Protein AF-A0A9E5QYU0-F1 (afdb_monomer)

Radius of gyration: 27.49 Å; Cα contacts (8 Å, |Δi|>4): 383; chains: 1; bounding box: 71×64×76 Å

Solvent-accessible surface area (backbone atoms only — not comparable to full-atom values): 23610 Å² total; per-residue (Å²): 140,86,80,86,78,87,74,85,79,77,90,63,90,74,61,96,83,68,82,82,87,74,90,74,65,98,81,64,83,77,82,80,82,74,86,85,59,76,74,44,83,53,98,59,27,40,35,38,58,46,87,97,51,60,27,35,39,38,68,31,33,78,83,71,51,76,57,81,49,79,44,80,41,87,57,78,80,81,84,74,68,88,78,77,68,76,94,85,64,90,77,74,77,83,74,81,87,47,31,20,39,52,51,52,55,8,41,48,53,25,30,35,70,78,66,74,36,70,79,50,33,60,55,49,25,55,46,37,72,45,65,66,34,77,81,48,37,82,42,71,57,79,73,74,58,66,89,66,34,46,81,56,54,71,67,58,35,51,37,24,52,43,39,35,28,54,74,70,74,38,80,65,73,83,79,81,77,78,83,72,82,85,76,82,84,84,79,86,83,79,83,83,81,86,84,77,86,76,78,81,77,81,75,78,68,79,67,79,70,90,78,72,77,76,82,73,93,78,64,94,53,55,72,66,57,46,52,54,40,52,53,49,28,51,51,54,44,22,64,73,72,72,34,50,55,53,30,75,48,50,83,66,89,31,34,34,24,36,22,55,76,50,30,17,34,64,70,40,51,31,43,54,30,49,54,47,20,48,76,61,37,88,45,72,48,35,49,48,49,48,75,77,36,44,69,46,46,74,67,45,45,66,66,59,42,75,35,63,65,60,53,51,39,51,43,56,36,34,74,37,67,45,38,48,50,22,48,52,48,50,47,38,64,62,38,45,54,39,23,43,59,63,50,34,63,74,61,74,73,67,80,51,61,68,56,51,28,51,48,37,45,47,23,67,79,59,40,55,81,42,76,87,72,68,66,75,74,70,90,82,80,80,131

Secondary structure (DSSP, 8-state):
-PPPP------S---TT-----PPPTT------SS----EEETTEEEEEPTTSS-EEEEEETTS-----EE--SSPPP---TT-S-TTS----PPPP-BHHHHHHHHHHHHHHHHS-TTHHHHHHHHTT-GGGGTSTTSBP-SS-GGG-TT--HHHHHHHHHHHHHHTTPPPPP---PPPPPPP-PPPPPPPPP------PPPPP----SS-PPPPS---S-HHHHHHHHHHHHHHHHHHHT--TT-EE-SSTTSSEETTTTEETTTTHHHHHHHHHHHH--SHHHHHHHHHHHHHHHTT-GGGGG-HHHHHHHHHHTTSHHHHHHHHHHHIIIIIHHHIIIIIHHHS----HHHHHHHHHHHHHS-TT-GGG--PPPTT---

Mean predicted aligned error: 18.65 Å

Structure (mmCIF, N/CA/C/O backbone):
data_AF-A0A9E5QYU0-F1
#
_entry.id   AF-A0A9E5QYU0-F1
#
loop_
_atom_site.group_PDB
_atom_site.id
_atom_site.type_symbol
_atom_site.label_atom_id
_atom_site.label_alt_id
_atom_site.label_comp_id
_atom_site.label_asym_id
_atom_site.label_entity_id
_atom_site.label_seq_id
_atom_site.pdbx_PDB_ins_code
_atom_site.Cartn_x
_atom_site.Cartn_y
_atom_site.Cartn_z
_atom_site.occupancy
_atom_site.B_iso_or_equiv
_atom_site.auth_seq_id
_atom_site.auth_comp_id
_atom_site.auth_asym_id
_atom_site.auth_atom_id
_atom_site.pdbx_PDB_model_num
ATOM 1 N N . MET A 1 1 ? -6.011 40.829 15.374 1.00 31.28 1 MET A N 1
ATOM 2 C CA . MET A 1 1 ? -5.632 39.484 14.893 1.00 31.28 1 MET A CA 1
ATOM 3 C C . MET A 1 1 ? -5.395 39.623 13.398 1.00 31.28 1 MET A C 1
ATOM 5 O O . MET A 1 1 ? -6.349 39.851 12.670 1.00 31.28 1 MET A O 1
ATOM 9 N N . PHE A 1 2 ? -4.133 39.686 12.976 1.00 21.44 2 PHE A N 1
ATOM 10 C CA . PHE A 1 2 ? -3.755 39.917 11.580 1.00 21.44 2 PHE A CA 1
ATOM 11 C C . PHE A 1 2 ? -3.404 38.571 10.948 1.00 21.44 2 PHE A C 1
ATOM 13 O O . PHE A 1 2 ? -2.549 37.866 11.476 1.00 21.44 2 PHE A O 1
ATOM 20 N N . PHE A 1 3 ? -4.054 38.220 9.840 1.00 25.03 3 PHE A N 1
ATOM 21 C CA . PHE A 1 3 ? -3.650 37.094 9.002 1.00 25.03 3 PHE A CA 1
ATOM 22 C C . PHE A 1 3 ? -2.880 37.643 7.803 1.00 25.03 3 PHE A C 1
ATOM 24 O O . PHE A 1 3 ? -3.371 38.515 7.084 1.00 25.03 3 PHE A O 1
ATOM 31 N N . ALA A 1 4 ? -1.656 37.155 7.614 1.00 22.16 4 ALA A N 1
ATOM 32 C CA . ALA A 1 4 ? -0.844 37.473 6.452 1.00 22.16 4 ALA A CA 1
ATOM 33 C C . ALA A 1 4 ? -1.415 36.744 5.227 1.00 22.16 4 ALA A C 1
ATOM 35 O O . ALA A 1 4 ? -1.440 35.516 5.184 1.00 22.16 4 ALA A O 1
ATOM 36 N N . ARG A 1 5 ? -1.869 37.501 4.224 1.00 25.34 5 ARG A N 1
ATOM 37 C CA . ARG A 1 5 ? -2.090 36.980 2.870 1.00 25.34 5 ARG A CA 1
ATOM 38 C C . ARG A 1 5 ? -0.730 36.852 2.189 1.00 25.34 5 ARG A C 1
ATOM 40 O O . ARG A 1 5 ? -0.049 37.861 2.017 1.00 25.34 5 ARG A O 1
ATOM 47 N N . GLN A 1 6 ? -0.350 35.653 1.758 1.00 24.98 6 GLN A N 1
ATOM 48 C CA . GLN A 1 6 ? 0.653 35.526 0.702 1.00 24.98 6 GLN A CA 1
ATOM 49 C C . GLN A 1 6 ? -0.023 35.880 -0.625 1.00 24.98 6 GLN A C 1
ATOM 51 O O . GLN A 1 6 ? -0.723 35.069 -1.220 1.00 24.98 6 GLN A O 1
ATOM 56 N N . ALA A 1 7 ? 0.148 37.127 -1.059 1.00 25.75 7 ALA A N 1
ATOM 57 C CA . ALA A 1 7 ? -0.098 37.507 -2.440 1.00 25.75 7 ALA A CA 1
ATOM 58 C C . ALA A 1 7 ? 1.165 37.178 -3.246 1.00 25.75 7 ALA A C 1
ATOM 60 O O . ALA A 1 7 ? 2.237 37.720 -2.969 1.00 25.75 7 ALA A O 1
ATOM 61 N N . VAL A 1 8 ? 1.054 36.291 -4.234 1.00 25.53 8 VAL A N 1
ATOM 62 C CA . VAL A 1 8 ? 2.091 36.140 -5.259 1.00 25.53 8 VAL A CA 1
ATOM 63 C C . VAL A 1 8 ? 1.924 37.316 -6.220 1.00 25.53 8 VAL A C 1
ATOM 65 O O . VAL A 1 8 ? 1.103 37.278 -7.132 1.00 25.53 8 VAL A O 1
ATOM 68 N N . ASN A 1 9 ? 2.657 38.403 -5.978 1.00 24.53 9 ASN A N 1
ATOM 69 C CA . ASN A 1 9 ? 2.712 39.526 -6.909 1.00 24.53 9 ASN A CA 1
ATOM 70 C C . ASN A 1 9 ? 3.616 39.146 -8.084 1.00 24.53 9 ASN A C 1
ATOM 72 O O . ASN A 1 9 ? 4.840 39.213 -7.983 1.00 24.53 9 ASN A O 1
ATOM 76 N N . ILE A 1 10 ? 3.013 38.762 -9.207 1.00 27.00 10 ILE A N 1
ATOM 77 C CA . ILE A 1 10 ? 3.719 38.659 -10.484 1.00 27.00 10 ILE A CA 1
ATOM 78 C C . ILE A 1 10 ? 3.684 40.059 -11.110 1.00 27.00 10 ILE A C 1
ATOM 80 O O . ILE A 1 10 ? 2.666 40.491 -11.640 1.00 27.00 10 ILE A O 1
ATOM 84 N N . HIS A 1 11 ? 4.773 40.817 -10.971 1.00 27.39 11 HIS A N 1
ATOM 85 C CA . HIS A 1 11 ? 4.940 42.120 -11.622 1.00 27.39 11 HIS A CA 1
ATOM 86 C C . HIS A 1 11 ? 5.529 41.943 -13.018 1.00 27.39 11 HIS A C 1
ATOM 88 O O . HIS A 1 11 ? 6.734 42.071 -13.203 1.00 27.39 11 HIS A O 1
ATOM 94 N N . ILE A 1 12 ? 4.664 41.663 -13.990 1.00 29.97 12 ILE A N 1
ATOM 95 C CA . ILE A 1 12 ? 4.907 41.945 -15.407 1.00 29.97 12 ILE A CA 1
ATOM 96 C C . ILE A 1 12 ? 3.544 42.341 -15.980 1.00 29.97 12 ILE A C 1
ATOM 98 O O . ILE A 1 12 ? 2.588 41.590 -15.801 1.00 29.97 12 ILE A O 1
ATOM 102 N N . GLU A 1 13 ? 3.424 43.513 -16.612 1.00 27.88 13 GLU A N 1
ATOM 103 C CA . GLU A 1 13 ? 2.232 43.847 -17.407 1.00 27.88 13 GLU A CA 1
ATOM 104 C C . GLU A 1 13 ? 2.056 42.759 -18.479 1.00 27.88 13 GLU A C 1
ATOM 106 O O . GLU A 1 13 ? 2.939 42.610 -19.330 1.00 27.88 13 GLU A O 1
ATOM 111 N N . PRO A 1 14 ? 0.993 41.936 -18.432 1.00 33.31 14 PRO A N 1
ATOM 112 C CA . PRO A 1 14 ? 0.896 40.804 -19.333 1.00 33.31 14 PRO A CA 1
ATOM 113 C C . PRO A 1 14 ? 0.440 41.268 -20.718 1.00 33.31 14 PRO A C 1
ATOM 115 O O . PRO A 1 14 ? -0.550 41.988 -20.857 1.00 33.31 14 PRO A O 1
ATOM 118 N N . ASP A 1 15 ? 1.138 40.798 -21.753 1.00 33.84 15 ASP A N 1
ATOM 119 C CA . ASP A 1 15 ? 0.640 40.813 -23.129 1.00 33.84 15 ASP A CA 1
ATOM 120 C C . ASP A 1 15 ? -0.716 40.071 -23.153 1.00 33.84 15 ASP A C 1
ATOM 122 O O . ASP A 1 15 ? -0.787 38.948 -22.635 1.00 33.84 15 ASP A O 1
ATOM 126 N N . PRO A 1 16 ? -1.786 40.652 -23.739 1.00 33.81 16 PRO A N 1
ATOM 127 C CA . PRO A 1 16 ? -3.129 40.060 -23.793 1.00 33.81 16 PRO A CA 1
ATOM 128 C C . PRO A 1 16 ? -3.207 38.704 -24.517 1.00 33.81 16 PRO A C 1
ATOM 130 O O . PRO A 1 16 ? -4.276 38.100 -24.569 1.00 33.81 16 PRO A O 1
ATOM 133 N N . ARG A 1 17 ? -2.101 38.211 -25.084 1.00 33.22 17 ARG A N 1
ATOM 134 C CA . ARG A 1 17 ? -1.980 36.888 -25.715 1.00 33.22 17 ARG A CA 1
ATOM 135 C C . ARG A 1 17 ? -1.198 35.869 -24.882 1.00 33.22 17 ARG A C 1
ATOM 137 O O . ARG A 1 17 ? -0.971 34.755 -25.348 1.00 33.22 17 ARG A O 1
ATOM 144 N N . SER A 1 18 ? -0.773 36.225 -23.673 1.00 29.00 18 SER A N 1
ATOM 145 C CA . SER A 1 18 ? 0.023 35.338 -22.820 1.00 29.00 18 SER A CA 1
ATOM 146 C C . SER A 1 18 ? -0.859 34.328 -22.089 1.00 29.00 18 SER A C 1
ATOM 148 O O . SER A 1 18 ? -1.766 34.704 -21.351 1.00 29.00 18 SER A O 1
ATOM 150 N N . THR A 1 19 ? -0.552 33.039 -22.227 1.00 34.78 19 THR A N 1
ATOM 151 C CA . THR A 1 19 ? -1.092 31.978 -21.367 1.00 34.78 19 THR A CA 1
ATOM 152 C C . THR A 1 19 ? -0.199 31.838 -20.136 1.00 34.78 19 THR A C 1
ATOM 154 O O . THR A 1 19 ? 0.990 31.551 -20.268 1.00 34.78 19 THR A O 1
ATOM 157 N N . VAL A 1 20 ? -0.747 32.031 -18.936 1.00 31.66 20 VAL A N 1
ATOM 158 C CA . VAL A 1 20 ? -0.026 31.757 -17.684 1.00 31.66 20 VAL A CA 1
ATOM 159 C C . VAL A 1 20 ? -0.362 30.335 -17.240 1.00 31.66 20 VAL A C 1
ATOM 161 O O . VAL A 1 20 ? -1.510 30.034 -16.935 1.00 31.66 20 VAL A O 1
ATOM 164 N N . LEU A 1 21 ? 0.641 29.455 -17.217 1.00 33.06 21 LEU A N 1
ATOM 165 C CA . LEU A 1 21 ? 0.533 28.094 -16.690 1.00 33.06 21 LEU A CA 1
ATOM 166 C C . LEU A 1 21 ? 1.035 28.082 -15.244 1.00 33.06 21 LEU A C 1
ATOM 168 O O . LEU A 1 21 ? 2.213 28.336 -14.994 1.00 33.06 21 LEU A O 1
ATOM 172 N N . GLY A 1 22 ? 0.151 27.778 -14.297 1.00 35.06 22 GLY A N 1
ATOM 173 C CA . GLY A 1 22 ? 0.507 27.552 -12.899 1.00 35.06 22 GLY A CA 1
ATOM 174 C C . GLY A 1 22 ? -0.030 26.207 -12.426 1.00 35.06 22 GLY A C 1
ATOM 175 O O . GLY A 1 22 ? -1.218 25.940 -12.565 1.00 35.06 22 GLY A O 1
ATOM 176 N N . ASN A 1 23 ? 0.836 25.367 -11.854 1.00 33.69 23 ASN A N 1
ATOM 177 C CA . ASN A 1 23 ? 0.413 24.162 -11.141 1.00 33.69 23 ASN A CA 1
ATOM 178 C C . ASN A 1 23 ? 0.096 24.532 -9.691 1.00 33.69 23 ASN A C 1
ATOM 180 O O . ASN A 1 23 ? 0.960 25.065 -8.992 1.00 33.69 23 ASN A O 1
ATOM 184 N N . LEU A 1 24 ? -1.113 24.216 -9.231 1.00 35.88 24 LEU A N 1
ATOM 185 C CA . LEU A 1 24 ? -1.457 24.255 -7.811 1.00 35.88 24 LEU A CA 1
ATOM 186 C C . LEU A 1 24 ? -1.381 22.835 -7.228 1.00 35.88 24 LEU A C 1
ATOM 188 O O . LEU A 1 24 ? -1.737 21.875 -7.913 1.00 35.88 24 LEU A O 1
ATOM 192 N N . PRO A 1 25 ? -0.907 22.666 -5.982 1.00 35.34 25 PRO A N 1
ATOM 193 C CA . PRO A 1 25 ? -0.982 21.381 -5.298 1.00 35.34 25 PRO A CA 1
ATOM 194 C C . PRO A 1 25 ? -2.447 20.992 -5.046 1.00 35.34 25 PRO A C 1
ATOM 196 O O . PRO A 1 25 ? -3.290 21.860 -4.833 1.00 35.34 25 PRO A O 1
ATOM 199 N N . ALA A 1 26 ? -2.730 19.686 -5.007 1.00 38.03 26 ALA A N 1
ATOM 200 C CA . ALA A 1 26 ? -4.076 19.110 -4.854 1.00 38.03 26 ALA A CA 1
ATOM 201 C C . ALA A 1 26 ? -4.828 19.519 -3.566 1.00 38.03 26 ALA A C 1
ATOM 203 O O . ALA A 1 26 ? -6.002 19.202 -3.416 1.00 38.03 26 ALA A O 1
ATOM 204 N N . GLU A 1 27 ? -4.153 20.206 -2.642 1.00 35.81 27 GLU A N 1
ATOM 205 C CA . GLU A 1 27 ? -4.677 20.638 -1.341 1.00 35.81 27 GLU A CA 1
ATOM 206 C C . GLU A 1 27 ? -4.845 22.167 -1.250 1.00 35.81 27 GLU A C 1
ATOM 208 O O . GLU A 1 27 ? -5.103 22.708 -0.178 1.00 35.81 27 GLU A O 1
ATOM 213 N N . ALA A 1 28 ? -4.663 22.894 -2.358 1.00 37.28 28 ALA A N 1
ATOM 214 C CA . ALA A 1 28 ? -4.938 24.323 -2.395 1.00 37.28 28 ALA A CA 1
ATOM 215 C C . ALA A 1 28 ? -6.457 24.561 -2.392 1.00 37.28 28 ALA A C 1
ATOM 217 O O . ALA A 1 28 ? -7.127 24.333 -3.398 1.00 37.28 28 ALA A O 1
ATOM 218 N N . ASP A 1 29 ? -6.989 25.063 -1.275 1.00 35.03 29 ASP A N 1
ATOM 219 C CA . ASP A 1 29 ? -8.368 25.550 -1.198 1.00 35.03 29 ASP A CA 1
ATOM 220 C C . ASP A 1 29 ? -8.533 26.777 -2.107 1.00 35.03 29 ASP A C 1
ATOM 222 O O . ASP A 1 29 ? -8.234 27.917 -1.733 1.00 35.03 29 ASP A O 1
ATOM 226 N N . VAL A 1 30 ? -9.029 26.561 -3.325 1.00 39.50 30 VAL A N 1
ATOM 227 C CA . VAL A 1 30 ? -9.568 27.649 -4.141 1.00 39.50 30 VAL A CA 1
ATOM 228 C C . VAL A 1 30 ? -10.938 27.979 -3.562 1.00 39.50 30 VAL A C 1
ATOM 230 O O . VAL A 1 30 ? -11.928 27.301 -3.821 1.00 39.50 30 VAL A O 1
ATOM 233 N N . LEU A 1 31 ? -10.991 29.014 -2.726 1.00 31.48 31 LEU A N 1
ATOM 234 C CA . LEU A 1 31 ? -12.238 29.556 -2.191 1.00 31.48 31 LEU A CA 1
ATOM 235 C C . LEU A 1 31 ? -13.098 30.113 -3.338 1.00 31.48 31 LEU A C 1
ATOM 237 O O . LEU A 1 31 ? -13.038 31.297 -3.663 1.00 31.48 31 LEU A O 1
ATOM 241 N N . VAL A 1 32 ? -13.932 29.260 -3.935 1.00 38.16 32 VAL A N 1
ATOM 242 C CA . VAL A 1 32 ? -15.067 29.677 -4.765 1.00 38.16 32 VAL A CA 1
ATOM 243 C C . VAL A 1 32 ? -16.195 30.059 -3.807 1.00 38.16 32 VAL A C 1
ATOM 245 O O . VAL A 1 32 ? -17.079 29.271 -3.480 1.00 38.16 32 VAL A O 1
ATOM 248 N N . THR A 1 33 ? -16.125 31.265 -3.247 1.00 28.70 33 THR A N 1
ATOM 249 C CA . THR A 1 33 ? -17.205 31.787 -2.405 1.00 28.70 33 THR A CA 1
ATOM 250 C C . THR A 1 33 ? -18.366 32.248 -3.282 1.00 28.70 33 THR A C 1
ATOM 252 O O . THR A 1 33 ? -18.219 33.240 -3.991 1.00 28.70 33 THR A O 1
ATOM 255 N N . GLY A 1 34 ? -19.528 31.598 -3.183 1.00 31.16 34 GLY A N 1
ATOM 256 C CA . GLY A 1 34 ? -20.795 32.171 -3.655 1.00 31.16 34 GLY A CA 1
ATOM 257 C C . GLY A 1 34 ? -21.698 31.188 -4.394 1.00 31.16 34 GLY A C 1
ATOM 258 O O . GLY A 1 34 ? -21.275 30.475 -5.293 1.00 31.16 34 GLY A O 1
ATOM 259 N N . ALA A 1 35 ? -22.961 31.146 -3.987 1.00 36.06 35 ALA A N 1
ATOM 260 C CA . ALA A 1 35 ? -23.974 30.213 -4.454 1.00 36.06 35 ALA A CA 1
ATOM 261 C C . ALA A 1 35 ? -24.393 30.428 -5.929 1.00 36.06 35 ALA A C 1
ATOM 263 O O . ALA A 1 35 ? -24.630 31.555 -6.353 1.00 36.06 35 ALA A O 1
ATOM 264 N N . VAL A 1 36 ? -24.569 29.302 -6.636 1.00 42.41 36 VAL A N 1
ATOM 265 C CA . VAL A 1 36 ? -25.361 29.072 -7.866 1.00 42.41 36 VAL A CA 1
ATOM 266 C C . VAL A 1 36 ? -25.066 30.002 -9.057 1.00 42.41 36 VAL A C 1
ATOM 268 O O . VAL A 1 36 ? -25.875 30.848 -9.428 1.00 42.41 36 VAL A O 1
ATOM 271 N N . GLY A 1 37 ? -23.937 29.767 -9.727 1.00 43.94 37 GLY A N 1
ATOM 272 C CA . GLY A 1 37 ? -23.798 30.042 -11.163 1.00 43.94 37 GLY A CA 1
ATOM 273 C C . GLY A 1 37 ? -24.196 28.809 -11.985 1.00 43.94 37 GLY A C 1
ATOM 274 O O . GLY A 1 37 ? -24.046 27.681 -11.513 1.00 43.94 37 GLY A O 1
ATOM 275 N N . HIS A 1 38 ? -24.719 29.000 -13.199 1.00 43.59 38 HIS A N 1
ATOM 276 C CA . HIS A 1 38 ? -25.048 27.896 -14.106 1.00 43.59 38 HIS A CA 1
ATOM 277 C C . HIS A 1 38 ? -23.774 27.137 -14.497 1.00 43.59 38 HIS A C 1
ATOM 279 O O . HIS A 1 38 ? -22.909 27.692 -15.172 1.00 43.59 38 HIS A O 1
ATOM 285 N N . ALA A 1 39 ? -23.661 25.876 -14.078 1.00 45.41 39 ALA A N 1
ATOM 286 C CA . ALA A 1 39 ? -22.609 24.995 -14.565 1.00 45.41 39 ALA A CA 1
ATOM 287 C C . ALA A 1 39 ? -22.879 24.652 -16.037 1.00 45.41 39 ALA A C 1
ATOM 289 O O . ALA A 1 39 ? -23.980 24.215 -16.384 1.00 45.41 39 ALA A O 1
ATOM 290 N N . LEU A 1 40 ? -21.873 24.844 -16.890 1.00 49.59 40 LEU A N 1
ATOM 291 C CA . LEU A 1 40 ? -21.899 24.444 -18.297 1.00 49.59 40 LEU A CA 1
ATOM 292 C C . LEU A 1 40 ? -20.883 23.323 -18.515 1.00 49.59 40 LEU A C 1
ATOM 294 O O . LEU A 1 40 ? -19.700 23.476 -18.209 1.00 49.59 40 LEU A O 1
ATOM 298 N N . ALA A 1 41 ? -21.364 22.187 -19.023 1.00 49.62 41 ALA A N 1
ATOM 299 C CA . ALA A 1 41 ? -20.529 21.055 -19.402 1.00 49.62 41 ALA A CA 1
ATOM 300 C C . ALA A 1 41 ? -20.198 21.158 -20.896 1.00 49.62 41 ALA A C 1
ATOM 302 O O . ALA A 1 41 ? -21.014 20.791 -21.739 1.00 49.62 41 ALA A O 1
ATOM 303 N N . GLU A 1 42 ? -19.009 21.662 -21.223 1.00 57.19 42 GLU A N 1
ATOM 304 C CA . GLU A 1 42 ? -18.578 21.889 -22.606 1.00 57.19 42 GLU A CA 1
ATOM 305 C C . GLU A 1 42 ? -17.084 21.586 -22.787 1.00 57.19 42 GLU A C 1
ATOM 307 O O . GLU A 1 42 ? -16.273 21.791 -21.885 1.00 57.19 42 GLU A O 1
ATOM 312 N N . GLN A 1 43 ? -16.714 21.076 -23.968 1.00 56.28 43 GLN A N 1
ATOM 313 C CA . GLN A 1 43 ? -15.325 20.787 -24.373 1.00 56.28 43 GLN A CA 1
ATOM 314 C C . GLN A 1 43 ? -14.532 19.839 -23.461 1.00 56.28 43 GLN A C 1
ATOM 316 O O . GLN A 1 43 ? -13.304 19.870 -23.455 1.00 56.28 43 GLN A O 1
ATOM 321 N N . GLY A 1 44 ? -15.192 18.984 -22.686 1.00 55.28 44 GLY A N 1
ATOM 322 C CA . GLY A 1 44 ? -14.454 18.143 -21.751 1.00 55.28 44 GLY A CA 1
ATOM 323 C C . GLY A 1 44 ? -14.281 18.760 -20.356 1.00 55.28 44 GLY A C 1
ATOM 324 O O . GLY A 1 44 ? -13.468 18.261 -19.584 1.00 55.28 44 GLY A O 1
ATOM 325 N N . TYR A 1 45 ? -15.004 19.828 -20.011 1.00 61.78 45 TYR A N 1
ATOM 326 C CA . TYR A 1 45 ? -14.834 20.526 -18.735 1.00 61.78 45 TYR A CA 1
ATOM 327 C C . TYR A 1 45 ? -16.166 20.979 -18.137 1.00 61.78 45 TYR A C 1
ATOM 329 O O . TYR A 1 45 ? -17.145 21.199 -18.854 1.00 61.78 45 TYR A O 1
ATOM 337 N N . ILE A 1 46 ? -16.185 21.123 -16.810 1.00 65.50 46 ILE A N 1
ATOM 338 C CA . ILE A 1 46 ? -17.259 21.803 -16.077 1.00 65.50 46 ILE A CA 1
ATOM 339 C C . ILE A 1 46 ? -16.788 23.229 -15.791 1.00 65.50 46 ILE A C 1
ATOM 341 O O . ILE A 1 46 ? -15.799 23.424 -15.081 1.00 65.50 46 ILE A O 1
ATOM 345 N N . TRP A 1 47 ? -17.477 24.212 -16.367 1.00 68.31 47 TRP A N 1
ATOM 346 C CA . TRP A 1 47 ? -17.143 25.629 -16.238 1.00 68.31 47 TRP A CA 1
ATOM 347 C C . TRP A 1 47 ? -18.079 26.343 -15.262 1.00 68.31 47 TRP A C 1
ATOM 349 O O . TRP A 1 47 ? -19.296 26.142 -15.297 1.00 68.31 47 TRP A O 1
ATOM 359 N N . HIS A 1 48 ? -17.510 27.233 -14.448 1.00 67.44 48 HIS A N 1
ATOM 360 C CA . HIS A 1 48 ? -18.230 28.099 -13.516 1.00 67.44 48 HIS A CA 1
ATOM 361 C C . HIS A 1 48 ? -17.952 29.563 -13.833 1.00 67.44 48 HIS A C 1
ATOM 363 O O . HIS A 1 48 ? -16.799 29.964 -14.000 1.00 67.44 48 HIS A O 1
ATOM 369 N N . GLN A 1 49 ? -19.007 30.372 -13.884 1.00 68.94 49 GLN A N 1
ATOM 370 C CA . GLN A 1 49 ? -18.878 31.817 -14.017 1.00 68.94 49 GLN A CA 1
ATOM 371 C C . GLN A 1 49 ? -18.477 32.433 -12.673 1.00 68.94 49 GLN A C 1
ATOM 373 O O . GLN A 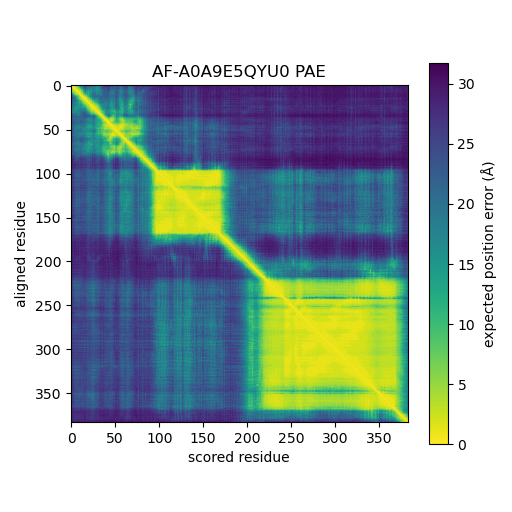1 49 ? -19.088 32.141 -11.642 1.00 68.94 49 GLN A O 1
ATOM 378 N N . LEU A 1 50 ? -17.469 33.303 -12.679 1.00 67.31 50 LEU A N 1
ATOM 379 C CA . LEU A 1 50 ? -17.032 34.010 -11.479 1.00 67.31 50 LEU A CA 1
ATOM 380 C C . LEU A 1 50 ? -18.013 35.140 -11.142 1.00 67.31 50 LEU A C 1
ATOM 382 O O . LEU A 1 50 ? -18.307 36.007 -11.963 1.00 67.31 50 LEU A O 1
ATOM 386 N N . GLN A 1 51 ? -18.529 35.152 -9.913 1.00 59.81 51 GLN A N 1
ATOM 387 C CA . GLN A 1 51 ? -19.503 36.157 -9.498 1.00 59.81 51 GLN A CA 1
ATOM 388 C C . GLN A 1 51 ? -18.858 37.551 -9.423 1.00 59.81 51 GLN A C 1
ATOM 390 O O . GLN A 1 51 ? -17.879 37.761 -8.709 1.00 59.81 51 GLN A O 1
ATOM 395 N N . GLY A 1 52 ? -19.434 38.522 -10.139 1.00 67.62 52 GLY A N 1
ATOM 396 C CA . GLY A 1 52 ? -18.952 39.909 -10.146 1.00 67.62 52 GLY A CA 1
ATOM 397 C C . GLY A 1 52 ? -17.683 40.146 -10.974 1.00 67.62 52 GLY A C 1
ATOM 398 O O . GLY A 1 52 ? -17.089 41.216 -10.852 1.00 67.62 52 GLY A O 1
ATOM 399 N N . GLN A 1 53 ? -17.269 39.179 -11.801 1.00 69.44 53 GLN A N 1
ATOM 400 C CA . GLN A 1 53 ? -16.143 39.304 -12.729 1.00 69.44 53 GLN A CA 1
ATOM 401 C C . GLN A 1 53 ? -16.528 38.801 -14.128 1.00 69.44 53 GLN A C 1
ATOM 403 O O . GLN A 1 53 ? -17.331 37.880 -14.268 1.00 69.44 53 GLN A O 1
ATOM 408 N N . ASP A 1 54 ? -15.917 39.377 -15.164 1.00 64.44 54 ASP A N 1
ATOM 409 C CA . ASP A 1 54 ? -16.034 38.890 -16.543 1.00 64.44 54 ASP A CA 1
ATOM 410 C C . ASP A 1 54 ? -15.066 37.716 -16.762 1.00 64.44 54 ASP A C 1
ATOM 412 O O . ASP A 1 54 ? -13.995 37.866 -17.358 1.00 64.44 54 ASP A O 1
ATOM 416 N N . GLY A 1 55 ? -15.409 36.542 -16.224 1.00 69.56 55 GLY A N 1
ATOM 417 C CA . GLY A 1 55 ? -14.575 35.354 -16.383 1.00 69.56 55 GLY A CA 1
ATOM 418 C C . GLY A 1 55 ? -15.240 34.031 -16.015 1.00 69.56 55 GLY A C 1
ATOM 419 O O . GLY A 1 55 ? -16.180 33.976 -15.220 1.00 69.56 55 GLY A O 1
ATOM 420 N N . TRP A 1 56 ? -14.711 32.958 -16.602 1.00 71.12 56 TRP A N 1
ATOM 421 C CA . TRP A 1 56 ? -15.084 31.571 -16.333 1.00 71.12 56 TRP A CA 1
ATOM 422 C C . TRP A 1 56 ? -13.861 30.775 -15.869 1.00 71.12 56 TRP A C 1
ATOM 424 O O . TRP A 1 56 ? -12.755 30.978 -16.377 1.00 71.12 56 TRP A O 1
ATOM 434 N N . VAL A 1 57 ? -14.067 29.852 -14.928 1.00 72.06 57 VAL A N 1
ATOM 435 C CA . VAL A 1 57 ? -13.038 28.933 -14.418 1.00 72.06 57 VAL A CA 1
ATOM 436 C C . VAL A 1 57 ? -13.506 27.494 -14.595 1.00 72.06 57 VAL A C 1
ATOM 438 O O . VAL A 1 57 ? -14.649 27.165 -14.273 1.00 72.06 57 VAL A O 1
ATOM 441 N N . ALA A 1 58 ? -12.624 26.639 -15.108 1.00 65.94 58 ALA A N 1
ATOM 442 C CA . ALA A 1 58 ? -12.861 25.202 -15.172 1.00 65.94 58 ALA A CA 1
ATOM 443 C C . ALA A 1 58 ? -12.610 24.557 -13.795 1.00 65.94 58 ALA A C 1
ATOM 445 O O . ALA A 1 58 ? -11.529 24.714 -13.232 1.00 65.94 58 ALA A O 1
ATOM 446 N N . GLU A 1 59 ? -13.593 23.831 -13.254 1.00 59.47 59 GLU A N 1
ATOM 447 C CA . GLU A 1 59 ? -13.465 23.115 -11.971 1.00 59.47 59 GLU A CA 1
ATOM 448 C C . GLU A 1 59 ? -12.735 21.777 -12.152 1.00 59.47 59 GLU A C 1
ATOM 450 O O . GLU A 1 59 ? -11.794 21.460 -11.425 1.00 59.47 59 GLU A O 1
ATOM 455 N N . ARG A 1 60 ? -13.136 20.995 -13.159 1.00 55.56 60 ARG A N 1
ATOM 456 C CA . ARG A 1 60 ? -12.467 19.742 -13.530 1.00 55.56 60 ARG A CA 1
ATOM 457 C C . ARG A 1 60 ? -12.530 19.507 -15.027 1.00 55.56 60 ARG A C 1
ATOM 459 O O . ARG A 1 60 ? -13.522 19.855 -15.675 1.00 55.56 60 ARG A O 1
ATOM 466 N N . ASN A 1 61 ? -11.519 18.824 -15.555 1.00 54.00 61 ASN A N 1
ATOM 467 C CA . ASN A 1 61 ? -11.705 18.059 -16.780 1.00 54.00 61 ASN A CA 1
ATOM 468 C C . ASN A 1 61 ? -12.672 16.894 -16.473 1.00 54.00 61 ASN A C 1
ATOM 470 O O . ASN A 1 61 ? -12.666 16.347 -15.362 1.00 54.00 61 ASN A O 1
ATOM 474 N N . ILE A 1 62 ? -13.485 16.449 -17.437 1.00 51.56 62 ILE A N 1
ATOM 475 C CA . ILE A 1 62 ? -14.287 15.218 -17.279 1.00 51.56 62 ILE A CA 1
ATOM 476 C C . ILE A 1 62 ? -13.367 14.026 -16.944 1.00 51.56 62 ILE A C 1
ATOM 478 O O . ILE A 1 62 ? -13.837 13.080 -16.315 1.00 51.56 62 ILE A O 1
ATOM 482 N N . ASN A 1 63 ? -12.053 14.149 -17.230 1.00 48.50 63 ASN A N 1
ATOM 483 C CA . ASN A 1 63 ? -10.978 13.175 -16.955 1.00 48.50 63 ASN A CA 1
ATOM 484 C C . ASN A 1 63 ? -10.543 13.090 -15.495 1.00 48.50 63 ASN A C 1
ATOM 486 O O . ASN A 1 63 ? -9.787 12.193 -15.145 1.00 48.50 63 ASN A O 1
ATOM 490 N N . GLY A 1 64 ? -11.041 13.978 -14.634 1.00 41.62 64 GLY A N 1
ATOM 491 C CA . GLY A 1 64 ? -10.677 14.011 -13.215 1.00 41.62 64 GLY A CA 1
ATOM 492 C C . GLY A 1 64 ? -9.389 14.782 -12.922 1.00 41.62 64 GLY A C 1
ATOM 493 O O . GLY A 1 64 ? -9.119 15.068 -11.760 1.00 41.62 64 GLY A O 1
ATOM 494 N N . ASP A 1 65 ? -8.644 15.194 -13.949 1.00 45.03 65 ASP A N 1
ATOM 495 C CA . ASP A 1 65 ? -7.523 16.120 -13.800 1.00 45.03 65 ASP A CA 1
ATOM 496 C C . ASP A 1 65 ? -8.023 17.551 -13.532 1.00 45.03 65 ASP A C 1
ATOM 498 O O . ASP A 1 65 ? -8.932 18.055 -14.208 1.00 45.03 65 ASP A O 1
ATOM 502 N N . ILE A 1 66 ? -7.396 18.227 -12.564 1.00 45.00 66 ILE A N 1
ATOM 503 C CA . ILE A 1 66 ? -7.622 19.649 -12.282 1.00 45.00 66 ILE A CA 1
ATOM 504 C C . ILE A 1 66 ? -6.621 20.457 -13.111 1.00 45.00 66 ILE A C 1
ATOM 506 O O . ILE A 1 66 ? -5.419 20.443 -12.856 1.00 45.00 66 ILE A O 1
ATOM 510 N N . LEU A 1 67 ? -7.132 21.174 -14.107 1.00 46.03 67 LEU A N 1
ATOM 511 C CA . LEU A 1 67 ? -6.386 22.142 -14.906 1.00 46.03 67 LEU A CA 1
ATOM 512 C C . LEU A 1 67 ? -7.071 23.495 -14.735 1.00 46.03 67 LEU A C 1
ATOM 514 O O . LEU A 1 67 ? -8.213 23.662 -15.160 1.00 46.03 67 LEU A O 1
ATOM 518 N N . LEU A 1 68 ? -6.382 24.453 -14.110 1.00 44.53 68 LEU A N 1
ATOM 519 C CA . LEU A 1 68 ? -6.905 25.807 -13.963 1.00 44.53 68 LEU A CA 1
ATOM 520 C C . LEU A 1 68 ? -6.752 26.541 -15.302 1.00 44.53 68 LEU A C 1
ATOM 522 O O . LEU A 1 68 ? -5.702 27.106 -15.605 1.00 44.53 68 LEU A O 1
ATOM 526 N N . LEU A 1 69 ? -7.798 26.496 -16.122 1.00 55.00 69 LEU A N 1
ATOM 527 C CA . LEU A 1 69 ? -7.929 27.332 -17.310 1.00 55.00 69 LEU A CA 1
ATOM 528 C C . LEU A 1 69 ? -8.804 28.532 -16.943 1.00 55.00 69 LEU A C 1
ATOM 530 O O . LEU A 1 69 ? -9.967 28.367 -16.575 1.00 55.00 69 LEU A O 1
ATOM 534 N N . GLU A 1 70 ? -8.236 29.735 -17.016 1.00 57.03 70 GLU A N 1
ATOM 535 C CA . GLU A 1 70 ? -8.973 30.982 -16.815 1.00 57.03 70 GLU A CA 1
ATOM 536 C C . GLU A 1 70 ? -9.372 31.553 -18.181 1.00 57.03 70 GLU A C 1
ATOM 538 O O . GLU A 1 70 ? -8.516 31.910 -18.993 1.00 57.03 70 GLU A O 1
ATOM 543 N N . TRP A 1 71 ? -10.677 31.641 -18.442 1.00 53.22 71 TRP A N 1
ATOM 544 C CA . TRP A 1 71 ? -11.212 32.289 -19.637 1.00 53.22 71 TRP A CA 1
ATOM 545 C C . TRP A 1 71 ? -11.729 33.679 -19.271 1.00 53.22 71 TRP A C 1
ATOM 547 O O . TRP A 1 71 ? -12.757 33.813 -18.606 1.00 53.22 71 TRP A O 1
ATOM 557 N N . ARG A 1 72 ? -11.023 34.727 -19.707 1.00 52.72 72 ARG A N 1
ATOM 558 C CA . ARG A 1 72 ? -11.411 36.125 -19.468 1.00 52.72 72 ARG A CA 1
ATOM 559 C C . ARG A 1 72 ? -12.178 36.687 -20.657 1.00 52.72 72 ARG A C 1
ATOM 561 O O . ARG A 1 72 ? -11.608 37.338 -21.529 1.00 52.72 72 ARG A O 1
ATOM 568 N N . ALA A 1 73 ? -13.478 36.425 -20.686 1.00 57.97 73 ALA A N 1
ATOM 569 C CA . ALA A 1 73 ? -14.416 37.141 -21.538 1.00 57.97 73 ALA A CA 1
ATOM 570 C C . ALA A 1 73 ? -15.792 37.196 -20.863 1.00 57.97 73 ALA A C 1
ATOM 572 O O . ALA A 1 73 ? -16.180 36.277 -20.144 1.00 57.97 73 ALA A O 1
ATOM 573 N N . SER A 1 74 ? -16.557 38.248 -21.156 1.00 49.72 74 SER A N 1
ATOM 574 C CA . SER A 1 74 ? -17.954 38.405 -20.719 1.00 49.72 74 SER A CA 1
ATOM 575 C C . SER A 1 74 ? -18.933 37.472 -21.448 1.00 49.72 74 SER A C 1
ATOM 577 O O . SER A 1 74 ? -20.116 37.419 -21.118 1.00 49.72 74 SER A O 1
ATOM 579 N N . THR A 1 75 ? -18.448 36.722 -22.441 1.00 55.12 75 THR A N 1
ATOM 580 C CA . THR A 1 75 ? -19.204 35.699 -23.172 1.00 55.12 75 THR A CA 1
ATOM 581 C C . THR A 1 75 ? -18.740 34.304 -22.750 1.00 55.12 75 THR A C 1
ATOM 583 O O . THR A 1 75 ? -17.570 34.147 -22.381 1.00 55.12 75 THR A O 1
ATOM 586 N N . PRO A 1 76 ? -19.627 33.289 -22.783 1.00 58.16 76 PRO A N 1
ATOM 587 C CA . PRO A 1 76 ? -19.222 31.903 -22.574 1.00 58.16 76 PRO A CA 1
ATOM 588 C C . PRO A 1 76 ? -18.065 31.532 -23.516 1.00 58.16 76 PRO A C 1
ATOM 590 O O . PRO A 1 76 ? -17.984 32.098 -24.615 1.00 58.16 76 PRO A O 1
ATOM 593 N N . PRO A 1 77 ? -17.170 30.609 -23.120 1.00 60.47 77 PRO A N 1
ATOM 594 C CA . PRO A 1 77 ? -16.126 30.120 -24.013 1.00 60.47 77 PRO A CA 1
ATOM 595 C C . PRO A 1 77 ? -16.732 29.659 -25.355 1.00 60.47 77 PRO A C 1
ATOM 597 O O . PRO A 1 77 ? -17.854 29.152 -25.387 1.00 60.47 77 PRO A O 1
ATOM 600 N N . PRO A 1 78 ? -16.044 29.885 -26.488 1.00 49.53 78 PRO A N 1
ATOM 601 C CA . PRO A 1 78 ? -16.614 29.668 -27.807 1.00 49.53 78 PRO A CA 1
ATOM 602 C C . PRO A 1 78 ? -17.010 28.204 -27.999 1.00 49.53 78 PRO A C 1
ATOM 604 O O . PRO A 1 78 ? -16.191 27.292 -27.864 1.00 49.53 78 PRO A O 1
ATOM 607 N N . VAL A 1 79 ? -18.266 27.997 -28.391 1.00 43.78 79 VAL A N 1
ATOM 608 C CA . VAL A 1 79 ? -18.758 26.708 -28.870 1.00 43.78 79 VAL A CA 1
ATOM 609 C C . VAL A 1 79 ? -17.987 26.373 -30.143 1.00 43.78 79 VAL A C 1
ATOM 611 O O . VAL A 1 79 ? -18.156 27.037 -31.166 1.00 43.78 79 VAL A O 1
ATOM 614 N N . ILE A 1 80 ? -17.137 25.348 -30.100 1.00 37.09 80 ILE A N 1
ATOM 615 C CA . ILE A 1 80 ? -16.671 24.690 -31.319 1.00 37.09 80 ILE A CA 1
ATOM 616 C C . ILE A 1 80 ? -17.727 23.628 -31.614 1.00 37.09 80 ILE A C 1
ATOM 618 O O . ILE A 1 80 ? -17.802 22.641 -30.876 1.00 37.09 80 ILE A O 1
ATOM 622 N N . PRO A 1 81 ? -18.585 23.807 -32.631 1.00 31.91 81 PRO A N 1
ATOM 623 C CA . PRO A 1 81 ? -19.477 22.740 -33.022 1.00 31.91 81 PRO A CA 1
ATOM 624 C C . PRO A 1 81 ? -18.626 21.529 -33.405 1.00 31.91 81 PRO A C 1
ATOM 626 O O . PRO A 1 81 ? -17.821 21.593 -34.331 1.00 31.91 81 PRO A O 1
ATOM 629 N N . LEU A 1 82 ? -18.857 20.395 -32.743 1.00 33.97 82 LEU A N 1
ATOM 630 C CA . LEU A 1 82 ? -18.337 19.087 -33.165 1.00 33.97 82 LEU A CA 1
ATOM 631 C C . LEU A 1 82 ? -18.836 18.673 -34.570 1.00 33.97 82 LEU A C 1
ATOM 633 O O . LEU A 1 82 ? -18.494 17.605 -35.063 1.00 33.97 82 LEU A O 1
ATOM 637 N N . THR A 1 83 ? -19.636 19.514 -35.233 1.00 30.22 83 THR A N 1
ATOM 638 C CA . THR A 1 83 ? -20.277 19.286 -36.531 1.00 30.22 83 THR A CA 1
ATOM 639 C C . THR A 1 83 ? -19.540 19.865 -37.745 1.00 30.22 83 THR A C 1
ATOM 641 O O . THR A 1 83 ? -20.098 19.834 -38.838 1.00 30.22 83 THR A O 1
ATOM 644 N N . THR A 1 84 ? -18.292 20.333 -37.632 1.00 29.86 84 THR A N 1
ATOM 645 C CA . THR A 1 84 ? -17.474 20.707 -38.813 1.00 29.86 84 THR A CA 1
ATOM 646 C C . THR A 1 84 ? -16.320 19.750 -39.128 1.00 29.86 84 THR A C 1
ATOM 648 O O . THR A 1 84 ? -15.384 20.129 -39.829 1.00 29.86 84 THR A O 1
ATOM 651 N N . LEU A 1 85 ? -16.420 18.478 -38.717 1.00 30.48 85 LEU A N 1
ATOM 652 C CA . LEU A 1 85 ? -15.764 17.382 -39.438 1.00 30.48 85 LEU A CA 1
ATOM 653 C C . LEU A 1 85 ? -16.782 16.705 -40.375 1.00 30.48 85 LEU A C 1
ATOM 655 O O . LEU A 1 85 ? -17.694 16.014 -39.938 1.00 30.48 85 LEU A O 1
ATOM 659 N N . ASP A 1 86 ? -16.610 17.006 -41.660 1.00 29.47 86 ASP A N 1
ATOM 660 C CA . ASP A 1 86 ? -17.208 16.461 -42.887 1.00 29.47 86 ASP A CA 1
ATOM 661 C C . ASP A 1 86 ? -18.222 15.294 -42.759 1.00 29.47 86 ASP A C 1
ATOM 663 O O . ASP A 1 86 ? -17.894 14.158 -42.415 1.00 29.47 86 ASP A O 1
ATOM 667 N N . SER A 1 87 ? -19.469 15.558 -43.155 1.00 28.50 87 SER A N 1
ATOM 668 C CA . SER A 1 87 ? -20.623 14.645 -43.154 1.00 28.50 87 SER A CA 1
ATOM 669 C C . SER A 1 87 ? -20.644 13.636 -44.317 1.00 28.50 87 SER A C 1
ATOM 671 O O . SER A 1 87 ? -21.711 13.233 -44.784 1.00 28.50 87 SER A O 1
ATOM 673 N N . ARG A 1 88 ? -19.476 13.193 -44.801 1.00 28.41 88 ARG A N 1
ATOM 674 C CA . ARG A 1 88 ? -19.365 12.282 -45.962 1.00 28.41 88 ARG A CA 1
ATOM 675 C C . ARG A 1 88 ? -18.968 10.845 -45.647 1.00 28.41 88 ARG A C 1
ATOM 677 O O . ARG A 1 88 ? -18.806 10.055 -46.573 1.00 28.41 88 ARG A O 1
ATOM 684 N N . VAL A 1 89 ? -18.878 10.460 -44.379 1.00 35.78 89 VAL A N 1
ATOM 685 C CA . VAL A 1 89 ? -18.641 9.061 -44.003 1.00 35.78 89 VAL A CA 1
ATOM 686 C C . VAL A 1 89 ? -19.668 8.668 -42.953 1.00 35.78 89 VAL A C 1
ATOM 688 O O . VAL A 1 89 ? -19.722 9.263 -41.882 1.00 35.78 89 VAL A O 1
ATOM 691 N N . GLY A 1 90 ? -20.529 7.702 -43.280 1.00 32.78 90 GLY A N 1
ATOM 692 C CA . GLY A 1 90 ? -21.509 7.165 -42.340 1.00 32.78 90 GLY A CA 1
ATOM 693 C C . GLY A 1 90 ? -20.805 6.660 -41.083 1.00 32.78 90 GLY A C 1
ATOM 694 O O . GLY A 1 90 ? -20.041 5.699 -41.146 1.00 32.78 90 GLY A O 1
ATOM 695 N N . LEU A 1 91 ? -21.039 7.324 -39.952 1.00 28.39 91 LEU A N 1
ATOM 696 C CA . LEU A 1 91 ? -20.536 6.861 -38.666 1.00 28.39 91 LEU A CA 1
ATOM 697 C C . LEU A 1 91 ? -21.312 5.596 -38.257 1.00 28.39 91 LEU A C 1
ATOM 699 O O . LEU A 1 91 ? -22.546 5.603 -38.311 1.00 28.39 91 LEU A O 1
ATOM 703 N N . PRO A 1 92 ? -20.624 4.508 -37.866 1.00 35.25 92 PRO A N 1
ATOM 704 C CA . PRO A 1 92 ? -21.280 3.321 -37.335 1.00 35.25 92 PRO A CA 1
ATOM 705 C C . PRO A 1 92 ? -22.007 3.652 -36.023 1.00 35.25 92 PRO A C 1
ATOM 707 O O . PRO A 1 92 ? -21.662 4.608 -35.327 1.00 35.25 92 PRO A O 1
ATOM 710 N N . ALA A 1 93 ? -23.035 2.858 -35.710 1.00 38.84 93 ALA A N 1
ATOM 711 C CA . ALA A 1 93 ? -23.833 2.955 -34.490 1.00 38.84 93 ALA A CA 1
ATOM 712 C C . ALA A 1 93 ? -22.961 3.159 -33.235 1.00 38.84 93 ALA A C 1
ATOM 714 O O . ALA A 1 93 ? -21.873 2.586 -33.146 1.00 38.84 93 ALA A O 1
ATOM 715 N N . GLN A 1 94 ? -23.444 3.956 -32.270 1.00 40.47 94 GLN A N 1
ATOM 716 C CA . GLN A 1 94 ? -22.758 4.146 -30.987 1.00 40.47 94 GLN A CA 1
ATOM 717 C C . GLN A 1 94 ? -22.350 2.780 -30.407 1.00 40.47 94 GLN A C 1
ATOM 719 O O . GLN A 1 94 ? -23.210 1.896 -30.318 1.00 40.47 94 GLN A O 1
ATOM 724 N N . PRO A 1 95 ? -21.075 2.571 -30.029 1.00 50.84 95 PRO A N 1
ATOM 725 C CA . PRO A 1 95 ? -20.686 1.325 -29.393 1.00 50.84 95 PRO A CA 1
ATOM 726 C C . PRO A 1 95 ? -21.458 1.177 -28.078 1.00 50.84 95 PRO A C 1
ATOM 728 O O . PRO A 1 95 ? -21.689 2.158 -27.369 1.00 50.84 95 PRO A O 1
ATOM 731 N N . ALA A 1 96 ? -21.871 -0.053 -27.768 1.00 64.31 96 ALA A N 1
ATOM 732 C CA . ALA A 1 96 ? -22.441 -0.388 -26.470 1.00 64.31 96 ALA A CA 1
ATOM 733 C C . ALA A 1 96 ? -21.544 0.167 -25.350 1.00 64.31 96 ALA A C 1
ATOM 735 O O . ALA A 1 96 ? -20.319 0.072 -25.441 1.00 64.31 96 ALA A O 1
ATOM 736 N N . SER A 1 97 ? -22.134 0.755 -24.310 1.00 86.50 97 SER A N 1
ATOM 737 C CA . SER A 1 97 ? -21.371 1.201 -23.147 1.00 86.50 97 SER A CA 1
ATOM 738 C C . SER A 1 97 ? -20.866 -0.016 -22.362 1.00 86.50 97 SER A C 1
ATOM 740 O O . SER A 1 97 ? -21.619 -0.943 -22.070 1.00 86.50 97 SER A O 1
ATOM 742 N N . PHE A 1 98 ? -19.577 -0.026 -22.030 1.00 94.81 98 PHE A N 1
ATOM 743 C CA . PHE A 1 98 ? -18.924 -1.050 -21.206 1.00 94.81 98 PHE A CA 1
ATOM 744 C C . PHE A 1 98 ? -18.061 -0.373 -20.142 1.00 94.81 98 PHE A C 1
ATOM 746 O O . PHE A 1 98 ? -17.679 0.783 -20.307 1.00 94.81 98 PHE A O 1
ATOM 753 N N . SER A 1 99 ? -17.766 -1.056 -19.037 1.00 95.69 99 SER A N 1
ATOM 754 C CA . SER A 1 99 ? -16.935 -0.503 -17.963 1.00 95.69 99 SER A CA 1
ATOM 755 C C . SER A 1 99 ? -15.438 -0.589 -18.265 1.00 95.69 99 SER A C 1
ATOM 757 O O . SER A 1 99 ? -14.984 -1.435 -19.043 1.00 95.69 99 SER A O 1
ATOM 759 N N . ASN A 1 100 ? -14.645 0.239 -17.585 1.00 94.62 100 ASN A N 1
ATOM 760 C CA . ASN A 1 100 ? -13.183 0.187 -17.632 1.00 94.62 100 ASN A CA 1
ATOM 761 C C . ASN A 1 100 ? -12.654 -1.205 -17.270 1.00 94.62 100 ASN A C 1
ATOM 763 O O . ASN A 1 100 ? -11.718 -1.693 -17.902 1.00 94.62 100 ASN A O 1
ATOM 767 N N . LYS A 1 101 ? -13.288 -1.888 -16.307 1.00 94.00 101 LYS A N 1
ATOM 768 C CA . LYS A 1 101 ? -12.965 -3.273 -15.954 1.00 94.00 101 LYS A CA 1
ATOM 769 C C . LYS A 1 101 ? -13.220 -4.242 -17.102 1.00 94.00 101 LYS A C 1
ATOM 771 O O . LYS A 1 101 ? -12.390 -5.114 -17.330 1.00 94.00 101 LYS A O 1
ATOM 776 N N . GLN A 1 102 ? -14.338 -4.113 -17.814 1.00 96.06 102 GLN A N 1
ATOM 777 C CA . GLN A 1 102 ? -14.633 -4.988 -18.951 1.00 96.06 102 GLN A CA 1
ATOM 778 C C . GLN A 1 102 ? -13.610 -4.800 -20.074 1.00 96.06 102 GLN A C 1
ATOM 780 O O . GLN A 1 102 ? -13.145 -5.788 -20.639 1.00 96.06 102 GLN A O 1
ATOM 785 N N . LEU A 1 103 ? -13.197 -3.557 -20.347 1.00 97.12 103 LEU A N 1
ATOM 786 C CA . LEU A 1 103 ? -12.124 -3.292 -21.305 1.00 97.12 103 LEU A CA 1
ATOM 787 C C . LEU A 1 103 ? -10.778 -3.856 -20.829 1.00 97.12 103 LEU A C 1
ATOM 789 O O . LEU A 1 103 ? -10.081 -4.501 -21.607 1.00 97.12 103 LEU A O 1
ATOM 793 N N . LEU A 1 104 ? -10.425 -3.665 -19.557 1.00 96.38 104 LEU A N 1
ATOM 794 C CA . LEU A 1 104 ? -9.194 -4.203 -18.975 1.00 96.38 104 LEU A CA 1
ATOM 795 C C . LEU A 1 104 ? -9.153 -5.740 -19.056 1.00 96.38 104 LEU A C 1
ATOM 797 O O . LEU A 1 104 ? -8.162 -6.315 -19.506 1.00 96.38 104 LEU A O 1
ATOM 801 N N . ASP A 1 105 ? -10.256 -6.404 -18.698 1.00 95.62 105 ASP A N 1
ATOM 802 C CA . ASP A 1 105 ? -10.402 -7.858 -18.798 1.00 95.62 105 ASP A CA 1
ATOM 803 C C . ASP A 1 105 ? -10.321 -8.330 -20.270 1.00 95.62 105 ASP A C 1
ATOM 805 O O . ASP A 1 105 ? -9.747 -9.388 -20.547 1.00 95.62 105 ASP A O 1
ATOM 809 N N . ALA A 1 106 ? -10.839 -7.548 -21.228 1.00 97.06 106 ALA A N 1
ATOM 810 C CA . ALA A 1 106 ? -10.714 -7.831 -22.661 1.00 97.06 106 ALA A CA 1
ATOM 811 C C . ALA A 1 106 ? -9.260 -7.719 -23.150 1.00 97.06 106 ALA A C 1
ATOM 813 O O . ALA A 1 106 ? -8.787 -8.615 -23.849 1.00 97.06 106 ALA A O 1
ATOM 814 N N . VAL A 1 107 ? -8.529 -6.676 -22.734 1.00 97.06 107 VAL A N 1
ATOM 815 C CA . VAL A 1 107 ? -7.097 -6.500 -23.041 1.00 97.06 107 VAL A CA 1
ATOM 816 C C . VAL A 1 107 ? -6.273 -7.662 -22.487 1.00 97.06 107 VAL A C 1
ATOM 818 O O . VAL A 1 107 ? -5.443 -8.213 -23.208 1.00 97.06 107 VAL A O 1
ATOM 821 N N . HIS A 1 108 ? -6.538 -8.096 -21.250 1.00 96.00 108 HIS A N 1
ATOM 822 C CA . HIS A 1 108 ? -5.873 -9.260 -20.655 1.00 96.00 108 HIS A CA 1
ATOM 823 C C . HIS A 1 108 ? -6.066 -10.527 -21.494 1.00 96.00 108 HIS A C 1
ATOM 825 O O . HIS A 1 108 ? -5.101 -11.228 -21.804 1.00 96.00 108 HIS A O 1
ATOM 831 N N . ARG A 1 109 ? -7.315 -10.822 -21.874 1.00 96.44 109 ARG A N 1
ATOM 832 C CA . ARG A 1 109 ? -7.639 -12.013 -22.670 1.00 96.44 109 ARG A CA 1
ATOM 833 C C . ARG A 1 109 ? -7.034 -11.944 -24.067 1.00 96.44 109 ARG A C 1
ATOM 835 O O . ARG A 1 109 ? -6.553 -12.960 -24.554 1.00 96.44 109 ARG A O 1
ATOM 842 N N . ALA A 1 110 ? -7.031 -10.765 -24.683 1.00 96.69 110 ALA A N 1
ATOM 843 C CA . ALA A 1 110 ? -6.471 -10.565 -26.012 1.00 96.69 110 ALA A CA 1
ATOM 844 C C . ALA A 1 110 ? -4.948 -10.741 -26.029 1.00 96.69 110 ALA A C 1
ATOM 846 O O . ALA A 1 110 ? -4.424 -11.442 -26.892 1.00 96.69 110 ALA A O 1
ATOM 847 N N . ALA A 1 111 ? -4.243 -10.182 -25.040 1.00 96.12 111 ALA A N 1
ATOM 848 C CA . ALA A 1 111 ? -2.803 -10.377 -24.888 1.00 96.12 111 ALA A CA 1
ATOM 849 C C . ALA A 1 111 ? -2.455 -11.856 -24.672 1.00 96.12 111 ALA A C 1
ATOM 851 O O . ALA A 1 111 ? -1.541 -12.378 -25.307 1.00 96.12 111 ALA A O 1
ATOM 852 N N . LEU A 1 112 ? -3.225 -12.563 -23.836 1.00 93.56 112 LEU A N 1
ATOM 853 C CA . LEU A 1 112 ? -3.030 -13.996 -23.628 1.00 93.56 112 LEU A CA 1
ATOM 854 C C . LEU A 1 112 ? -3.297 -14.812 -24.904 1.00 93.56 112 LEU A C 1
ATOM 856 O O . LEU A 1 112 ? -2.561 -15.755 -25.177 1.00 93.56 112 LEU A O 1
ATOM 860 N N . ALA A 1 113 ? -4.324 -14.458 -25.680 1.00 95.56 113 ALA A N 1
ATOM 861 C CA . ALA A 1 113 ? -4.690 -15.170 -26.902 1.00 95.56 113 ALA A CA 1
ATOM 862 C C . ALA A 1 113 ? -3.665 -14.990 -28.033 1.00 95.56 113 ALA A C 1
ATOM 864 O O . ALA A 1 113 ? -3.359 -15.957 -28.724 1.00 95.56 113 ALA A O 1
ATOM 865 N N . LEU A 1 114 ? -3.137 -13.775 -28.215 1.00 96.69 114 LEU A N 1
ATOM 866 C CA . LEU A 1 114 ? -2.202 -13.471 -29.303 1.00 96.69 114 LEU A CA 1
ATOM 867 C C . LEU A 1 114 ? -0.746 -13.799 -28.959 1.00 96.69 114 LEU A C 1
ATOM 869 O O . LEU A 1 114 ? -0.009 -14.263 -29.820 1.00 96.69 114 LEU A O 1
ATOM 873 N N . GLU A 1 115 ? -0.325 -13.566 -27.716 1.00 94.19 115 GLU A N 1
ATOM 874 C CA . GLU A 1 115 ? 1.096 -13.611 -27.336 1.00 94.19 115 GLU A CA 1
ATOM 875 C C . GLU A 1 115 ? 1.410 -14.732 -26.333 1.00 94.19 115 GLU A C 1
ATOM 877 O O . GLU A 1 115 ? 2.574 -14.972 -26.013 1.00 94.19 115 GLU A O 1
ATOM 882 N N . GLY A 1 116 ? 0.393 -15.391 -25.764 1.00 91.38 116 GLY A N 1
ATOM 883 C CA . GLY A 1 116 ? 0.576 -16.426 -24.740 1.00 91.38 116 GLY A CA 1
ATOM 884 C C . GLY A 1 116 ? 1.211 -15.929 -23.434 1.00 91.38 116 GLY A C 1
ATOM 885 O O . GLY A 1 116 ? 1.563 -16.745 -22.583 1.00 91.38 116 GLY A O 1
ATOM 886 N N . ASN A 1 117 ? 1.376 -14.611 -23.256 1.00 87.12 117 ASN A N 1
ATOM 887 C CA . ASN A 1 117 ? 2.100 -14.024 -22.131 1.00 87.12 117 ASN A CA 1
ATOM 888 C C . ASN A 1 117 ? 1.375 -12.797 -21.545 1.00 87.12 117 ASN A C 1
ATOM 890 O O . ASN A 1 117 ? 1.142 -11.802 -22.233 1.00 87.12 117 ASN A O 1
ATOM 894 N N . LEU A 1 118 ? 1.083 -12.847 -20.240 1.00 83.56 118 LEU A N 1
ATOM 895 C CA . LEU A 1 118 ? 0.452 -11.755 -19.492 1.00 83.56 118 LEU A CA 1
ATOM 896 C C . LEU A 1 118 ? 1.369 -10.538 -19.291 1.00 83.56 118 LEU A C 1
ATOM 898 O O . LEU A 1 118 ? 0.859 -9.436 -19.115 1.00 83.56 118 LEU A O 1
ATOM 902 N N . ASP A 1 119 ? 2.691 -10.683 -19.393 1.00 84.56 119 ASP A N 1
ATOM 903 C CA . ASP A 1 119 ? 3.632 -9.559 -19.256 1.00 84.56 119 ASP A CA 1
ATOM 904 C C . ASP A 1 119 ? 3.435 -8.498 -20.355 1.00 84.56 119 ASP A C 1
ATOM 906 O O . ASP A 1 119 ? 3.783 -7.328 -20.185 1.00 84.56 119 ASP A O 1
ATOM 910 N N . LYS A 1 120 ? 2.835 -8.884 -21.490 1.00 90.56 120 LYS A N 1
ATOM 911 C CA . LYS A 1 120 ? 2.519 -7.978 -22.604 1.00 90.56 120 LYS A CA 1
ATOM 912 C C . LYS A 1 120 ? 1.332 -7.065 -22.328 1.00 90.56 120 LYS A C 1
ATOM 914 O O . LYS A 1 120 ? 1.209 -6.034 -22.982 1.00 90.56 120 LYS A O 1
ATOM 919 N N . VAL A 1 121 ? 0.497 -7.392 -21.344 1.00 93.75 121 VAL A N 1
ATOM 920 C CA . VAL A 1 121 ? -0.655 -6.569 -20.968 1.00 93.75 121 VAL A CA 1
ATOM 921 C C . VAL A 1 121 ? -0.221 -5.153 -20.613 1.00 93.75 121 VAL A C 1
ATOM 923 O O . VAL A 1 121 ? -0.786 -4.196 -21.133 1.00 93.75 121 VAL A O 1
ATOM 926 N N . GLN A 1 122 ? 0.792 -5.011 -19.755 1.00 88.19 122 GLN A N 1
ATOM 927 C CA . GLN A 1 122 ? 1.221 -3.696 -19.283 1.00 88.19 122 GLN A CA 1
ATOM 928 C C . GLN A 1 122 ? 1.757 -2.840 -20.436 1.00 88.19 122 GLN A C 1
ATOM 930 O O . GLN A 1 122 ? 1.450 -1.654 -20.528 1.00 88.19 122 GLN A O 1
ATOM 935 N N . ASP A 1 123 ? 2.498 -3.460 -21.358 1.00 94.06 123 ASP A N 1
ATOM 936 C CA . ASP A 1 123 ? 2.967 -2.816 -22.585 1.00 94.06 123 ASP A CA 1
ATOM 937 C C . ASP A 1 123 ? 1.797 -2.349 -23.470 1.00 94.06 123 ASP A C 1
ATOM 939 O O . ASP A 1 123 ? 1.798 -1.214 -23.946 1.00 94.06 123 ASP A O 1
ATOM 943 N N . TRP A 1 124 ? 0.759 -3.174 -23.642 1.00 97.06 124 TRP A N 1
ATOM 944 C CA . TRP A 1 124 ? -0.425 -2.799 -24.422 1.00 97.06 124 TRP A CA 1
ATOM 945 C C . TRP A 1 124 ? -1.208 -1.665 -23.760 1.00 97.06 124 TRP A C 1
ATOM 947 O O . TRP A 1 124 ? -1.635 -0.738 -24.448 1.00 97.06 124 TRP A O 1
ATOM 957 N N . LEU A 1 125 ? -1.361 -1.697 -22.434 1.00 95.69 125 LEU A N 1
ATOM 958 C CA . LEU A 1 125 ? -2.015 -0.626 -21.686 1.00 95.69 125 LEU A CA 1
ATOM 959 C C . LEU A 1 125 ? -1.239 0.691 -21.796 1.00 95.69 125 LEU A C 1
ATOM 961 O O . LEU A 1 125 ? -1.856 1.742 -21.966 1.00 95.69 125 LEU A O 1
ATOM 965 N N . LEU A 1 126 ? 0.097 0.662 -21.761 1.00 90.69 126 LEU A N 1
ATOM 966 C CA . LEU A 1 126 ? 0.910 1.861 -21.975 1.00 90.69 126 LEU A CA 1
ATOM 967 C C . LEU A 1 126 ? 0.793 2.379 -23.413 1.00 90.69 126 LEU A C 1
ATOM 969 O O . LEU A 1 126 ? 0.450 3.546 -23.612 1.00 90.69 126 LEU A O 1
ATOM 973 N N . ARG A 1 127 ? 1.044 1.527 -24.417 1.00 96.06 127 ARG A N 1
ATOM 974 C CA . ARG A 1 127 ? 1.008 1.917 -25.839 1.00 96.06 127 ARG A CA 1
ATOM 975 C C . ARG A 1 127 ? -0.371 2.427 -26.256 1.00 96.06 127 ARG A C 1
ATOM 977 O O . ARG A 1 127 ? -0.453 3.450 -26.931 1.00 96.06 127 ARG A O 1
ATOM 984 N N . GLY A 1 128 ? -1.422 1.760 -25.781 1.00 96.44 128 GLY A N 1
ATOM 985 C CA . GLY A 1 128 ? -2.826 2.113 -25.986 1.00 96.44 128 GLY A CA 1
ATOM 986 C C . GLY A 1 128 ? -3.327 3.299 -25.163 1.00 96.44 128 GLY A C 1
ATOM 987 O O . GLY A 1 128 ? -4.477 3.685 -25.336 1.00 96.44 128 GLY A O 1
ATOM 988 N N . ARG A 1 129 ? -2.506 3.880 -24.272 1.00 95.19 129 ARG A N 1
ATOM 989 C CA . ARG A 1 129 ? -2.909 4.941 -23.325 1.00 95.19 129 ARG A CA 1
ATOM 990 C C . ARG A 1 129 ? -4.109 4.553 -22.442 1.00 95.19 129 ARG A C 1
ATOM 992 O O . ARG A 1 129 ? -4.977 5.369 -22.144 1.00 95.19 129 ARG A O 1
ATOM 999 N N . LEU A 1 130 ? -4.136 3.300 -22.000 1.00 95.50 130 LEU A N 1
ATOM 1000 C CA . LEU A 1 130 ? -5.183 2.688 -21.175 1.00 95.50 130 LEU A CA 1
ATOM 1001 C C . LEU A 1 130 ? -4.743 2.415 -19.723 1.00 95.50 130 LEU A C 1
ATOM 1003 O O . LEU A 1 130 ? -5.460 1.760 -18.972 1.00 95.50 130 LEU A O 1
ATOM 1007 N N . TYR A 1 131 ? -3.571 2.885 -19.293 1.00 90.44 131 TYR A N 1
ATOM 1008 C CA . TYR A 1 131 ? -3.048 2.615 -17.942 1.00 90.44 131 TYR A CA 1
ATOM 1009 C C . TYR A 1 131 ? -3.963 3.123 -16.809 1.00 90.44 131 TYR A C 1
ATOM 1011 O O . TYR A 1 131 ? -3.942 2.581 -15.708 1.00 90.44 131 TYR A O 1
ATOM 1019 N N . TRP A 1 132 ? -4.799 4.129 -17.077 1.00 87.44 132 TRP A N 1
ATOM 1020 C CA . TRP A 1 132 ? -5.725 4.716 -16.105 1.00 87.44 132 TRP A CA 1
ATOM 1021 C C . TRP A 1 132 ? -6.953 3.839 -15.805 1.00 87.44 132 TRP A C 1
ATOM 1023 O O . TRP A 1 132 ? -7.610 4.052 -14.786 1.00 87.44 132 TRP A O 1
ATOM 1033 N N . LEU A 1 133 ? -7.252 2.825 -16.632 1.00 91.31 133 LEU A N 1
ATOM 1034 C CA . LEU A 1 133 ? -8.429 1.958 -16.454 1.00 91.31 133 LEU A CA 1
ATOM 1035 C C . LEU A 1 133 ? -8.448 1.244 -15.093 1.00 91.31 133 LEU A C 1
ATOM 1037 O O . LEU A 1 133 ? -9.519 0.979 -14.547 1.00 91.31 133 LEU A O 1
ATOM 1041 N N . GLY A 1 134 ? -7.269 0.943 -14.538 1.00 82.38 134 GLY A N 1
ATOM 1042 C CA . GLY A 1 134 ? -7.128 0.267 -13.247 1.00 82.38 134 GLY A CA 1
ATOM 1043 C C . GLY A 1 134 ? -7.565 1.110 -12.045 1.00 82.38 134 GLY A C 1
ATOM 1044 O O . GLY A 1 134 ? -7.944 0.543 -11.021 1.00 82.38 134 GLY A O 1
ATOM 1045 N N . ASN A 1 135 ? -7.571 2.440 -12.173 1.00 76.69 135 ASN A N 1
ATOM 1046 C CA . ASN A 1 135 ? -7.891 3.353 -11.072 1.00 76.69 135 ASN A CA 1
ATOM 1047 C C . ASN A 1 135 ? -9.402 3.457 -10.827 1.00 76.69 135 ASN A C 1
ATOM 1049 O O . ASN A 1 135 ? -9.841 3.637 -9.692 1.00 76.69 135 ASN A O 1
ATOM 1053 N N . HIS A 1 136 ? -10.199 3.296 -11.886 1.00 83.50 136 HIS A N 1
ATOM 1054 C CA . HIS A 1 136 ? -11.654 3.444 -11.853 1.00 83.50 136 HIS A CA 1
ATOM 1055 C C . HIS A 1 136 ? -12.352 2.278 -12.566 1.00 83.50 136 HIS A C 1
ATOM 1057 O O . HIS A 1 136 ? -13.047 2.479 -13.563 1.00 83.50 136 HIS A O 1
ATOM 1063 N N . PRO A 1 137 ? -12.191 1.032 -12.086 1.00 87.25 137 PRO A N 1
ATOM 1064 C CA . PRO A 1 137 ? -12.618 -0.158 -12.823 1.00 87.25 137 PRO A CA 1
ATOM 1065 C C . PRO A 1 137 ? -14.138 -0.234 -13.050 1.00 87.25 137 PRO A C 1
ATOM 1067 O O . PRO A 1 137 ? -14.582 -0.883 -13.993 1.00 87.25 137 PRO A O 1
ATOM 1070 N N . GLN A 1 138 ? -14.946 0.401 -12.199 1.00 89.88 138 GLN A N 1
ATOM 1071 C CA . GLN A 1 138 ? -16.412 0.345 -12.297 1.00 89.88 138 GLN A CA 1
ATOM 1072 C C . GLN A 1 138 ? -17.014 1.446 -13.177 1.00 89.88 138 GLN A C 1
ATOM 1074 O O . GLN A 1 138 ? -18.181 1.340 -13.548 1.00 89.88 138 GLN A O 1
ATOM 1079 N N . ASP A 1 139 ? -16.237 2.471 -13.529 1.00 87.50 139 ASP A N 1
ATOM 1080 C CA . ASP A 1 139 ? -16.718 3.569 -14.364 1.00 87.50 139 ASP A CA 1
ATOM 1081 C C . ASP A 1 139 ? -16.915 3.090 -15.805 1.00 87.50 139 ASP A C 1
ATOM 1083 O O . ASP A 1 139 ? -16.248 2.158 -16.268 1.00 87.50 139 ASP A O 1
ATOM 1087 N N . LEU A 1 140 ? -17.843 3.725 -16.521 1.00 94.19 140 LEU A N 1
ATOM 1088 C CA . LEU A 1 140 ? -18.023 3.483 -17.950 1.00 94.19 140 LEU A CA 1
ATOM 1089 C C . LEU A 1 140 ? -16.778 3.934 -18.708 1.00 94.19 140 LEU A C 1
ATOM 1091 O O . LEU A 1 140 ? -16.236 4.995 -18.418 1.00 94.19 140 LEU A O 1
ATOM 1095 N N . TYR A 1 141 ? -16.351 3.143 -19.688 1.00 93.69 141 TYR A N 1
ATOM 1096 C CA . TYR A 1 141 ? -15.274 3.515 -20.585 1.00 93.69 141 TYR A CA 1
ATOM 1097 C C . TYR A 1 141 ? -15.716 4.647 -21.500 1.00 93.69 141 TYR A C 1
ATOM 1099 O O . TYR A 1 141 ? -16.802 4.629 -22.079 1.00 93.69 141 TYR A O 1
ATOM 1107 N N . TRP A 1 142 ? -14.840 5.631 -21.630 1.00 86.81 142 TRP A N 1
ATOM 1108 C CA . TRP A 1 142 ? -15.161 6.904 -22.254 1.00 86.81 142 TRP A CA 1
ATOM 1109 C C . TRP A 1 142 ? -13.957 7.502 -23.005 1.00 86.81 142 TRP A C 1
ATOM 1111 O O . TRP A 1 142 ? -13.936 8.689 -23.317 1.00 86.81 142 TRP A O 1
ATOM 1121 N N . GLY A 1 143 ? -12.959 6.661 -23.305 1.00 89.25 143 GLY A N 1
ATOM 1122 C CA . GLY A 1 143 ? -11.820 7.006 -24.155 1.00 89.25 143 GLY A CA 1
ATOM 1123 C C . GLY A 1 143 ? -12.100 6.808 -25.649 1.00 89.25 143 GLY A C 1
ATOM 1124 O O . GLY A 1 143 ? -13.243 6.625 -26.071 1.00 89.25 143 GLY A O 1
ATOM 1125 N N . ASP A 1 144 ? -11.033 6.831 -26.450 1.00 91.31 144 ASP A N 1
ATOM 1126 C CA . ASP A 1 144 ? -11.107 6.595 -27.894 1.00 91.31 144 ASP A CA 1
ATOM 1127 C C . ASP A 1 144 ? -11.742 5.238 -28.226 1.00 91.31 144 ASP A C 1
ATOM 1129 O O . ASP A 1 144 ? -11.586 4.247 -27.512 1.00 91.31 144 ASP A O 1
ATOM 1133 N N . ALA A 1 145 ? -12.412 5.151 -29.376 1.00 93.81 145 ALA A N 1
ATOM 1134 C CA . ALA A 1 145 ? -12.856 3.861 -29.891 1.00 93.81 145 ALA A CA 1
ATOM 1135 C C . ALA A 1 145 ? -11.670 2.881 -29.971 1.00 93.81 145 ALA A C 1
ATOM 1137 O O . ALA A 1 145 ? -10.578 3.262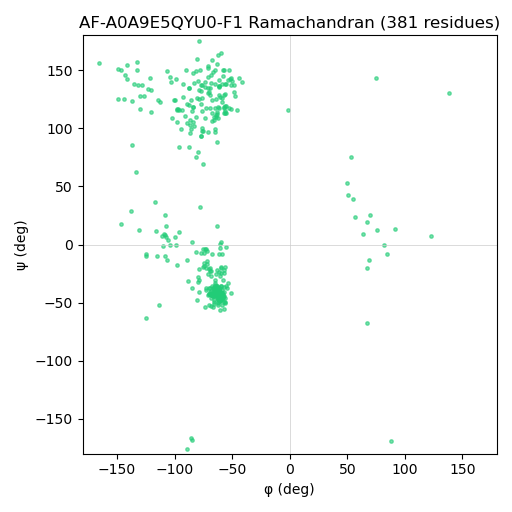 -30.389 1.00 93.81 145 ALA A O 1
ATOM 1138 N N . ILE A 1 146 ? -11.888 1.601 -29.644 1.00 95.06 146 ILE A N 1
ATOM 1139 C CA . ILE A 1 146 ? -10.810 0.592 -29.573 1.00 95.06 146 ILE A CA 1
ATOM 1140 C C . ILE A 1 146 ? -10.019 0.507 -30.894 1.00 95.06 146 ILE A C 1
ATOM 1142 O O . ILE A 1 146 ? -8.795 0.377 -30.893 1.00 95.06 146 ILE A O 1
ATOM 1146 N N . ALA A 1 147 ? -10.700 0.675 -32.033 1.00 94.38 147 ALA A N 1
ATOM 1147 C CA . ALA A 1 147 ? -10.084 0.725 -33.362 1.00 94.38 147 ALA A CA 1
ATOM 1148 C C . ALA A 1 147 ? -9.065 1.877 -33.532 1.00 94.38 147 ALA A C 1
ATOM 1150 O O . ALA A 1 147 ? -8.099 1.757 -34.291 1.00 94.38 147 ALA A O 1
ATOM 1151 N N . ASN A 1 148 ? -9.235 2.963 -32.781 1.00 94.25 148 ASN A N 1
ATOM 1152 C CA . ASN A 1 148 ? -8.425 4.176 -32.844 1.00 94.25 148 ASN A CA 1
ATOM 1153 C C . ASN A 1 148 ? -7.343 4.242 -31.761 1.00 94.25 148 ASN A C 1
ATOM 1155 O O . ASN A 1 148 ? -6.566 5.192 -31.760 1.00 94.25 148 ASN A O 1
ATOM 1159 N N . LEU A 1 149 ? -7.238 3.239 -30.879 1.00 94.62 149 LEU A N 1
ATOM 1160 C CA . LEU A 1 149 ? -6.225 3.257 -29.823 1.00 94.62 149 LEU A CA 1
ATOM 1161 C C . LEU A 1 149 ? -4.815 3.384 -30.423 1.00 94.62 149 LEU A C 1
ATOM 1163 O O . LEU A 1 149 ? -4.459 2.620 -31.331 1.00 94.62 149 LEU A O 1
ATOM 1167 N N . PRO A 1 150 ? -4.000 4.341 -29.958 1.00 94.00 150 PRO A N 1
ATOM 1168 C CA . PRO A 1 150 ? -2.655 4.523 -30.478 1.00 94.00 150 PRO A CA 1
ATOM 1169 C C . PRO A 1 150 ? -1.767 3.338 -30.095 1.00 94.00 150 PRO A C 1
ATOM 1171 O O . PRO A 1 150 ? -2.057 2.588 -29.169 1.00 94.00 150 PRO A O 1
ATOM 1174 N N . GLY A 1 151 ? -0.677 3.141 -30.834 1.00 94.69 151 GLY A N 1
ATOM 1175 C CA . GLY A 1 151 ? 0.372 2.188 -30.471 1.00 94.69 151 GLY A CA 1
ATOM 1176 C C . GLY A 1 151 ? 0.005 0.702 -30.544 1.00 94.69 151 GLY A C 1
ATOM 1177 O O . GLY A 1 151 ? 0.924 -0.108 -30.526 1.00 94.69 151 GLY A O 1
ATOM 1178 N N . LEU A 1 152 ? -1.273 0.328 -30.665 1.00 96.81 152 LEU A N 1
ATOM 1179 C CA . LEU A 1 152 ? -1.727 -1.047 -30.889 1.00 96.81 152 LEU A CA 1
ATOM 1180 C C . LEU A 1 152 ? -1.881 -1.335 -32.388 1.00 96.81 152 LEU A C 1
ATOM 1182 O O . LEU A 1 152 ? -2.395 -0.501 -33.140 1.00 96.81 152 LEU A O 1
ATOM 1186 N N . ASN A 1 153 ? -1.450 -2.520 -32.825 1.00 97.06 153 ASN A N 1
ATOM 1187 C CA . ASN A 1 153 ? -1.602 -2.949 -34.217 1.00 97.06 153 ASN A CA 1
ATOM 1188 C C . ASN A 1 153 ? -3.036 -3.451 -34.509 1.00 97.06 153 ASN A C 1
ATOM 1190 O O . ASN A 1 153 ? -3.887 -3.523 -33.616 1.00 97.06 153 ASN A O 1
ATOM 1194 N N . ARG A 1 154 ? -3.319 -3.770 -35.779 1.00 95.81 154 ARG A N 1
ATOM 1195 C CA . ARG A 1 154 ? -4.648 -4.206 -36.239 1.00 95.81 154 ARG A CA 1
ATOM 1196 C C . ARG A 1 154 ? -5.129 -5.477 -35.531 1.00 95.81 154 ARG A C 1
ATOM 1198 O O . ARG A 1 154 ? -6.281 -5.515 -35.098 1.00 95.81 154 ARG A O 1
ATOM 1205 N N . ASP A 1 155 ? -4.262 -6.470 -35.373 1.00 96.50 155 ASP A N 1
ATOM 1206 C CA . ASP A 1 155 ? -4.612 -7.761 -34.769 1.00 96.50 155 ASP A CA 1
ATOM 1207 C C . ASP A 1 155 ? -4.917 -7.608 -33.277 1.00 96.50 155 ASP A C 1
ATOM 1209 O O . ASP A 1 155 ? -5.939 -8.093 -32.797 1.00 96.50 155 ASP A O 1
ATOM 1213 N N . GLN A 1 156 ? -4.100 -6.824 -32.567 1.00 97.38 156 GLN A N 1
ATOM 1214 C CA . GLN A 1 156 ? -4.295 -6.484 -31.155 1.00 97.38 156 GLN A CA 1
ATOM 1215 C C . GLN A 1 156 ? -5.664 -5.835 -30.930 1.00 97.38 156 GLN A C 1
ATOM 1217 O O . GLN A 1 156 ? -6.433 -6.276 -30.079 1.00 97.38 156 GLN A O 1
ATOM 1222 N N . LYS A 1 157 ? -6.007 -4.815 -31.725 1.00 96.81 157 LYS A N 1
ATOM 1223 C CA . LYS A 1 157 ? -7.304 -4.125 -31.632 1.00 96.81 157 LYS A CA 1
ATOM 1224 C C . LYS A 1 157 ? -8.472 -5.053 -31.944 1.00 96.81 157 LYS A C 1
ATOM 1226 O O . LYS A 1 157 ? -9.475 -5.032 -31.234 1.00 96.81 157 LYS A O 1
ATOM 1231 N N . THR A 1 158 ? -8.334 -5.865 -32.990 1.00 95.62 158 THR A N 1
ATOM 1232 C CA . THR A 1 158 ? -9.366 -6.818 -33.418 1.00 95.62 158 THR A CA 1
ATOM 1233 C C . THR A 1 158 ? -9.642 -7.842 -32.323 1.00 95.62 158 THR A C 1
ATOM 1235 O O . THR A 1 158 ? -10.801 -8.084 -31.984 1.00 95.62 158 THR A O 1
ATOM 1238 N N . GLU A 1 159 ? -8.594 -8.386 -31.705 1.00 97.00 159 GLU A N 1
ATOM 1239 C CA . GLU A 1 159 ? -8.757 -9.358 -30.630 1.00 97.00 159 GLU A CA 1
ATOM 1240 C C . GLU A 1 159 ? -9.329 -8.717 -29.357 1.00 97.00 159 GLU A C 1
ATOM 1242 O O . GLU A 1 159 ? -10.202 -9.311 -28.728 1.00 97.00 159 GLU A O 1
ATOM 1247 N N . ILE A 1 160 ? -8.944 -7.481 -29.004 1.00 96.50 160 ILE A N 1
ATOM 1248 C CA . ILE A 1 160 ? -9.563 -6.754 -27.877 1.00 96.50 160 ILE A CA 1
ATOM 1249 C C . ILE A 1 160 ? -11.073 -6.593 -28.104 1.00 96.50 160 ILE A C 1
ATOM 1251 O O . ILE A 1 160 ? -11.859 -6.885 -27.203 1.00 96.50 160 ILE A O 1
ATOM 1255 N N . ILE A 1 161 ? -11.494 -6.179 -29.305 1.00 95.69 161 ILE A N 1
ATOM 1256 C CA . ILE A 1 161 ? -12.917 -6.035 -29.659 1.00 95.69 161 ILE A CA 1
ATOM 1257 C C . ILE A 1 161 ? -13.642 -7.385 -29.558 1.00 95.69 161 ILE A C 1
ATOM 1259 O O . ILE A 1 161 ? -14.718 -7.461 -28.967 1.00 95.69 161 ILE A O 1
ATOM 1263 N N . SER A 1 162 ? -13.040 -8.455 -30.082 1.00 94.56 162 SER A N 1
ATOM 1264 C CA . SER A 1 162 ? -13.582 -9.820 -30.024 1.00 94.56 162 SER A CA 1
ATOM 1265 C C . SER A 1 162 ? -13.781 -10.303 -28.581 1.00 94.56 162 SER A C 1
ATOM 1267 O O . SER A 1 162 ? -14.854 -10.790 -28.217 1.00 94.56 162 SER A O 1
ATOM 1269 N N . GLN A 1 163 ? -12.776 -10.120 -27.720 1.00 96.38 163 GLN A N 1
ATOM 1270 C CA . GLN A 1 163 ? -12.850 -10.497 -26.307 1.00 96.38 163 GLN A CA 1
ATOM 1271 C C . GLN A 1 163 ? -13.871 -9.659 -25.537 1.00 96.38 163 GLN A C 1
ATOM 1273 O O . GLN A 1 163 ? -14.586 -10.193 -24.688 1.00 96.38 163 GLN A O 1
ATOM 1278 N N . LEU A 1 164 ? -13.979 -8.370 -25.854 1.00 96.00 164 LEU A N 1
ATOM 1279 C CA . LEU A 1 164 ? -14.970 -7.493 -25.249 1.00 96.00 164 LEU A CA 1
ATOM 1280 C C . LEU A 1 164 ? -16.397 -7.892 -25.644 1.00 96.00 164 LEU A C 1
ATOM 1282 O O . LEU A 1 164 ? -17.251 -7.997 -24.770 1.00 96.00 164 LEU A O 1
ATOM 1286 N N . ALA A 1 165 ? -16.644 -8.205 -26.920 1.00 93.81 165 ALA A N 1
ATOM 1287 C CA . ALA A 1 165 ? -17.938 -8.713 -27.377 1.00 93.81 165 ALA A CA 1
ATOM 1288 C C . ALA A 1 165 ? -18.342 -9.984 -26.606 1.00 93.81 165 ALA A C 1
ATOM 1290 O O . ALA A 1 165 ? -19.441 -10.050 -26.052 1.00 93.81 165 ALA A O 1
ATOM 1291 N N . ARG A 1 166 ? -17.409 -10.938 -26.447 1.00 93.56 166 ARG A N 1
ATOM 1292 C CA . ARG A 1 166 ? -17.623 -12.155 -25.640 1.00 93.56 166 ARG A CA 1
ATOM 1293 C C . ARG A 1 166 ? -17.959 -11.839 -24.179 1.00 93.56 166 ARG A C 1
ATOM 1295 O O . ARG A 1 166 ? -18.845 -12.475 -23.614 1.00 93.56 166 ARG A O 1
ATOM 1302 N N . LEU A 1 167 ? -17.276 -10.871 -23.561 1.00 92.50 167 LEU A N 1
ATOM 1303 C CA . LEU A 1 167 ? -17.558 -10.439 -22.183 1.00 92.50 167 LEU A CA 1
ATOM 1304 C C . LEU A 1 167 ? -18.942 -9.796 -22.033 1.00 92.50 167 LEU A C 1
ATOM 1306 O O . LEU A 1 167 ? -19.554 -9.915 -20.974 1.00 92.50 167 LEU A O 1
ATOM 1310 N N . LEU A 1 168 ? -19.440 -9.144 -23.083 1.00 93.31 168 LEU A N 1
ATOM 1311 C CA . LEU A 1 168 ? -20.767 -8.531 -23.124 1.00 93.31 168 LEU A CA 1
ATOM 1312 C C . LEU A 1 168 ? -21.878 -9.518 -23.521 1.00 93.31 168 LEU A C 1
ATOM 1314 O O . LEU A 1 168 ? -23.033 -9.115 -23.639 1.00 93.31 168 LEU A O 1
ATOM 1318 N N . GLY A 1 169 ? -21.552 -10.799 -23.735 1.00 91.38 169 GLY A N 1
ATOM 1319 C CA . GLY A 1 169 ? -22.511 -11.801 -24.207 1.00 91.38 169 GLY A CA 1
ATOM 1320 C C . GLY A 1 169 ? -22.999 -11.545 -25.636 1.00 91.38 169 GLY A C 1
ATOM 1321 O O . GLY A 1 169 ? -24.051 -12.047 -26.022 1.00 91.38 169 GLY A O 1
ATOM 1322 N N . GLN A 1 170 ? -22.257 -10.753 -26.411 1.00 83.06 170 GLN A N 1
ATOM 1323 C CA . GLN A 1 170 ? -22.517 -10.514 -27.823 1.00 83.06 170 GLN A CA 1
ATOM 1324 C C . GLN A 1 170 ? -21.707 -11.527 -28.633 1.00 83.06 170 GLN A C 1
ATOM 1326 O O . GLN A 1 170 ? -20.492 -11.647 -28.451 1.00 83.06 170 GLN A O 1
ATOM 1331 N N . GLU A 1 171 ? -22.359 -12.274 -29.528 1.00 67.38 171 GLU A N 1
ATOM 1332 C CA . GLU A 1 171 ? -21.609 -13.045 -30.520 1.00 67.38 171 GLU A CA 1
ATOM 1333 C C . GLU A 1 171 ? -20.802 -12.064 -31.382 1.00 67.38 171 GLU A C 1
ATOM 1335 O O . GLU A 1 171 ? -21.365 -11.077 -31.866 1.00 67.38 171 GLU A O 1
ATOM 1340 N N . PRO A 1 172 ? -19.484 -12.277 -31.553 1.00 64.06 172 PRO A N 1
ATOM 1341 C CA . PRO A 1 172 ? -18.674 -11.383 -32.361 1.00 64.06 172 PRO A CA 1
ATOM 1342 C C . PRO A 1 172 ? -19.215 -11.401 -33.791 1.00 64.06 172 PRO A C 1
ATOM 1344 O O . PRO A 1 172 ? -19.220 -12.445 -34.447 1.00 64.06 172 PRO A O 1
ATOM 1347 N N . ALA A 1 173 ? -19.683 -10.247 -34.273 1.00 57.22 173 ALA A N 1
ATOM 1348 C CA . ALA A 1 173 ? -20.072 -10.109 -35.667 1.00 57.22 173 ALA A CA 1
ATOM 1349 C C . ALA A 1 173 ? -18.872 -10.497 -36.554 1.00 57.22 173 ALA A C 1
ATOM 1351 O O . ALA A 1 173 ? -17.740 -10.117 -36.232 1.00 57.22 173 ALA A O 1
ATOM 1352 N N . PRO A 1 174 ? -19.080 -11.248 -37.650 1.00 60.12 174 PRO A N 1
ATOM 1353 C CA . PRO A 1 174 ? -17.996 -11.599 -38.554 1.00 60.12 174 PRO A CA 1
ATOM 1354 C C . PRO A 1 174 ? -17.340 -10.311 -39.053 1.00 60.12 174 PRO A C 1
ATOM 1356 O O . PRO A 1 174 ? -17.993 -9.464 -39.666 1.00 60.12 174 PRO A O 1
ATOM 1359 N N . VAL A 1 175 ? -16.053 -10.142 -38.747 1.00 57.16 175 VAL A N 1
ATOM 1360 C CA . VAL A 1 175 ? -15.277 -8.986 -39.195 1.00 57.16 175 VAL A CA 1
ATOM 1361 C C . VAL A 1 175 ? -15.238 -9.035 -40.719 1.00 57.16 175 VAL A C 1
ATOM 1363 O O . VAL A 1 175 ? -14.588 -9.901 -41.302 1.00 57.16 175 VAL A O 1
ATOM 1366 N N . VAL A 1 176 ? -15.957 -8.122 -41.374 1.00 48.94 176 VAL A N 1
ATOM 1367 C CA . VAL A 1 176 ? -15.881 -7.954 -42.827 1.00 48.94 176 VAL A CA 1
ATOM 1368 C C . VAL A 1 176 ? -14.518 -7.343 -43.130 1.00 48.94 176 VAL A C 1
ATOM 1370 O O . VAL A 1 176 ? -14.302 -6.140 -42.985 1.00 48.94 176 VAL A O 1
ATOM 1373 N N . VAL A 1 177 ? -13.568 -8.202 -43.490 1.00 44.97 177 VAL A N 1
ATOM 1374 C CA . VAL A 1 177 ? -12.239 -7.797 -43.938 1.00 44.97 177 VAL A CA 1
ATOM 1375 C C . VAL A 1 177 ? -12.409 -7.102 -45.285 1.00 44.97 177 VAL A C 1
ATOM 1377 O O . VAL A 1 177 ? -12.670 -7.750 -46.294 1.00 44.97 177 VAL A O 1
ATOM 1380 N N . ILE A 1 178 ? -12.281 -5.776 -45.304 1.00 47.31 178 ILE A N 1
ATOM 1381 C CA . ILE A 1 178 ? -12.064 -5.047 -46.554 1.00 47.31 178 ILE A CA 1
ATOM 1382 C C . ILE A 1 178 ? -10.648 -5.431 -47.016 1.00 47.31 178 ILE A C 1
ATOM 1384 O O . ILE A 1 178 ? -9.705 -5.193 -46.250 1.00 47.31 178 ILE A O 1
ATOM 1388 N N . PRO A 1 179 ? -10.486 -6.080 -48.185 1.00 39.19 179 PRO A N 1
ATOM 1389 C CA . PRO A 1 179 ? -9.175 -6.472 -48.679 1.00 39.19 179 PRO A CA 1
ATOM 1390 C C . PRO A 1 179 ? -8.340 -5.219 -48.955 1.00 39.19 179 PRO A C 1
ATOM 1392 O O . PRO A 1 179 ? -8.767 -4.303 -49.657 1.00 39.19 179 PRO A O 1
ATOM 1395 N N . GLU A 1 180 ? -7.164 -5.178 -48.342 1.00 48.94 180 GLU A N 1
ATOM 1396 C CA . GLU A 1 180 ? -6.130 -4.177 -48.583 1.00 48.94 180 GLU A CA 1
ATOM 1397 C C . GLU A 1 180 ? -5.377 -4.571 -49.870 1.00 48.94 180 GLU A C 1
ATOM 1399 O O . GLU A 1 180 ? -5.201 -5.769 -50.105 1.00 48.94 180 GLU A O 1
ATOM 1404 N N . PRO A 1 181 ? -4.991 -3.624 -50.743 1.00 42.97 181 PRO A N 1
ATOM 1405 C CA . PRO A 1 181 ? -4.277 -3.947 -51.975 1.00 42.97 181 PRO A CA 1
ATOM 1406 C C . PRO A 1 181 ? -2.935 -4.626 -51.674 1.00 42.97 181 PRO A C 1
ATOM 1408 O O . PRO A 1 181 ? -2.203 -4.195 -50.783 1.00 42.97 181 PRO A O 1
ATOM 1411 N N . ASP A 1 182 ? -2.652 -5.683 -52.439 1.00 48.25 182 ASP A N 1
ATOM 1412 C CA . ASP A 1 182 ? -1.549 -6.626 -52.245 1.00 48.25 182 ASP A CA 1
ATOM 1413 C C . ASP A 1 182 ? -0.202 -5.943 -51.955 1.00 48.25 182 ASP A C 1
ATOM 1415 O O . ASP A 1 182 ? 0.372 -5.242 -52.793 1.00 48.25 182 ASP A O 1
ATOM 1419 N N . ALA A 1 183 ? 0.319 -6.196 -50.753 1.00 49.31 183 ALA A N 1
ATOM 1420 C CA . ALA A 1 183 ? 1.701 -5.919 -50.389 1.00 49.31 183 ALA A CA 1
ATOM 1421 C C . ALA A 1 183 ? 2.613 -7.081 -50.845 1.00 49.31 183 ALA A C 1
ATOM 1423 O O . ALA A 1 183 ? 2.176 -8.234 -50.861 1.00 49.31 183 ALA A O 1
ATOM 1424 N N . PRO A 1 184 ? 3.875 -6.802 -51.221 1.00 43.56 184 PRO A N 1
ATOM 1425 C CA . PRO A 1 184 ? 4.770 -7.797 -51.799 1.00 43.56 184 PRO A CA 1
ATOM 1426 C C . PRO A 1 184 ? 5.260 -8.849 -50.790 1.00 43.56 184 PRO A C 1
ATOM 1428 O O . PRO A 1 184 ? 5.364 -8.602 -49.590 1.00 43.56 184 PRO A O 1
ATOM 1431 N N . GLU A 1 185 ? 5.575 -10.016 -51.357 1.00 44.91 185 GLU A N 1
ATOM 1432 C CA . GLU A 1 185 ? 5.980 -11.292 -50.750 1.00 44.91 185 GLU A CA 1
ATOM 1433 C C . GLU A 1 185 ? 6.972 -11.207 -49.563 1.00 44.91 185 GLU A C 1
ATOM 1435 O O . GLU A 1 185 ? 7.951 -10.453 -49.620 1.00 44.91 185 GLU A O 1
ATOM 1440 N N . PRO A 1 186 ? 6.784 -12.029 -48.507 1.00 46.34 186 PRO A N 1
ATOM 1441 C CA . PRO A 1 186 ? 7.633 -12.022 -47.320 1.00 46.34 186 PRO A CA 1
ATOM 1442 C C . PRO A 1 186 ? 8.990 -12.706 -47.550 1.00 46.34 186 PRO A C 1
ATOM 1444 O O . PRO A 1 186 ? 9.085 -13.796 -48.115 1.00 46.34 186 PRO A O 1
ATOM 1447 N N . GLN A 1 187 ? 10.052 -12.079 -47.034 1.00 43.06 187 GLN A N 1
ATOM 1448 C CA . GLN A 1 187 ? 11.375 -12.691 -46.891 1.00 43.06 187 GLN A CA 1
ATOM 1449 C C . GLN A 1 187 ? 11.424 -13.641 -45.685 1.00 43.06 187 GLN A C 1
ATOM 1451 O O . GLN A 1 187 ? 10.732 -13.444 -44.688 1.00 43.06 187 GLN A O 1
ATOM 1456 N N . ALA A 1 188 ? 12.269 -14.667 -45.814 1.00 46.31 188 ALA A N 1
ATOM 1457 C CA . ALA A 1 188 ? 12.380 -15.817 -44.924 1.00 46.31 188 ALA A CA 1
ATOM 1458 C C . ALA A 1 188 ? 12.621 -15.475 -43.440 1.00 46.31 188 ALA A C 1
ATOM 1460 O O . ALA A 1 188 ? 13.436 -14.625 -43.082 1.00 46.31 188 ALA A O 1
ATOM 1461 N N . GLU A 1 189 ? 11.916 -16.226 -42.599 1.00 48.66 189 GLU A N 1
ATOM 1462 C CA . GLU A 1 189 ? 11.863 -16.156 -41.140 1.00 48.66 189 GLU A CA 1
ATOM 1463 C C . GLU A 1 189 ? 13.175 -16.656 -40.484 1.00 48.66 189 GLU A C 1
ATOM 1465 O O . GLU A 1 189 ? 13.692 -17.708 -40.876 1.00 48.66 189 GLU A O 1
ATOM 1470 N N . PRO A 1 190 ? 13.746 -15.951 -39.486 1.00 47.91 190 PRO A N 1
ATOM 1471 C CA . PRO A 1 190 ? 14.876 -16.459 -38.714 1.00 47.91 190 PRO A CA 1
ATOM 1472 C C . PRO A 1 190 ? 14.425 -17.420 -37.600 1.00 47.91 190 PRO A C 1
ATOM 1474 O O . PRO A 1 190 ? 13.351 -17.284 -37.019 1.00 47.91 190 PRO A O 1
ATOM 1477 N N . ALA A 1 191 ? 15.293 -18.385 -37.287 1.00 45.28 191 ALA A N 1
ATOM 1478 C CA . ALA A 1 191 ? 15.067 -19.435 -36.294 1.00 45.28 191 ALA A CA 1
ATOM 1479 C C . ALA A 1 191 ? 14.771 -18.895 -34.871 1.00 45.28 191 ALA A C 1
ATOM 1481 O O . ALA A 1 191 ? 15.300 -17.847 -34.486 1.00 45.28 191 ALA A O 1
ATOM 1482 N N . PRO A 1 192 ? 13.977 -19.627 -34.063 1.00 48.25 192 PRO A N 1
ATOM 1483 C CA . PRO A 1 192 ? 13.513 -19.160 -32.759 1.00 48.25 192 PRO A CA 1
ATOM 1484 C C . PRO A 1 192 ? 14.650 -19.040 -31.727 1.00 48.25 192 PRO A C 1
ATOM 1486 O O . PRO A 1 192 ? 15.567 -19.868 -31.713 1.00 48.25 192 PRO A O 1
ATOM 1489 N N . PRO A 1 193 ? 14.587 -18.051 -30.814 1.00 41.94 193 PRO A N 1
ATOM 1490 C CA . PRO A 1 193 ? 15.555 -17.918 -29.738 1.00 41.94 193 PRO A CA 1
ATOM 1491 C C . PRO A 1 193 ? 15.335 -18.981 -28.654 1.00 41.94 193 PRO A C 1
ATOM 1493 O O . PRO A 1 193 ? 14.214 -19.289 -28.250 1.00 41.94 193 PRO A O 1
ATOM 1496 N N . VAL A 1 194 ? 16.446 -19.512 -28.145 1.00 37.28 194 VAL A N 1
ATOM 1497 C CA . VAL A 1 194 ? 16.495 -20.387 -26.970 1.00 37.28 194 VAL A CA 1
ATOM 1498 C C . VAL A 1 194 ? 16.040 -19.596 -25.740 1.00 37.28 194 VAL A C 1
ATOM 1500 O O . VAL A 1 194 ? 16.679 -18.620 -25.349 1.00 37.28 194 VAL A O 1
ATOM 1503 N N . VAL A 1 195 ? 14.938 -20.020 -25.121 1.00 32.28 195 VAL A N 1
ATOM 1504 C CA . VAL A 1 195 ? 14.396 -19.407 -23.902 1.00 32.28 195 VAL A CA 1
ATOM 1505 C C . VAL A 1 195 ? 15.161 -19.947 -22.692 1.00 32.28 195 VAL A C 1
ATOM 1507 O O . VAL A 1 195 ? 15.025 -21.113 -22.324 1.00 32.28 195 VAL A O 1
ATOM 1510 N N . VAL A 1 196 ? 15.979 -19.101 -22.065 1.00 32.62 196 VAL A N 1
ATOM 1511 C CA . VAL A 1 196 ? 16.585 -19.380 -20.757 1.00 32.62 196 VAL A CA 1
ATOM 1512 C C . VAL A 1 196 ? 15.567 -19.000 -19.684 1.00 32.62 196 VAL A C 1
ATOM 1514 O O . VAL A 1 196 ? 15.166 -17.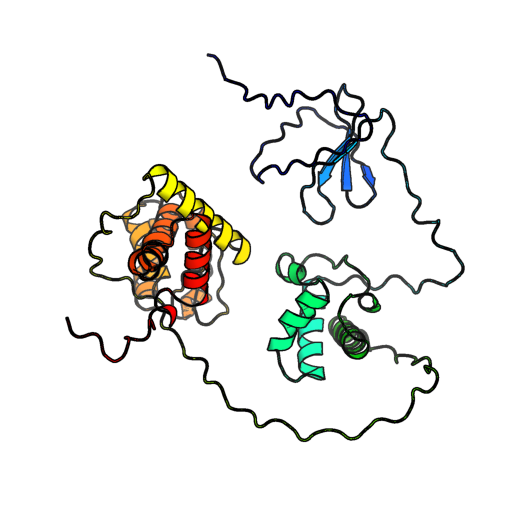842 -19.589 1.00 32.62 196 VAL A O 1
ATOM 1517 N N . ALA A 1 197 ? 15.136 -19.973 -18.881 1.00 30.19 197 ALA A N 1
ATOM 1518 C CA . ALA A 1 197 ? 14.259 -19.735 -17.741 1.00 30.19 197 ALA A CA 1
ATOM 1519 C C . ALA A 1 197 ? 14.977 -18.854 -16.705 1.00 30.19 197 ALA A C 1
ATOM 1521 O O . ALA A 1 197 ? 15.926 -19.290 -16.054 1.00 30.19 197 ALA A O 1
ATOM 1522 N N . VAL A 1 198 ? 14.527 -17.607 -16.557 1.00 30.53 198 VAL A N 1
ATOM 1523 C CA . VAL A 1 198 ? 14.950 -16.735 -15.460 1.00 30.53 198 VAL A CA 1
ATOM 1524 C C . VAL A 1 198 ? 14.082 -17.066 -14.253 1.00 30.53 198 VAL A C 1
ATOM 1526 O O . VAL A 1 198 ? 12.903 -16.725 -14.193 1.00 30.53 198 VAL A O 1
ATOM 1529 N N . GLU A 1 199 ? 14.668 -17.762 -13.287 1.00 27.31 199 GLU A N 1
ATOM 1530 C CA . GLU A 1 199 ? 14.071 -17.961 -11.973 1.00 27.31 199 GLU A CA 1
ATOM 1531 C C . GLU A 1 199 ? 13.990 -16.599 -11.264 1.00 27.31 199 GLU A C 1
ATOM 1533 O O . GLU A 1 199 ? 15.004 -16.024 -10.863 1.00 27.31 199 GLU A O 1
ATOM 1538 N N . VAL A 1 200 ? 12.780 -16.041 -11.150 1.00 30.39 200 VAL A N 1
ATOM 1539 C CA . VAL A 1 200 ? 12.534 -14.797 -10.409 1.00 30.39 200 VAL A CA 1
ATOM 1540 C C . VAL A 1 200 ? 12.835 -15.065 -8.933 1.00 30.39 200 VAL A C 1
ATOM 1542 O O . VAL A 1 200 ? 12.030 -15.665 -8.214 1.00 30.39 200 VAL A O 1
ATOM 1545 N N . MET A 1 201 ? 14.025 -14.654 -8.485 1.00 27.94 201 MET A N 1
ATOM 1546 C CA . MET A 1 201 ? 14.437 -14.772 -7.090 1.00 27.94 201 MET A CA 1
ATOM 1547 C C . MET A 1 201 ? 13.427 -14.060 -6.189 1.00 27.94 201 MET A C 1
ATOM 1549 O O . MET A 1 201 ? 13.225 -12.849 -6.263 1.00 27.94 201 MET A O 1
ATOM 1553 N N . ARG A 1 202 ? 12.812 -14.840 -5.299 1.00 39.72 202 ARG A N 1
ATOM 1554 C CA . ARG A 1 202 ? 11.980 -14.344 -4.203 1.00 39.72 202 ARG A CA 1
ATOM 1555 C C . ARG A 1 202 ? 12.846 -13.501 -3.285 1.00 39.72 202 ARG A C 1
ATOM 1557 O O . ARG A 1 202 ? 13.766 -14.029 -2.661 1.00 39.72 202 ARG A O 1
ATOM 1564 N N . GLN A 1 203 ? 12.517 -12.227 -3.138 1.00 40.81 203 GLN A N 1
ATOM 1565 C CA . GLN A 1 203 ? 13.131 -11.433 -2.091 1.00 40.81 203 GLN A CA 1
ATOM 1566 C C . GLN A 1 203 ? 12.282 -11.550 -0.821 1.00 40.81 203 GLN A C 1
ATOM 1568 O O . GLN A 1 203 ? 11.084 -11.258 -0.853 1.00 40.81 203 GLN A O 1
ATOM 1573 N N . PRO A 1 204 ? 12.850 -12.033 0.295 1.00 36.59 204 PRO A N 1
ATOM 1574 C CA . PRO A 1 204 ? 12.144 -12.037 1.564 1.00 36.59 204 PRO A CA 1
ATOM 1575 C C . PRO A 1 204 ? 11.813 -10.595 1.952 1.00 36.59 204 PRO A C 1
ATOM 1577 O O . PRO A 1 204 ? 12.654 -9.701 1.820 1.00 36.59 204 PRO A O 1
ATOM 1580 N N . ALA A 1 205 ? 10.588 -10.378 2.435 1.00 46.09 205 ALA A N 1
ATOM 1581 C CA . ALA A 1 205 ? 10.196 -9.098 3.007 1.00 46.09 205 ALA A CA 1
ATOM 1582 C C . ALA A 1 205 ? 11.217 -8.677 4.078 1.00 46.09 205 ALA A C 1
ATOM 1584 O O . ALA A 1 205 ? 11.713 -9.548 4.806 1.00 46.09 205 ALA A O 1
ATOM 1585 N N . PRO A 1 206 ? 11.551 -7.378 4.185 1.00 43.66 206 PRO A N 1
ATOM 1586 C CA . PRO A 1 206 ? 12.455 -6.908 5.221 1.00 43.66 206 PRO A CA 1
ATOM 1587 C C . PRO A 1 206 ? 11.890 -7.316 6.580 1.00 43.66 206 PRO A C 1
ATOM 1589 O O . PRO A 1 206 ? 10.821 -6.864 6.994 1.00 43.66 206 PRO A O 1
ATOM 1592 N N . GLN A 1 207 ? 12.592 -8.224 7.258 1.00 43.84 207 GLN A N 1
ATOM 1593 C CA . GLN A 1 207 ? 12.306 -8.509 8.654 1.00 43.84 207 GLN A CA 1
ATOM 1594 C C . GLN A 1 207 ? 12.541 -7.212 9.437 1.00 43.84 207 GLN A C 1
ATOM 1596 O O . GLN A 1 207 ? 13.540 -6.533 9.171 1.00 43.84 207 GLN A O 1
ATOM 1601 N N . PRO A 1 208 ? 11.645 -6.836 10.367 1.00 43.06 208 PRO A N 1
ATOM 1602 C CA . PRO A 1 208 ? 11.912 -5.724 11.263 1.00 43.06 208 PRO A CA 1
ATOM 1603 C C . PRO A 1 208 ? 13.226 -6.025 11.984 1.00 43.06 208 PRO A C 1
ATOM 1605 O O . PRO A 1 208 ? 13.340 -7.025 12.688 1.00 43.06 208 PRO A O 1
ATOM 1608 N N . ALA A 1 209 ? 14.241 -5.203 11.730 1.00 46.69 209 ALA A N 1
ATOM 1609 C CA . ALA A 1 209 ? 15.535 -5.352 12.367 1.00 46.69 209 ALA A CA 1
ATOM 1610 C C . ALA A 1 209 ? 15.349 -5.117 13.872 1.00 46.69 209 ALA A C 1
ATOM 1612 O O . ALA A 1 209 ? 15.010 -4.013 14.291 1.00 46.69 209 ALA A O 1
ATOM 1613 N N . THR A 1 210 ? 15.508 -6.175 14.667 1.00 42.50 210 THR A N 1
ATOM 1614 C CA . THR A 1 210 ? 15.297 -6.153 16.121 1.00 42.50 210 THR A CA 1
ATOM 1615 C C . THR A 1 210 ? 16.380 -5.395 16.883 1.00 42.50 210 THR A C 1
ATOM 1617 O O . THR A 1 210 ? 16.130 -5.005 18.012 1.00 42.50 210 THR A O 1
ATOM 1620 N N . ASP A 1 211 ? 17.511 -5.090 16.245 1.00 41.59 211 ASP A N 1
ATOM 1621 C CA . ASP A 1 211 ? 18.570 -4.239 16.789 1.00 41.59 211 ASP A CA 1
ATOM 1622 C C . ASP A 1 211 ? 19.057 -3.286 15.692 1.00 41.59 211 ASP A C 1
ATOM 1624 O O . ASP A 1 211 ? 19.985 -3.585 14.935 1.00 41.59 211 ASP A O 1
ATOM 1628 N N . LEU A 1 212 ? 18.381 -2.145 15.537 1.00 40.00 212 LEU A N 1
ATOM 1629 C CA . LEU A 1 212 ? 18.854 -1.092 14.645 1.00 40.00 212 LEU A CA 1
ATOM 1630 C C . LEU A 1 212 ? 19.856 -0.206 15.401 1.00 40.00 212 LEU A C 1
ATOM 1632 O O . LEU A 1 212 ? 19.449 0.481 16.338 1.00 40.00 212 LEU A O 1
ATOM 1636 N N . PRO A 1 213 ? 21.144 -0.165 15.005 1.00 44.41 213 PRO A N 1
ATOM 1637 C CA . PRO A 1 213 ? 22.039 0.885 15.474 1.00 44.41 213 PRO A CA 1
ATOM 1638 C C . PRO A 1 213 ? 21.467 2.257 15.086 1.00 44.41 213 PRO A C 1
ATOM 1640 O O . PRO A 1 213 ? 20.838 2.406 14.030 1.00 44.41 213 PRO A O 1
ATOM 1643 N N . THR A 1 214 ? 21.681 3.248 15.952 1.00 48.62 214 THR A N 1
ATOM 1644 C CA . THR A 1 214 ? 21.281 4.644 15.742 1.00 48.62 214 THR A CA 1
ATOM 1645 C C . THR A 1 214 ? 21.753 5.146 14.375 1.00 48.62 214 THR A C 1
ATOM 1647 O O . THR A 1 214 ? 22.837 4.793 13.903 1.00 48.62 214 THR A O 1
ATOM 1650 N N . LEU A 1 215 ? 20.904 5.936 13.702 1.00 47.69 215 LEU A N 1
ATOM 1651 C CA . LEU A 1 215 ? 21.247 6.599 12.440 1.00 47.69 215 LEU A CA 1
ATOM 1652 C C . LEU A 1 215 ? 22.612 7.297 12.583 1.00 47.69 215 LEU A C 1
ATOM 1654 O O . LEU A 1 215 ? 22.811 8.009 13.567 1.00 47.69 215 LEU A O 1
ATOM 1658 N N . PRO A 1 216 ? 23.556 7.112 11.642 1.00 46.41 216 PRO A N 1
ATOM 1659 C CA . PRO A 1 216 ? 24.820 7.820 11.715 1.00 46.41 216 PRO A CA 1
ATOM 1660 C C . PRO A 1 216 ? 24.606 9.301 11.397 1.00 46.41 216 PRO A C 1
ATOM 1662 O O . PRO A 1 216 ? 23.821 9.667 10.524 1.00 46.41 216 PRO A O 1
ATOM 1665 N N . GLU A 1 217 ? 25.373 10.121 12.100 1.00 54.25 217 GLU A N 1
ATOM 1666 C CA . GLU A 1 217 ? 25.332 11.585 12.221 1.00 54.25 217 GLU A CA 1
ATOM 1667 C C . GLU A 1 217 ? 25.524 12.379 10.902 1.00 54.25 217 GLU A C 1
ATOM 1669 O O . GLU A 1 217 ? 25.535 13.600 10.917 1.00 54.25 217 GLU A O 1
ATOM 1674 N N . ASN A 1 218 ? 25.662 11.714 9.746 1.00 51.53 218 ASN A N 1
ATOM 1675 C CA . ASN A 1 218 ? 26.156 12.293 8.485 1.00 51.53 218 ASN A CA 1
ATOM 1676 C C . ASN A 1 218 ? 25.137 12.281 7.327 1.00 51.53 218 ASN A C 1
ATOM 1678 O O . ASN A 1 218 ? 25.505 12.059 6.170 1.00 51.53 218 ASN A O 1
ATOM 1682 N N . VAL A 1 219 ? 23.847 12.498 7.590 1.00 60.56 219 VAL A N 1
ATOM 1683 C CA . VAL A 1 219 ? 22.974 13.015 6.524 1.00 60.56 219 VAL A CA 1
ATOM 1684 C C . VAL A 1 219 ? 23.068 14.532 6.618 1.00 60.56 219 VAL A C 1
ATOM 1686 O O . VAL A 1 219 ? 22.480 15.114 7.514 1.00 60.56 219 VAL A O 1
ATOM 1689 N N . ASP A 1 220 ? 23.805 15.158 5.698 1.00 68.12 220 ASP A N 1
ATOM 1690 C CA . ASP A 1 220 ? 24.011 16.621 5.596 1.00 68.12 220 ASP A CA 1
ATOM 1691 C C . ASP A 1 220 ? 22.708 17.419 5.317 1.00 68.12 220 ASP A C 1
ATOM 1693 O O . ASP A 1 220 ? 22.752 18.562 4.865 1.00 68.12 220 ASP A O 1
ATOM 1697 N N . LEU A 1 221 ? 21.533 16.815 5.516 1.00 68.81 221 LEU A N 1
ATOM 1698 C CA . LEU A 1 221 ? 20.262 17.519 5.440 1.00 68.81 221 LEU A CA 1
ATOM 1699 C C . LEU A 1 221 ? 19.943 18.119 6.803 1.00 68.81 221 LEU A C 1
ATOM 1701 O O . LEU A 1 221 ? 19.998 17.430 7.822 1.00 68.81 221 LEU A O 1
ATOM 1705 N N . ASP A 1 222 ? 19.512 19.377 6.790 1.00 82.94 222 ASP A N 1
ATOM 1706 C CA . ASP A 1 222 ? 18.810 19.960 7.925 1.00 82.94 222 ASP A CA 1
ATOM 1707 C C . ASP A 1 222 ? 17.651 19.028 8.358 1.00 82.94 222 ASP A C 1
ATOM 1709 O O . ASP A 1 222 ? 16.953 18.485 7.491 1.00 82.94 222 ASP A O 1
ATOM 1713 N N . PRO A 1 223 ? 17.419 18.798 9.666 1.00 82.25 223 PRO A N 1
ATOM 1714 C CA . PRO A 1 223 ? 16.368 17.895 10.130 1.00 82.25 223 PRO A CA 1
ATOM 1715 C C . PRO A 1 223 ? 14.970 18.207 9.573 1.00 82.25 223 PRO A C 1
ATOM 1717 O O . PRO A 1 223 ? 14.194 17.279 9.327 1.00 82.25 223 PRO A O 1
ATOM 1720 N N . ALA A 1 224 ? 14.641 19.482 9.332 1.00 81.56 224 ALA A N 1
ATOM 1721 C CA . ALA A 1 224 ? 13.362 19.851 8.730 1.00 81.56 224 ALA A CA 1
ATOM 1722 C C . ALA A 1 224 ? 13.318 19.483 7.239 1.00 81.56 224 ALA A C 1
ATOM 1724 O O . ALA A 1 224 ? 12.305 18.971 6.756 1.00 81.56 224 ALA A O 1
ATOM 1725 N N . ASP A 1 225 ? 14.422 19.673 6.514 1.00 84.31 225 ASP A N 1
ATOM 1726 C CA . ASP A 1 225 ? 14.545 19.238 5.121 1.00 84.31 225 ASP A CA 1
ATOM 1727 C C . ASP A 1 225 ? 14.515 17.711 4.987 1.00 84.31 225 ASP A C 1
ATOM 1729 O O . ASP A 1 225 ? 13.915 17.194 4.040 1.00 84.31 225 ASP A O 1
ATOM 1733 N N . TYR A 1 226 ? 15.109 16.981 5.936 1.00 85.25 226 TYR A N 1
ATOM 1734 C CA . TYR A 1 226 ? 15.042 15.521 6.002 1.00 85.25 226 TYR A CA 1
ATOM 1735 C C . TYR A 1 226 ? 13.595 15.043 6.105 1.00 85.25 226 TYR A C 1
ATOM 1737 O O . TYR A 1 226 ? 13.149 14.228 5.293 1.00 85.25 226 TYR A O 1
ATOM 1745 N N . GLU A 1 227 ? 12.847 15.581 7.067 1.00 87.06 227 GLU A N 1
ATOM 1746 C CA . GLU A 1 227 ? 11.466 15.173 7.297 1.00 87.06 227 GLU A CA 1
ATOM 1747 C C . GLU A 1 227 ? 10.555 15.578 6.133 1.00 87.06 227 GLU A C 1
ATOM 1749 O O . GLU A 1 227 ? 9.770 14.758 5.650 1.00 87.06 227 GLU A O 1
ATOM 1754 N N . ARG A 1 228 ? 10.722 16.794 5.593 1.00 89.56 228 ARG A N 1
ATOM 1755 C CA . ARG A 1 228 ? 10.004 17.233 4.387 1.00 89.56 228 ARG A CA 1
ATOM 1756 C C . ARG A 1 228 ? 10.280 16.302 3.207 1.00 89.56 228 ARG A C 1
ATOM 1758 O O . ARG A 1 228 ? 9.350 15.902 2.510 1.00 89.56 228 ARG A O 1
ATOM 1765 N N . THR A 1 229 ? 11.544 15.937 2.990 1.00 90.25 229 THR A N 1
ATOM 1766 C CA . THR A 1 229 ? 11.956 15.038 1.902 1.00 90.25 229 THR A CA 1
ATOM 1767 C C . THR A 1 229 ? 11.361 13.645 2.077 1.00 90.25 229 THR A C 1
ATOM 1769 O O . THR A 1 229 ? 10.845 13.074 1.117 1.00 90.25 229 THR A O 1
ATOM 1772 N N . ARG A 1 230 ? 11.377 13.109 3.301 1.00 92.62 230 ARG A N 1
ATOM 1773 C CA . ARG A 1 230 ? 10.791 11.806 3.626 1.00 92.62 230 ARG A CA 1
ATOM 1774 C C . ARG A 1 230 ? 9.288 11.781 3.364 1.00 92.62 230 ARG A C 1
ATOM 1776 O O . ARG A 1 230 ? 8.794 10.847 2.736 1.00 92.62 230 ARG A O 1
ATOM 1783 N N . LEU A 1 231 ? 8.560 12.793 3.835 1.00 88.88 231 LEU A N 1
ATOM 1784 C CA . LEU A 1 231 ? 7.116 12.900 3.620 1.00 88.88 231 LEU A CA 1
ATOM 1785 C C . LEU A 1 231 ? 6.783 13.047 2.131 1.00 88.88 231 LEU A C 1
ATOM 1787 O O . LEU A 1 231 ? 5.881 12.371 1.643 1.00 88.88 231 LEU A O 1
ATOM 1791 N N . ALA A 1 232 ? 7.550 13.852 1.390 1.00 90.50 232 ALA A N 1
ATOM 1792 C CA . ALA A 1 232 ? 7.393 13.976 -0.056 1.00 90.50 232 ALA A CA 1
ATOM 1793 C C . ALA A 1 232 ? 7.631 12.639 -0.778 1.00 90.50 232 ALA A C 1
ATOM 1795 O O . ALA A 1 232 ? 6.817 12.240 -1.606 1.00 90.50 232 ALA A O 1
ATOM 1796 N N . ALA A 1 233 ? 8.695 11.909 -0.430 1.00 92.12 233 ALA A N 1
ATOM 1797 C CA . ALA A 1 233 ? 8.985 10.595 -1.000 1.00 92.12 233 ALA A CA 1
ATOM 1798 C C . ALA A 1 233 ? 7.877 9.570 -0.717 1.00 92.12 233 ALA A C 1
ATOM 1800 O O . ALA A 1 233 ? 7.470 8.829 -1.614 1.00 92.12 233 ALA A O 1
ATOM 1801 N N . LEU A 1 234 ? 7.356 9.560 0.513 1.00 89.12 234 LEU A N 1
ATOM 1802 C CA . LEU A 1 234 ? 6.237 8.706 0.896 1.00 89.12 234 LEU A CA 1
ATOM 1803 C C . LEU A 1 234 ? 4.982 9.050 0.087 1.00 89.12 234 LEU A C 1
ATOM 1805 O O . LEU A 1 234 ? 4.323 8.146 -0.412 1.00 89.12 234 LEU A O 1
ATOM 1809 N N . ASN A 1 235 ? 4.680 10.338 -0.090 1.00 86.31 235 ASN A N 1
ATOM 1810 C CA . ASN A 1 235 ? 3.527 10.794 -0.866 1.00 86.31 235 ASN A CA 1
ATOM 1811 C C . ASN A 1 235 ? 3.650 10.458 -2.359 1.00 86.31 235 ASN A C 1
ATOM 1813 O O . ASN A 1 235 ? 2.661 10.051 -2.961 1.00 86.31 235 ASN A O 1
ATOM 1817 N N . ILE A 1 236 ? 4.848 10.578 -2.942 1.00 88.31 236 ILE A N 1
ATOM 1818 C CA . ILE A 1 236 ? 5.120 10.167 -4.329 1.00 88.31 236 ILE A CA 1
ATOM 1819 C C . ILE A 1 236 ? 4.890 8.662 -4.487 1.00 88.31 236 ILE A C 1
ATOM 1821 O O . ILE A 1 236 ? 4.115 8.251 -5.343 1.00 88.31 236 ILE A O 1
ATOM 1825 N N . THR A 1 237 ? 5.502 7.851 -3.620 1.00 87.00 237 THR A N 1
ATOM 1826 C CA . THR A 1 237 ? 5.337 6.385 -3.639 1.00 87.00 237 THR A CA 1
ATOM 1827 C C . THR A 1 237 ? 3.860 6.018 -3.490 1.00 87.00 237 THR A C 1
ATOM 1829 O O . THR A 1 237 ? 3.321 5.221 -4.248 1.00 87.00 237 THR A O 1
ATOM 1832 N N . ARG A 1 238 ? 3.157 6.682 -2.564 1.00 84.44 238 ARG A N 1
ATOM 1833 C CA . ARG A 1 238 ? 1.721 6.490 -2.334 1.00 84.44 238 ARG A CA 1
ATOM 1834 C C . ARG A 1 238 ? 0.881 6.782 -3.578 1.00 84.44 238 ARG A C 1
ATOM 1836 O O . ARG A 1 238 ? -0.099 6.083 -3.820 1.00 84.44 238 ARG A O 1
ATOM 1843 N N . ALA A 1 239 ? 1.238 7.820 -4.334 1.00 83.19 239 ALA A N 1
ATOM 1844 C CA . ALA A 1 239 ? 0.535 8.181 -5.559 1.00 83.19 239 ALA A CA 1
ATOM 1845 C C . ALA A 1 239 ? 0.672 7.096 -6.641 1.00 83.19 239 ALA A C 1
ATOM 1847 O O . ALA A 1 239 ? -0.290 6.856 -7.364 1.00 83.19 239 ALA A O 1
ATOM 1848 N N . PHE A 1 240 ? 1.818 6.410 -6.715 1.00 82.94 240 PHE A N 1
ATOM 1849 C CA . PHE A 1 240 ? 2.034 5.305 -7.656 1.00 82.94 240 PHE A CA 1
ATOM 1850 C C . PHE A 1 240 ? 1.390 3.987 -7.208 1.00 82.94 240 PHE A C 1
ATOM 1852 O O . PHE A 1 240 ? 0.786 3.299 -8.022 1.00 82.94 240 PHE A O 1
ATOM 1859 N N . GLU A 1 241 ? 1.465 3.660 -5.917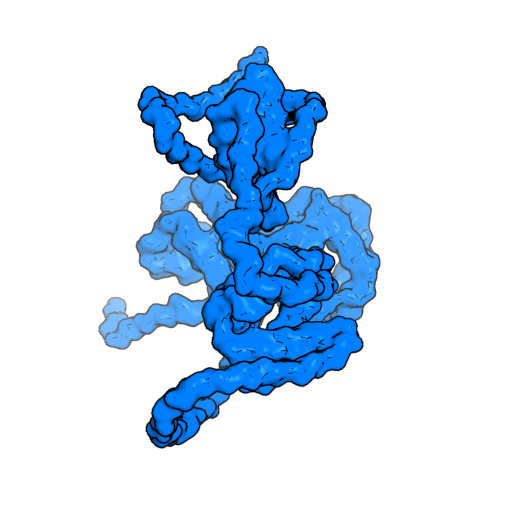 1.00 79.94 241 GLU A N 1
ATOM 1860 C CA . GLU A 1 241 ? 0.920 2.410 -5.356 1.00 79.94 241 GLU A CA 1
ATOM 1861 C C . GLU A 1 241 ? -0.614 2.433 -5.190 1.00 79.94 241 GLU A C 1
ATOM 1863 O O . GLU A 1 241 ? -1.235 1.427 -4.843 1.00 79.94 241 GLU A O 1
ATOM 1868 N N . GLY A 1 242 ? -1.251 3.590 -5.411 1.00 62.62 242 GLY A N 1
ATOM 1869 C CA . GLY A 1 242 ? -2.709 3.718 -5.488 1.00 62.62 242 GLY A CA 1
ATOM 1870 C C . GLY A 1 242 ? -3.455 3.520 -4.162 1.00 62.62 242 GLY A C 1
ATOM 1871 O O . GLY A 1 242 ? -4.629 3.146 -4.174 1.00 62.62 242 GLY A O 1
ATOM 1872 N N . GLY A 1 243 ? -2.813 3.756 -3.009 1.00 78.56 243 GLY A N 1
ATOM 18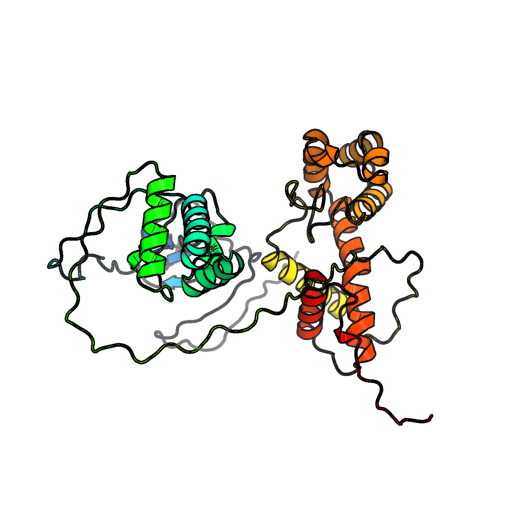73 C CA . GLY A 1 243 ? -3.393 3.426 -1.702 1.00 78.56 243 GLY A CA 1
ATOM 1874 C C . GLY A 1 243 ? -3.337 4.520 -0.628 1.00 78.56 243 GLY A C 1
ATOM 1875 O O . GLY A 1 243 ? -2.313 5.143 -0.400 1.00 78.56 243 GLY A O 1
ATOM 1876 N N . GLY A 1 244 ? -4.422 4.714 0.127 1.00 91.50 244 GLY A N 1
ATOM 1877 C CA . GLY A 1 244 ? -4.428 5.447 1.403 1.00 91.50 244 GLY A CA 1
ATOM 1878 C C . GLY A 1 244 ? -4.157 4.567 2.636 1.00 91.50 244 GLY A C 1
ATOM 1879 O O . GLY A 1 244 ? -3.970 3.355 2.532 1.00 91.50 244 GLY A O 1
ATOM 1880 N N . TYR A 1 245 ? -4.226 5.162 3.832 1.00 94.94 245 TYR A N 1
ATOM 1881 C CA . TYR A 1 245 ? -4.067 4.464 5.124 1.00 94.94 245 TYR A CA 1
ATOM 1882 C C . TYR A 1 245 ? -5.054 3.314 5.355 1.00 94.94 245 TYR A C 1
ATOM 1884 O O . TYR A 1 245 ? -4.758 2.412 6.135 1.00 94.94 245 TYR A O 1
ATOM 1892 N N . ALA A 1 246 ? -6.212 3.356 4.691 1.00 96.50 246 ALA A N 1
ATOM 1893 C CA . ALA A 1 246 ? -7.274 2.355 4.785 1.00 96.50 246 ALA A CA 1
ATOM 1894 C C . ALA A 1 246 ? -7.270 1.349 3.620 1.00 96.50 246 ALA A C 1
ATOM 1896 O O . ALA A 1 246 ? -8.211 0.559 3.488 1.00 96.50 246 ALA A O 1
ATOM 1897 N N . SER A 1 247 ? -6.260 1.401 2.745 1.00 94.94 247 SER A N 1
ATOM 1898 C CA . SER A 1 247 ? -6.150 0.469 1.620 1.00 94.94 247 SER A CA 1
ATOM 1899 C C . SER A 1 247 ? -6.092 -0.949 2.130 1.00 94.94 247 SER A C 1
ATOM 1901 O O . SER A 1 247 ? -5.429 -1.225 3.127 1.00 94.94 247 SER A O 1
ATOM 1903 N N . TYR A 1 248 ? -6.809 -1.838 1.459 1.00 95.31 248 TYR A N 1
ATOM 1904 C CA . TYR A 1 248 ? -6.958 -3.206 1.910 1.00 95.31 248 TYR A CA 1
ATOM 1905 C C . TYR A 1 248 ? -7.112 -4.130 0.709 1.00 95.31 248 TYR A C 1
ATOM 1907 O O . TYR A 1 248 ? -8.032 -3.962 -0.095 1.00 95.31 248 TYR A O 1
ATOM 1915 N N . ASN A 1 249 ? -6.250 -5.132 0.637 1.00 93.31 249 ASN A N 1
ATOM 1916 C CA . ASN A 1 249 ? -6.261 -6.202 -0.344 1.00 93.31 249 ASN A CA 1
ATOM 1917 C C . ASN A 1 249 ? -6.197 -7.553 0.393 1.00 93.31 249 ASN A C 1
ATOM 1919 O O . ASN A 1 249 ? -5.472 -7.715 1.372 1.00 93.31 249 ASN A O 1
ATOM 1923 N N . ASN A 1 250 ? -6.993 -8.522 -0.055 1.00 95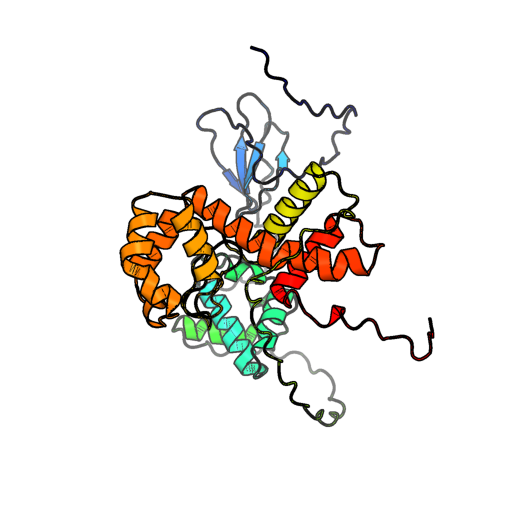.25 250 ASN A N 1
ATOM 1924 C CA . ASN A 1 250 ? -7.079 -9.865 0.514 1.00 95.25 250 ASN A CA 1
ATOM 1925 C C . ASN A 1 250 ? -6.982 -10.997 -0.522 1.00 95.25 250 ASN A C 1
ATOM 1927 O O . ASN A 1 250 ? -7.283 -12.140 -0.181 1.00 95.25 250 ASN A O 1
ATOM 1931 N N . TYR A 1 251 ? -6.585 -10.714 -1.766 1.00 90.19 251 TYR A N 1
ATOM 1932 C CA . TYR A 1 251 ? -6.540 -11.709 -2.847 1.00 90.19 251 TYR A CA 1
ATOM 1933 C C . TYR A 1 251 ? -5.120 -12.165 -3.220 1.00 90.19 251 TYR A C 1
ATOM 1935 O O . TYR A 1 251 ? -4.963 -13.181 -3.892 1.00 90.19 251 TYR A O 1
ATOM 1943 N N . ASP A 1 252 ? -4.079 -11.461 -2.772 1.00 87.88 252 ASP A N 1
ATOM 1944 C CA . ASP A 1 252 ? -2.684 -11.754 -3.123 1.00 87.88 252 ASP A CA 1
ATOM 1945 C C . ASP A 1 252 ? -2.036 -12.836 -2.224 1.00 87.88 252 ASP A C 1
ATOM 1947 O O . ASP A 1 252 ? -2.699 -13.554 -1.479 1.00 87.88 252 ASP A O 1
ATOM 1951 N N . ARG A 1 253 ? -0.712 -13.007 -2.285 1.00 88.50 253 ARG A N 1
ATOM 1952 C CA . ARG A 1 253 ? 0.012 -13.966 -1.425 1.00 88.50 253 ARG A CA 1
ATOM 1953 C C . ARG A 1 253 ? 0.307 -13.434 -0.016 1.00 88.50 253 ARG A C 1
ATOM 1955 O O . ARG A 1 253 ? 0.791 -14.190 0.822 1.00 88.50 253 ARG A O 1
ATOM 1962 N N . GLY A 1 254 ? 0.016 -12.164 0.253 1.00 89.94 254 GLY A N 1
ATOM 1963 C CA . GLY A 1 254 ? 0.212 -11.482 1.531 1.00 89.94 254 GLY A CA 1
ATOM 1964 C C . GLY A 1 254 ? -0.790 -11.878 2.618 1.00 89.94 254 GLY A C 1
ATOM 1965 O O . GLY A 1 254 ? -0.632 -11.454 3.764 1.00 89.94 254 GLY A O 1
ATOM 1966 N N . ILE A 1 255 ? -1.779 -12.722 2.288 1.00 94.62 255 ILE A N 1
ATOM 1967 C CA . ILE A 1 255 ? -2.972 -13.050 3.086 1.00 94.62 255 ILE A CA 1
ATOM 1968 C C . ILE A 1 255 ? -3.883 -11.825 3.210 1.00 94.62 255 ILE A C 1
ATOM 1970 O O . ILE A 1 255 ? -4.956 -11.813 2.605 1.00 94.62 255 ILE A O 1
ATOM 1974 N N . VAL A 1 256 ? -3.416 -10.807 3.932 1.00 96.88 256 VAL A N 1
ATOM 1975 C CA . VAL A 1 256 ? -3.989 -9.463 4.036 1.00 96.88 256 VAL A CA 1
ATOM 1976 C C . VAL A 1 256 ? -2.867 -8.467 3.782 1.00 96.88 256 VAL A C 1
ATOM 1978 O O . VAL A 1 256 ? -1.851 -8.533 4.471 1.00 96.88 256 VAL A O 1
ATOM 1981 N N . SER A 1 257 ? -3.082 -7.544 2.854 1.00 96.06 257 SER A N 1
ATOM 1982 C CA . SER A 1 257 ? -2.212 -6.413 2.534 1.00 96.06 257 SER A CA 1
ATOM 1983 C C . SER A 1 257 ? -2.957 -5.125 2.893 1.00 96.06 257 SER A C 1
ATOM 1985 O O . SER A 1 257 ? -4.103 -4.939 2.479 1.00 96.06 257 SER A O 1
ATOM 1987 N N . TYR A 1 258 ? -2.364 -4.275 3.734 1.00 96.81 258 TYR A N 1
ATOM 1988 C CA . TYR A 1 258 ? -3.066 -3.142 4.346 1.00 96.81 258 TYR A CA 1
ATOM 1989 C C . TYR A 1 258 ? -2.208 -1.876 4.447 1.00 96.81 258 TYR A C 1
ATOM 1991 O O . TYR A 1 258 ? -1.030 -1.933 4.794 1.00 96.81 258 TYR A O 1
ATOM 1999 N N . GLY A 1 259 ? -2.827 -0.717 4.228 1.00 95.31 259 GLY A N 1
ATOM 2000 C CA . GLY A 1 259 ? -2.251 0.592 4.531 1.00 95.31 259 GLY A CA 1
ATOM 2001 C C . GLY A 1 259 ? -1.403 1.219 3.423 1.00 95.31 259 GLY A C 1
ATOM 2002 O O . GLY A 1 259 ? -1.384 0.753 2.286 1.00 95.31 259 GLY A O 1
ATOM 2003 N N . ILE A 1 260 ? -0.692 2.294 3.779 1.00 92.19 260 ILE A N 1
ATOM 2004 C CA . ILE A 1 260 ? 0.030 3.201 2.858 1.00 92.19 260 ILE A CA 1
ATOM 2005 C C . ILE A 1 260 ? 1.122 2.547 2.007 1.00 92.19 260 ILE A C 1
ATOM 2007 O O . ILE A 1 260 ? 1.544 3.133 1.019 1.00 92.19 260 ILE A O 1
ATOM 2011 N N . MET A 1 261 ? 1.606 1.370 2.402 1.00 90.25 261 MET A N 1
ATOM 2012 C CA . MET A 1 261 ? 2.624 0.605 1.673 1.00 90.25 261 MET A CA 1
ATOM 2013 C C . MET A 1 261 ? 2.276 -0.886 1.641 1.00 90.25 261 MET A C 1
ATOM 2015 O O . MET A 1 261 ? 3.169 -1.729 1.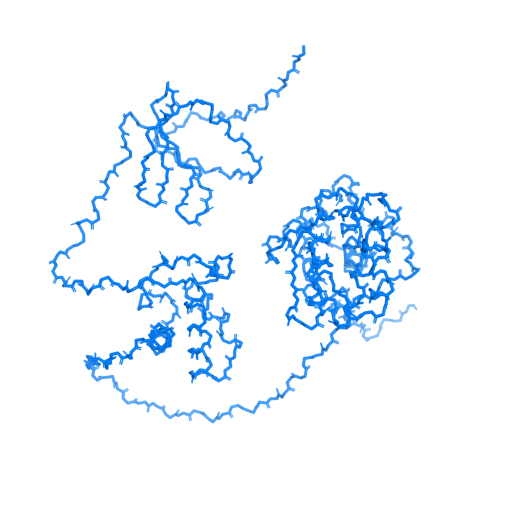657 1.00 90.25 261 MET A O 1
ATOM 2019 N N . GLN A 1 262 ? 0.976 -1.213 1.688 1.00 93.25 262 GLN A N 1
ATOM 2020 C CA . GLN A 1 262 ? 0.478 -2.591 1.604 1.00 93.25 262 GLN A CA 1
ATOM 2021 C C . GLN A 1 262 ? 1.201 -3.550 2.573 1.00 93.25 262 GLN A C 1
ATOM 2023 O O . GLN A 1 262 ? 1.718 -4.595 2.183 1.00 93.25 262 GLN A O 1
ATOM 2028 N N . PHE A 1 263 ? 1.261 -3.204 3.864 1.00 93.94 263 PHE A N 1
ATOM 2029 C CA . PHE A 1 263 ? 1.860 -4.058 4.892 1.00 93.94 263 PHE A CA 1
ATOM 2030 C C . PHE A 1 263 ? 1.139 -5.405 4.929 1.00 93.94 263 PHE A C 1
ATOM 2032 O O . PHE A 1 263 ? -0.084 -5.444 5.075 1.00 93.94 263 PHE A O 1
ATOM 2039 N N . THR A 1 264 ? 1.883 -6.507 4.816 1.00 96.00 264 THR A N 1
ATOM 2040 C CA . THR A 1 264 ? 1.286 -7.834 4.648 1.00 96.00 264 THR A CA 1
ATOM 2041 C C . THR A 1 264 ? 1.337 -8.665 5.923 1.00 96.00 264 THR A C 1
ATOM 2043 O O . THR A 1 264 ? 2.304 -8.621 6.696 1.00 96.00 264 THR A O 1
ATOM 2046 N N . LEU A 1 265 ? 0.289 -9.456 6.147 1.00 97.62 265 LEU A N 1
ATOM 2047 C CA . LEU A 1 265 ? 0.216 -10.403 7.256 1.00 97.62 265 LEU A CA 1
ATOM 2048 C C . LEU A 1 265 ? 1.236 -11.534 7.085 1.00 97.62 265 LEU A C 1
ATOM 2050 O O . LEU A 1 265 ? 1.966 -11.851 8.022 1.00 97.62 265 LEU A O 1
ATOM 2054 N N . ALA A 1 266 ? 1.354 -12.093 5.877 1.00 95.94 266 ALA A N 1
ATOM 2055 C CA . ALA A 1 266 ? 2.288 -13.184 5.595 1.00 95.94 266 ALA A CA 1
ATOM 2056 C C . ALA A 1 266 ? 3.752 -12.792 5.881 1.00 95.94 266 ALA A C 1
ATOM 2058 O O . ALA A 1 266 ? 4.509 -13.569 6.479 1.00 95.94 266 ALA A O 1
ATOM 2059 N N . ALA A 1 267 ? 4.149 -11.563 5.527 1.00 93.38 267 ALA A N 1
ATOM 2060 C CA . ALA A 1 267 ? 5.479 -11.041 5.837 1.00 93.38 267 ALA A CA 1
ATOM 2061 C C . ALA A 1 267 ? 5.663 -10.690 7.322 1.00 93.38 267 ALA A C 1
ATOM 2063 O O . ALA A 1 267 ? 6.792 -10.610 7.796 1.00 93.38 267 ALA A O 1
ATOM 2064 N N . GLY A 1 268 ? 4.573 -10.490 8.069 1.00 95.94 268 GLY A N 1
ATOM 2065 C CA . GLY A 1 268 ? 4.592 -10.027 9.458 1.00 95.94 268 GLY A CA 1
ATOM 2066 C C . GLY A 1 268 ? 4.741 -8.509 9.614 1.00 95.94 268 GLY A C 1
ATOM 2067 O O . GLY A 1 268 ? 4.730 -8.010 10.742 1.00 95.94 268 GLY A O 1
ATOM 2068 N N . SER A 1 269 ? 4.842 -7.747 8.519 1.00 95.50 269 SER A N 1
ATOM 2069 C CA . SER A 1 269 ? 4.914 -6.283 8.587 1.00 95.50 269 SER A CA 1
ATOM 2070 C C . SER A 1 269 ? 3.596 -5.674 9.074 1.00 95.50 269 SER A C 1
ATOM 2072 O O . SER A 1 269 ? 3.632 -4.752 9.888 1.00 95.50 269 SER A O 1
ATOM 2074 N N . LEU A 1 270 ? 2.445 -6.256 8.705 1.00 97.56 270 LEU A N 1
ATOM 2075 C CA . LEU A 1 270 ? 1.145 -5.861 9.262 1.00 97.56 270 LEU A CA 1
ATOM 2076 C C . LEU A 1 270 ? 1.078 -6.084 10.780 1.00 97.56 270 LEU A C 1
ATOM 2078 O O . LEU A 1 270 ? 0.620 -5.211 11.511 1.00 97.56 270 LEU A O 1
ATOM 2082 N N . GLY A 1 271 ? 1.601 -7.210 11.276 1.00 98.19 271 GLY A N 1
ATOM 2083 C CA . GLY A 1 271 ? 1.672 -7.472 12.718 1.00 98.19 271 GLY A CA 1
ATOM 2084 C C . GLY A 1 271 ? 2.506 -6.426 13.465 1.00 98.19 271 GLY A C 1
ATOM 2085 O O . GLY A 1 271 ? 2.129 -5.982 14.546 1.00 98.19 271 GLY A O 1
ATOM 2086 N N . THR A 1 272 ? 3.602 -5.957 12.861 1.00 97.94 272 THR A N 1
ATOM 2087 C CA . THR A 1 272 ? 4.422 -4.873 13.428 1.00 97.94 272 THR A CA 1
ATOM 2088 C C . THR A 1 272 ? 3.669 -3.543 13.493 1.00 97.94 272 THR A C 1
ATOM 2090 O O . THR A 1 272 ? 3.758 -2.859 14.513 1.00 97.94 272 THR A O 1
ATOM 2093 N N . VAL A 1 273 ? 2.906 -3.184 12.454 1.00 98.12 273 VAL A N 1
ATOM 2094 C CA . VAL A 1 273 ? 2.041 -1.988 12.471 1.00 98.12 273 VAL A CA 1
ATOM 2095 C C . VAL A 1 273 ? 1.005 -2.096 13.587 1.00 98.12 273 VAL A C 1
ATOM 2097 O O . VAL A 1 273 ? 0.870 -1.175 14.390 1.00 98.12 273 VAL A O 1
ATOM 2100 N N . LEU A 1 274 ? 0.317 -3.236 13.674 1.00 98.50 274 LEU A N 1
ATOM 2101 C CA . LEU A 1 274 ? -0.746 -3.449 14.652 1.00 98.50 274 LEU A CA 1
ATOM 2102 C C . LEU A 1 274 ? -0.240 -3.397 16.093 1.00 98.50 274 LEU A C 1
ATOM 2104 O O . LEU A 1 274 ? -0.838 -2.701 16.904 1.00 98.50 274 LEU A O 1
ATOM 2108 N N . ARG A 1 275 ? 0.904 -4.019 16.401 1.00 98.56 275 ARG A N 1
ATOM 2109 C CA . ARG A 1 275 ? 1.511 -3.919 17.740 1.00 98.56 275 ARG A CA 1
ATOM 2110 C C . ARG A 1 275 ? 1.824 -2.480 18.139 1.00 98.56 275 ARG A C 1
ATOM 2112 O O . ARG A 1 275 ? 1.566 -2.094 19.274 1.00 98.56 275 ARG A O 1
ATOM 2119 N N . ARG A 1 276 ? 2.355 -1.670 17.217 1.00 98.38 276 ARG A N 1
ATOM 2120 C CA . ARG A 1 276 ? 2.617 -0.247 17.493 1.00 98.38 276 ARG A CA 1
ATOM 2121 C C . ARG A 1 276 ? 1.330 0.525 17.732 1.00 98.38 276 ARG A C 1
ATOM 2123 O O . ARG A 1 276 ? 1.284 1.335 18.648 1.00 98.38 276 ARG A O 1
ATOM 2130 N N . TYR A 1 277 ? 0.301 0.251 16.939 1.00 98.62 277 TYR A N 1
ATOM 2131 C CA . TYR A 1 277 ? -1.006 0.864 17.115 1.00 98.62 277 TYR A CA 1
ATOM 2132 C C . TYR A 1 277 ? -1.642 0.502 18.466 1.00 98.62 277 TYR A C 1
ATOM 2134 O O . TYR A 1 277 ? -2.061 1.407 19.179 1.00 98.62 277 TYR A O 1
ATOM 2142 N N . TRP A 1 278 ? -1.639 -0.775 18.865 1.00 98.38 278 TRP A N 1
ATOM 2143 C CA . TRP A 1 278 ? -2.169 -1.216 20.165 1.00 98.38 278 TRP A CA 1
ATOM 2144 C C . TRP A 1 278 ? -1.447 -0.570 21.347 1.00 98.38 278 TRP A C 1
ATOM 2146 O O . TRP A 1 278 ? -2.070 -0.239 22.345 1.00 98.38 278 TRP A O 1
ATOM 2156 N N . ASN A 1 279 ? -0.137 -0.349 21.226 1.00 98.19 279 ASN A N 1
ATOM 2157 C CA . ASN A 1 279 ? 0.641 0.312 22.272 1.00 98.19 279 ASN A CA 1
ATOM 2158 C C . ASN A 1 279 ? 0.406 1.831 22.333 1.00 98.19 279 ASN A C 1
ATOM 2160 O O . ASN A 1 279 ? 0.753 2.455 23.332 1.00 98.19 279 ASN A O 1
ATOM 2164 N N . ALA A 1 280 ? -0.121 2.432 21.263 1.00 98.25 280 ALA A N 1
ATOM 2165 C CA . ALA A 1 280 ? -0.282 3.878 21.125 1.00 98.25 280 ALA A CA 1
ATOM 2166 C C . ALA A 1 280 ? -1.743 4.353 21.212 1.00 98.25 280 ALA A C 1
ATOM 2168 O O . ALA A 1 280 ? -1.978 5.559 21.256 1.00 98.25 280 ALA A O 1
ATOM 2169 N N . SER A 1 281 ? -2.721 3.444 21.198 1.00 98.44 281 SER A N 1
ATOM 2170 C CA . SER A 1 281 ? -4.148 3.771 21.207 1.00 98.44 281 SER A CA 1
ATOM 2171 C C . SER A 1 281 ? -4.914 2.898 22.191 1.00 98.44 281 SER A C 1
ATOM 2173 O O . SER A 1 281 ? -4.733 1.686 22.240 1.00 98.44 281 SER A O 1
ATOM 2175 N N . GLU A 1 282 ? -5.840 3.517 22.919 1.00 98.12 282 GLU A N 1
ATOM 2176 C CA . GLU A 1 282 ? -6.817 2.831 23.769 1.00 98.12 282 GLU A CA 1
ATOM 2177 C C . GLU A 1 282 ? -8.236 2.872 23.181 1.00 98.12 282 GLU A C 1
ATOM 2179 O O . GLU A 1 282 ? -9.216 2.650 23.899 1.00 98.12 282 GLU A O 1
ATOM 2184 N N . SER A 1 283 ? -8.375 3.203 21.894 1.00 98.50 283 SER A N 1
ATOM 2185 C CA . SER A 1 283 ? -9.684 3.296 21.250 1.00 98.50 283 SER A CA 1
ATOM 2186 C C . SER A 1 283 ? -10.420 1.953 21.251 1.00 98.50 283 SER A C 1
ATOM 2188 O O . SER A 1 283 ? -9.833 0.880 21.425 1.00 98.50 283 SER A O 1
ATOM 2190 N N . GLU A 1 284 ? -11.732 1.998 21.022 1.00 98.44 284 GLU A N 1
ATOM 2191 C CA . GLU A 1 284 ? -12.534 0.782 20.873 1.00 98.44 284 GLU A CA 1
ATOM 2192 C C . GLU A 1 284 ? -12.003 -0.106 19.737 1.00 98.44 284 GLU A C 1
ATOM 2194 O O . GLU A 1 284 ? -11.875 -1.316 19.919 1.00 98.44 284 GLU A O 1
ATOM 2199 N N . ALA A 1 285 ? -11.601 0.487 18.606 1.00 98.31 285 ALA A N 1
ATOM 2200 C CA . ALA A 1 285 ? -11.017 -0.250 17.490 1.00 98.31 285 ALA A CA 1
ATOM 2201 C C . ALA A 1 285 ? -9.674 -0.898 17.863 1.00 98.31 285 ALA A C 1
ATOM 2203 O O . ALA A 1 285 ? -9.444 -2.056 17.511 1.00 98.31 285 ALA A O 1
ATOM 2204 N N . ALA A 1 286 ? -8.811 -0.199 18.611 1.00 98.62 286 ALA A N 1
ATOM 2205 C CA . ALA A 1 286 ? -7.545 -0.744 19.099 1.00 98.62 286 ALA A CA 1
ATOM 2206 C C . ALA A 1 286 ? -7.762 -1.938 20.033 1.00 98.62 286 ALA A C 1
ATOM 2208 O O . ALA A 1 286 ? -7.181 -3.003 19.812 1.00 98.62 286 ALA A O 1
ATOM 2209 N N . ARG A 1 287 ? -8.650 -1.789 21.024 1.00 98.62 287 ARG A N 1
ATOM 2210 C CA . ARG A 1 287 ? -8.990 -2.854 21.978 1.00 98.62 287 ARG A CA 1
ATOM 2211 C C . ARG A 1 287 ? -9.634 -4.053 21.287 1.00 98.62 287 ARG A C 1
ATOM 2213 O O . ARG A 1 287 ? -9.264 -5.181 21.595 1.00 98.62 287 ARG A O 1
ATOM 2220 N N . ALA A 1 288 ? -10.542 -3.826 20.336 1.00 98.44 288 ALA A N 1
ATOM 2221 C CA . ALA A 1 288 ? -11.172 -4.892 19.559 1.00 98.44 288 ALA A CA 1
ATOM 2222 C C . ALA A 1 288 ? -10.151 -5.623 18.673 1.00 98.44 288 ALA A C 1
ATOM 2224 O O . ALA A 1 288 ? -10.061 -6.848 18.724 1.00 98.44 288 ALA A O 1
ATOM 2225 N N . LEU A 1 289 ? -9.308 -4.894 17.927 1.00 98.62 289 LEU A N 1
ATOM 2226 C CA . LEU A 1 289 ? -8.242 -5.498 17.116 1.00 98.62 289 LEU A CA 1
ATOM 2227 C C . LEU A 1 289 ? -7.285 -6.336 17.963 1.00 98.62 289 LEU A C 1
ATOM 2229 O O . LEU A 1 289 ? -6.900 -7.431 17.556 1.00 98.62 289 LEU A O 1
ATOM 2233 N N . GLN A 1 290 ? -6.901 -5.831 19.133 1.00 98.56 290 GLN A N 1
ATOM 2234 C CA . GLN A 1 290 ? -6.001 -6.540 20.029 1.00 98.56 290 GLN A CA 1
ATOM 2235 C C . GLN A 1 290 ? -6.679 -7.768 20.652 1.00 98.56 290 GLN A C 1
ATOM 2237 O O . GLN A 1 290 ? -6.144 -8.871 20.572 1.00 98.56 290 GLN A O 1
ATOM 2242 N N . GLY A 1 291 ? -7.859 -7.597 21.248 1.00 98.44 291 GLY A N 1
ATOM 2243 C CA . GLY A 1 291 ? -8.556 -8.653 21.981 1.00 98.44 291 GLY A CA 1
ATOM 2244 C C . GLY A 1 291 ? -9.062 -9.787 21.091 1.00 98.44 291 GLY A C 1
ATOM 2245 O O . GLY A 1 291 ? -8.952 -10.951 21.468 1.00 98.44 291 GLY A O 1
ATOM 2246 N N . GLU A 1 292 ? -9.581 -9.466 19.904 1.00 98.50 292 GLU A N 1
ATOM 2247 C CA . GLU A 1 292 ? -10.182 -10.453 18.998 1.00 98.50 292 GLU A CA 1
ATOM 2248 C C . GLU A 1 292 ? -9.151 -11.087 18.046 1.00 98.50 292 GLU A C 1
ATOM 2250 O O . GLU A 1 292 ? -9.291 -12.255 17.672 1.00 98.50 292 GLU A O 1
ATOM 2255 N N . PHE A 1 293 ? -8.106 -10.347 17.644 1.00 98.69 293 PHE A N 1
ATOM 2256 C CA . PHE A 1 293 ? -7.257 -10.751 16.514 1.00 98.69 293 PHE A CA 1
ATOM 2257 C C . PHE A 1 293 ? -5.757 -10.859 16.809 1.00 98.69 293 PHE A C 1
ATOM 2259 O O . PHE A 1 293 ? -5.047 -11.405 15.964 1.00 98.69 293 PHE A O 1
ATOM 2266 N N . ALA A 1 294 ? -5.238 -10.420 17.964 1.00 98.44 294 ALA A N 1
ATOM 2267 C CA . ALA A 1 294 ? -3.784 -10.399 18.184 1.00 98.44 294 ALA A CA 1
ATOM 2268 C C . ALA A 1 294 ? -3.112 -11.775 18.034 1.00 98.44 294 ALA A C 1
ATOM 2270 O O . ALA A 1 294 ? -2.088 -11.888 17.359 1.00 98.44 294 ALA A O 1
ATOM 2271 N N . SER A 1 295 ? -3.707 -12.833 18.595 1.00 98.44 295 SER A N 1
ATOM 2272 C CA . SER A 1 295 ? -3.174 -14.200 18.487 1.00 98.44 295 SER A CA 1
ATOM 2273 C C . SER A 1 295 ? -3.163 -14.708 17.041 1.00 98.44 295 SER A C 1
ATOM 2275 O O . SER A 1 295 ? -2.191 -15.318 16.601 1.00 98.44 295 SER A O 1
ATOM 2277 N N . ARG A 1 296 ? -4.218 -14.409 16.276 1.00 98.56 296 ARG A N 1
ATOM 2278 C CA . ARG A 1 296 ? -4.358 -14.793 14.863 1.00 98.56 296 ARG A CA 1
ATOM 2279 C C . ARG A 1 296 ? -3.388 -14.023 13.969 1.00 98.56 296 ARG A C 1
ATOM 2281 O O . ARG A 1 296 ? -2.832 -14.597 13.036 1.00 98.56 296 ARG A O 1
ATOM 2288 N N . VAL A 1 297 ? -3.156 -12.745 14.272 1.00 98.38 297 VAL A N 1
ATOM 2289 C CA . VAL A 1 297 ? -2.159 -11.910 13.592 1.00 98.38 297 VAL A CA 1
ATOM 2290 C C . VAL A 1 297 ? -0.751 -12.459 13.823 1.00 98.38 297 VAL A C 1
ATOM 2292 O O . VAL A 1 297 ? 0.009 -12.595 12.866 1.00 98.38 297 VAL A O 1
ATOM 2295 N N . GLU A 1 298 ? -0.414 -12.833 15.060 1.00 97.56 298 GLU A N 1
ATOM 2296 C CA . GLU A 1 298 ? 0.888 -13.428 15.389 1.00 97.56 298 GLU A CA 1
ATOM 2297 C C . GLU A 1 298 ? 1.079 -14.792 14.708 1.00 97.56 298 GLU A C 1
ATOM 2299 O O . GLU A 1 298 ? 2.130 -15.068 14.131 1.00 97.56 298 GLU A O 1
ATOM 2304 N N . ALA A 1 299 ? 0.022 -15.609 14.673 1.00 97.94 299 ALA A N 1
ATOM 2305 C CA . ALA A 1 299 ? 0.005 -16.890 13.972 1.00 97.94 299 ALA A CA 1
ATOM 2306 C C . ALA A 1 299 ? -0.047 -16.765 12.435 1.00 97.94 299 ALA A C 1
ATOM 2308 O O . ALA A 1 299 ? -0.003 -17.784 11.746 1.00 97.94 299 ALA A O 1
ATOM 2309 N N . LYS A 1 300 ? -0.150 -15.542 11.888 1.00 98.12 300 LYS A N 1
ATOM 2310 C CA . LYS A 1 300 ? -0.331 -15.267 10.451 1.00 98.12 300 LYS A CA 1
ATOM 2311 C C . LYS A 1 300 ? -1.486 -16.072 9.841 1.00 98.12 300 LYS A C 1
ATOM 2313 O O . LYS A 1 300 ? -1.356 -16.623 8.749 1.00 98.12 300 LYS A O 1
ATOM 2318 N N . ASP A 1 301 ? -2.605 -16.150 10.560 1.00 98.31 301 ASP A N 1
ATOM 2319 C CA . ASP A 1 301 ? -3.755 -16.980 10.193 1.00 98.31 301 ASP A CA 1
ATOM 2320 C C . ASP A 1 301 ? -4.297 -16.616 8.790 1.00 98.31 301 ASP A C 1
ATOM 2322 O O . ASP A 1 301 ? -4.781 -15.494 8.595 1.00 98.31 301 ASP A O 1
ATOM 2326 N N . PRO A 1 302 ? -4.273 -17.547 7.810 1.00 96.81 302 PRO A N 1
ATOM 2327 C CA . PRO A 1 302 ? -4.756 -17.294 6.455 1.00 96.81 302 PRO A CA 1
ATOM 2328 C C . PRO A 1 302 ? -6.247 -16.940 6.396 1.00 96.81 302 PRO A C 1
ATOM 2330 O O . PRO A 1 302 ? -6.671 -16.255 5.464 1.00 96.81 302 PRO A O 1
ATOM 2333 N N . ASN A 1 303 ? -7.045 -17.346 7.388 1.00 98.00 303 ASN A N 1
ATOM 2334 C CA . ASN A 1 303 ? -8.482 -17.076 7.405 1.00 98.00 303 ASN A CA 1
ATOM 2335 C C . ASN A 1 303 ? -8.817 -15.605 7.690 1.00 98.00 303 ASN A C 1
ATOM 2337 O O . ASN A 1 303 ? -9.920 -15.168 7.364 1.00 98.00 303 ASN A O 1
ATOM 2341 N N . LEU A 1 304 ? -7.877 -14.809 8.220 1.00 97.94 304 LEU A N 1
ATOM 2342 C CA . LEU A 1 304 ? -8.082 -13.368 8.446 1.00 97.94 304 LEU A CA 1
ATOM 2343 C C . LEU A 1 304 ? -8.397 -12.593 7.161 1.00 97.94 304 LEU A C 1
ATOM 2345 O O . LEU A 1 304 ? -8.977 -11.512 7.212 1.00 97.94 304 LEU A O 1
ATOM 2349 N N . ARG A 1 305 ? -8.064 -13.149 5.994 1.00 97.75 305 ARG A N 1
ATOM 2350 C CA . ARG A 1 305 ? -8.374 -12.540 4.697 1.00 97.75 305 ARG A CA 1
ATOM 2351 C C . ARG A 1 305 ? -9.859 -12.538 4.337 1.00 97.75 305 ARG A C 1
ATOM 2353 O O . ARG A 1 305 ? -10.291 -11.744 3.502 1.00 97.75 305 ARG A O 1
ATOM 2360 N N . HIS A 1 306 ? -10.623 -13.444 4.939 1.00 97.12 306 HIS A N 1
ATOM 2361 C CA . HIS A 1 306 ? -12.064 -13.579 4.740 1.00 97.12 306 HIS A CA 1
ATOM 2362 C C . HIS A 1 306 ? -12.860 -13.020 5.924 1.00 97.12 306 HIS A C 1
ATOM 2364 O O . HIS A 1 306 ? -14.088 -13.031 5.904 1.00 97.12 306 HIS A O 1
ATOM 2370 N N . ASP A 1 307 ? -12.169 -12.515 6.946 1.00 98.31 307 ASP A N 1
ATOM 2371 C CA . ASP A 1 307 ? -12.783 -12.009 8.161 1.00 98.31 307 ASP A CA 1
ATOM 2372 C C . ASP A 1 307 ? -13.252 -10.557 7.962 1.00 98.31 307 ASP A C 1
ATOM 2374 O O . ASP A 1 307 ? -12.460 -9.608 7.941 1.00 98.31 307 ASP A O 1
ATOM 2378 N N . GLY A 1 308 ? -14.563 -10.390 7.759 1.00 97.94 308 GLY A N 1
ATOM 2379 C CA . GLY A 1 308 ? -15.181 -9.081 7.532 1.00 97.94 308 GLY A CA 1
ATOM 2380 C C . GLY A 1 308 ? -14.990 -8.126 8.711 1.00 97.94 308 GLY A C 1
ATOM 2381 O O . GLY A 1 308 ? -14.686 -6.952 8.498 1.00 97.94 308 GLY A O 1
ATOM 2382 N N . ARG A 1 309 ? -15.060 -8.645 9.943 1.00 98.19 309 ARG A N 1
ATOM 2383 C CA . ARG A 1 309 ? -14.885 -7.858 11.167 1.00 98.19 309 ARG A CA 1
ATOM 2384 C C . ARG A 1 309 ? -13.460 -7.327 11.278 1.00 98.19 309 ARG A C 1
ATOM 2386 O O . ARG A 1 309 ? -13.269 -6.142 11.544 1.00 98.19 309 ARG A O 1
ATOM 2393 N N . PHE A 1 310 ? -12.463 -8.168 11.001 1.00 98.62 310 PHE A N 1
ATOM 2394 C CA . PHE A 1 310 ? -11.064 -7.739 10.970 1.00 98.62 310 PHE A CA 1
ATOM 2395 C C . PHE A 1 310 ? -10.838 -6.610 9.953 1.00 98.62 310 PHE A C 1
ATOM 2397 O O . PHE A 1 310 ? -10.225 -5.589 10.268 1.00 98.62 310 PHE A O 1
ATOM 2404 N N . LYS A 1 311 ? -11.387 -6.754 8.739 1.00 98.38 311 LYS A N 1
ATOM 2405 C CA . LYS A 1 311 ? -11.310 -5.732 7.683 1.00 98.38 311 LYS A CA 1
ATOM 2406 C C . LYS A 1 311 ? -11.959 -4.408 8.100 1.00 98.38 311 LYS A C 1
ATOM 2408 O O . LYS A 1 311 ? -11.386 -3.349 7.849 1.00 98.38 311 LYS A O 1
ATOM 2413 N N . GLU A 1 312 ? -13.146 -4.452 8.696 1.00 98.19 312 GLU A N 1
ATOM 2414 C CA . GLU A 1 312 ? -13.862 -3.260 9.166 1.00 98.19 312 GLU A CA 1
ATOM 2415 C C . GLU A 1 312 ? -13.078 -2.519 10.247 1.00 98.19 312 GLU A C 1
ATOM 2417 O O . GLU A 1 312 ? -12.879 -1.310 10.135 1.00 98.19 312 GLU A O 1
ATOM 2422 N N . LEU A 1 313 ? -12.563 -3.244 11.242 1.00 98.62 313 LEU A N 1
ATOM 2423 C CA . LEU A 1 313 ? -11.765 -2.652 12.310 1.00 98.62 313 LEU A CA 1
ATOM 2424 C C . LEU A 1 313 ? -10.461 -2.040 11.792 1.00 98.62 313 LEU A C 1
ATOM 2426 O O . LEU A 1 313 ? -10.088 -0.959 12.238 1.00 98.62 313 LEU A O 1
ATOM 2430 N N . LEU A 1 314 ? -9.789 -2.673 10.824 1.00 98.50 314 LEU A N 1
ATOM 2431 C CA . LEU A 1 314 ? -8.618 -2.082 10.168 1.00 98.50 314 LEU A CA 1
ATOM 2432 C C . LEU A 1 314 ? -8.972 -0.762 9.472 1.00 98.50 314 LEU A C 1
ATOM 2434 O O . LEU A 1 314 ? -8.266 0.230 9.629 1.00 98.50 314 LEU A O 1
ATOM 2438 N N . LYS A 1 315 ? -10.087 -0.715 8.736 1.00 97.94 315 LYS A N 1
ATOM 2439 C CA . LYS A 1 315 ? -10.545 0.515 8.072 1.00 97.94 315 LYS A CA 1
ATOM 2440 C C . LYS A 1 315 ? -10.949 1.612 9.056 1.00 97.94 315 LYS A C 1
ATOM 2442 O O . LYS A 1 315 ? -10.687 2.779 8.775 1.00 97.94 315 LYS A O 1
ATOM 2447 N N . ALA A 1 316 ? -11.568 1.250 10.178 1.00 97.94 316 ALA A N 1
ATOM 2448 C CA . ALA A 1 316 ? -11.897 2.186 11.248 1.00 97.94 316 ALA A CA 1
ATOM 2449 C C . ALA A 1 316 ? -10.620 2.736 11.895 1.00 97.94 316 ALA A C 1
ATOM 2451 O O . ALA A 1 316 ? -10.432 3.950 11.957 1.00 97.94 316 ALA A O 1
ATOM 2452 N N . ALA A 1 317 ? -9.692 1.850 12.263 1.00 98.56 317 ALA A N 1
ATOM 2453 C CA . ALA A 1 317 ? -8.407 2.223 12.834 1.00 98.56 317 ALA A CA 1
ATOM 2454 C C . ALA A 1 317 ? -7.615 3.151 11.901 1.00 98.56 317 ALA A C 1
ATOM 2456 O O . ALA A 1 317 ? -6.987 4.084 12.378 1.00 98.56 317 ALA A O 1
ATOM 2457 N N . ALA A 1 318 ? -7.680 2.965 10.577 1.00 98.00 318 ALA A N 1
ATOM 2458 C CA . ALA A 1 318 ? -7.014 3.834 9.599 1.00 98.00 318 ALA A CA 1
ATOM 2459 C C . ALA A 1 318 ? -7.409 5.322 9.678 1.00 98.00 318 ALA A C 1
ATOM 2461 O O . ALA A 1 318 ? -6.662 6.175 9.194 1.00 98.00 318 ALA A O 1
ATOM 2462 N N . GLN A 1 319 ? -8.573 5.639 10.255 1.00 97.88 319 GLN A N 1
ATOM 2463 C CA . GLN A 1 319 ? -9.014 7.020 10.469 1.00 97.88 319 GLN A CA 1
ATOM 2464 C C . GLN A 1 319 ? -8.342 7.660 11.690 1.00 97.88 319 GLN A C 1
ATOM 2466 O O . GLN A 1 319 ? -8.247 8.886 11.773 1.00 97.88 319 GLN A O 1
ATOM 2471 N N . GLU A 1 320 ? -7.834 6.846 12.615 1.00 98.31 320 GLU A N 1
ATOM 2472 C CA . GLU A 1 320 ? -7.219 7.299 13.854 1.00 98.31 320 GLU A CA 1
ATOM 2473 C C . GLU A 1 320 ? -5.753 7.698 13.658 1.00 98.31 320 GLU A C 1
ATOM 2475 O O . GLU A 1 320 ? -4.964 7.013 12.998 1.00 98.31 320 GLU A O 1
ATOM 2480 N N . GLU A 1 321 ? -5.354 8.792 14.302 1.00 97.88 321 GLU A N 1
ATOM 2481 C CA . GLU A 1 321 ? -3.990 9.312 14.208 1.00 97.88 321 GLU A CA 1
ATOM 2482 C C . GLU A 1 321 ? -2.901 8.344 14.716 1.00 97.88 321 GLU A C 1
ATOM 2484 O O . GLU A 1 321 ? -1.862 8.219 14.054 1.00 97.88 321 GLU A O 1
ATOM 2489 N N . PRO A 1 322 ? -3.116 7.569 15.803 1.00 98.44 322 PRO A N 1
ATOM 2490 C CA . PRO A 1 322 ? -2.155 6.551 16.227 1.00 98.44 322 PRO A CA 1
ATOM 2491 C C . PRO A 1 322 ? -1.884 5.473 15.169 1.00 98.44 322 PRO A C 1
ATOM 2493 O O . PRO A 1 322 ? -0.746 5.029 15.022 1.00 98.44 322 PRO A O 1
ATOM 2496 N N . MET A 1 323 ? -2.892 5.064 14.389 1.00 98.38 323 MET A N 1
ATOM 2497 C CA . MET A 1 323 ? -2.711 4.073 13.321 1.00 98.38 323 MET A CA 1
ATOM 2498 C C . MET A 1 323 ? -1.918 4.658 12.151 1.00 98.38 323 MET A C 1
ATOM 2500 O O . MET A 1 323 ? -1.009 4.005 11.633 1.00 98.38 323 MET A O 1
ATOM 2504 N N . LYS A 1 324 ? -2.222 5.897 11.742 1.00 96.25 324 LYS A N 1
ATOM 2505 C CA . LYS A 1 324 ? -1.458 6.591 10.693 1.00 96.25 324 LYS A CA 1
ATOM 2506 C C . LYS A 1 324 ? 0.009 6.739 11.093 1.00 96.25 324 LYS A C 1
ATOM 2508 O O . LYS A 1 324 ? 0.897 6.414 10.302 1.00 96.25 324 LYS A O 1
ATOM 2513 N N . THR A 1 325 ? 0.252 7.127 12.344 1.00 95.69 325 THR A N 1
ATOM 2514 C CA . THR A 1 325 ? 1.593 7.238 12.929 1.00 95.69 325 THR A CA 1
ATOM 2515 C C . THR A 1 325 ? 2.312 5.888 12.956 1.00 95.69 325 THR A C 1
ATOM 2517 O O . THR A 1 325 ? 3.478 5.799 12.562 1.00 95.69 325 THR A O 1
ATOM 2520 N N . ALA A 1 326 ? 1.626 4.812 13.361 1.00 97.50 326 ALA A N 1
ATOM 2521 C CA . ALA A 1 326 ? 2.183 3.460 13.356 1.00 97.50 326 ALA A CA 1
ATOM 2522 C C . ALA A 1 326 ? 2.606 3.025 11.945 1.00 97.50 326 ALA A C 1
ATOM 2524 O O . ALA A 1 326 ? 3.731 2.558 11.759 1.00 97.50 326 ALA A O 1
ATOM 2525 N N . GLN A 1 327 ? 1.752 3.238 10.940 1.00 96.00 327 GLN A N 1
ATOM 2526 C CA . GLN A 1 327 ? 2.070 2.946 9.541 1.00 96.00 327 GLN A CA 1
ATOM 2527 C C . GLN A 1 327 ? 3.278 3.751 9.042 1.00 96.00 327 GLN A C 1
ATOM 2529 O O . GLN A 1 327 ? 4.212 3.174 8.487 1.00 96.00 327 GLN A O 1
ATOM 2534 N N . GLN A 1 328 ? 3.304 5.066 9.281 1.00 93.69 328 GLN A N 1
ATOM 2535 C CA . GLN A 1 328 ? 4.426 5.927 8.887 1.00 93.69 328 GLN A CA 1
ATOM 2536 C C . GLN A 1 328 ? 5.734 5.535 9.578 1.00 93.69 328 GLN A C 1
ATOM 2538 O O . GLN A 1 328 ? 6.794 5.580 8.958 1.00 93.69 328 GLN A O 1
ATOM 2543 N N . THR A 1 329 ? 5.672 5.133 10.846 1.00 94.19 329 THR A N 1
ATOM 2544 C CA . THR A 1 329 ? 6.852 4.726 11.614 1.00 94.19 329 THR A CA 1
ATOM 2545 C C . THR A 1 329 ? 7.422 3.416 11.085 1.00 94.19 329 THR A C 1
ATOM 2547 O O . THR A 1 329 ? 8.623 3.332 10.841 1.00 94.19 329 THR A O 1
ATOM 2550 N N . VAL A 1 330 ? 6.575 2.414 10.824 1.00 94.25 330 VAL A N 1
ATOM 2551 C CA . VAL A 1 330 ? 7.027 1.157 10.202 1.00 94.25 330 VAL A CA 1
ATOM 2552 C C . VAL A 1 330 ? 7.568 1.408 8.796 1.00 94.25 330 VAL A C 1
ATOM 2554 O O . VAL A 1 330 ? 8.583 0.822 8.424 1.00 94.25 330 VAL A O 1
ATOM 2557 N N . ALA A 1 331 ? 6.943 2.309 8.035 1.00 91.88 331 ALA A N 1
ATOM 2558 C CA . ALA A 1 331 ? 7.440 2.704 6.725 1.00 91.88 331 ALA A CA 1
ATOM 2559 C C . ALA A 1 331 ? 8.831 3.340 6.791 1.00 91.88 331 ALA A C 1
ATOM 2561 O O . ALA A 1 331 ? 9.738 2.960 6.047 1.00 91.88 331 ALA A O 1
ATOM 2562 N N . ARG A 1 332 ? 9.011 4.284 7.718 1.00 92.25 332 ARG A N 1
ATOM 2563 C CA . ARG A 1 332 ? 10.283 4.965 7.935 1.00 92.25 332 AR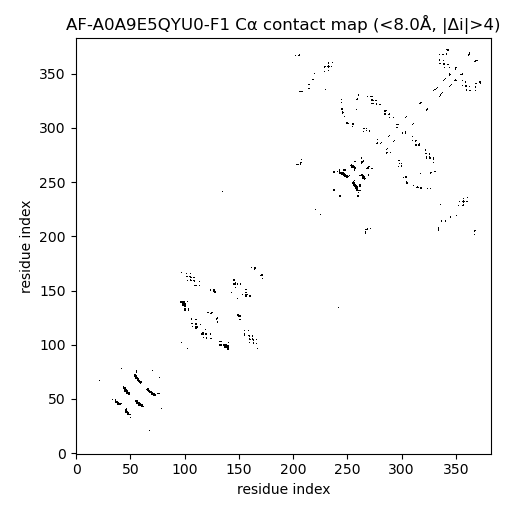G A CA 1
ATOM 2564 C C . ARG A 1 332 ? 11.376 3.970 8.320 1.00 92.25 332 ARG A C 1
ATOM 2566 O O . ARG A 1 332 ? 12.385 3.868 7.634 1.00 92.25 332 ARG A O 1
ATOM 2573 N N . GLU A 1 333 ? 11.154 3.209 9.383 1.00 91.88 333 GLU A N 1
ATOM 2574 C CA . GLU A 1 333 ? 12.194 2.362 9.974 1.00 91.88 333 GLU A CA 1
ATOM 2575 C C . GLU A 1 333 ? 12.512 1.138 9.111 1.00 91.88 333 GLU A C 1
ATOM 2577 O O . GLU A 1 333 ? 13.670 0.735 9.008 1.00 91.88 333 GLU A O 1
ATOM 2582 N N . GLY A 1 334 ? 11.495 0.543 8.480 1.00 90.19 334 GLY A N 1
ATOM 2583 C CA . GLY A 1 334 ? 11.653 -0.660 7.663 1.00 90.19 334 GLY A CA 1
ATOM 2584 C C . GLY A 1 334 ? 12.195 -0.389 6.262 1.00 90.19 334 GLY A C 1
ATOM 2585 O O . GLY A 1 334 ? 12.852 -1.260 5.692 1.00 90.19 334 GLY A O 1
ATOM 2586 N N . TYR A 1 335 ? 11.937 0.804 5.716 1.00 89.94 335 TYR A N 1
ATOM 2587 C CA . TYR A 1 335 ? 12.262 1.128 4.330 1.00 89.94 335 TYR A CA 1
ATOM 2588 C C . TYR A 1 335 ? 13.132 2.366 4.199 1.00 89.94 335 TYR A C 1
ATOM 2590 O O . TYR A 1 335 ? 14.273 2.246 3.757 1.00 89.94 335 TYR A O 1
ATOM 2598 N N . TRP A 1 336 ? 12.638 3.533 4.605 1.00 91.50 336 TRP A N 1
ATOM 2599 C CA . TRP A 1 336 ? 13.339 4.804 4.401 1.00 91.50 336 TRP A CA 1
ATOM 2600 C C . TRP A 1 336 ? 14.739 4.809 5.024 1.00 91.50 336 TRP A C 1
ATOM 2602 O O . TRP A 1 336 ? 15.736 4.995 4.325 1.00 91.50 336 TRP A O 1
ATOM 2612 N N . ASP A 1 337 ? 14.828 4.513 6.320 1.00 90.94 337 ASP A N 1
ATOM 2613 C CA . ASP A 1 337 ? 16.090 4.536 7.058 1.00 90.94 337 ASP A CA 1
ATOM 2614 C C . ASP A 1 337 ? 17.059 3.472 6.522 1.00 90.94 337 ASP A C 1
ATOM 2616 O O . ASP A 1 337 ? 18.268 3.697 6.437 1.00 90.94 337 ASP A O 1
ATOM 2620 N N . VAL A 1 338 ? 16.537 2.314 6.104 1.00 90.25 338 VAL A N 1
ATOM 2621 C CA . VAL A 1 338 ? 17.343 1.227 5.533 1.00 90.25 338 VAL A CA 1
ATOM 2622 C C . VAL A 1 338 ? 17.892 1.609 4.159 1.00 90.25 338 VAL A C 1
ATOM 2624 O O . VAL A 1 338 ? 19.067 1.362 3.887 1.00 90.25 338 VAL A O 1
ATOM 2627 N N . VAL A 1 339 ? 17.081 2.237 3.306 1.00 89.12 339 VAL A N 1
ATOM 2628 C CA . VAL A 1 339 ? 17.480 2.731 1.981 1.00 89.12 339 VAL A CA 1
ATOM 2629 C C . VAL A 1 339 ? 18.563 3.795 2.113 1.00 89.12 339 VAL A C 1
ATOM 2631 O O . VAL A 1 339 ? 19.613 3.681 1.476 1.00 89.12 339 VAL A O 1
ATOM 2634 N N . LEU A 1 340 ? 18.358 4.800 2.966 1.00 87.50 340 LEU A N 1
ATOM 2635 C CA . LEU A 1 340 ? 19.351 5.853 3.169 1.00 87.50 340 LEU A CA 1
ATOM 2636 C C . LEU A 1 340 ? 20.669 5.281 3.698 1.00 87.50 340 LEU A C 1
ATOM 2638 O O . LEU A 1 340 ? 21.743 5.592 3.171 1.00 87.50 340 LEU A O 1
ATOM 2642 N N . ARG A 1 341 ? 20.597 4.374 4.678 1.00 85.69 341 ARG A N 1
ATOM 2643 C CA . ARG A 1 341 ? 21.780 3.710 5.234 1.00 85.69 341 ARG A CA 1
ATOM 2644 C C . ARG A 1 341 ? 22.515 2.859 4.198 1.00 85.69 341 ARG A C 1
ATOM 2646 O O . ARG A 1 341 ? 23.743 2.883 4.122 1.00 85.69 341 ARG A O 1
ATOM 2653 N N . ASN A 1 342 ? 21.785 2.098 3.387 1.00 84.12 342 ASN A N 1
ATOM 2654 C CA . ASN A 1 342 ? 22.385 1.151 2.449 1.00 84.12 342 ASN A CA 1
ATOM 2655 C C . ASN A 1 342 ? 22.905 1.809 1.167 1.00 84.12 342 ASN A C 1
ATOM 2657 O O . ASN A 1 342 ? 23.892 1.323 0.611 1.00 84.12 342 ASN A O 1
ATOM 2661 N N . TYR A 1 343 ? 22.272 2.882 0.690 1.00 83.62 343 TYR A N 1
ATOM 2662 C CA . TYR A 1 343 ? 22.567 3.454 -0.627 1.00 83.62 343 TYR A CA 1
ATOM 2663 C C . TYR A 1 343 ? 23.193 4.837 -0.555 1.00 83.62 343 TYR A C 1
ATOM 2665 O O . TYR A 1 343 ? 24.253 5.055 -1.143 1.00 83.62 343 TYR A O 1
ATOM 2673 N N . VAL A 1 344 ? 22.564 5.758 0.171 1.00 80.12 344 VAL A N 1
ATOM 2674 C CA . VAL A 1 344 ? 22.988 7.161 0.214 1.00 80.12 344 VAL A CA 1
ATOM 2675 C C . VAL A 1 344 ? 24.322 7.288 0.937 1.00 80.12 344 VAL A C 1
ATOM 2677 O O . VAL A 1 344 ? 25.296 7.782 0.368 1.00 80.12 344 VAL A O 1
ATOM 2680 N N . GLN A 1 345 ? 24.407 6.734 2.146 1.00 77.44 345 GLN A N 1
ATOM 2681 C CA . GLN A 1 345 ? 25.607 6.845 2.978 1.00 77.44 345 GLN A CA 1
ATOM 2682 C C . GLN A 1 345 ? 26.823 6.157 2.354 1.00 77.44 345 GLN A C 1
ATOM 2684 O O . GLN A 1 345 ? 27.930 6.682 2.406 1.00 77.44 345 GLN A O 1
ATOM 2689 N N . ARG A 1 346 ? 26.631 5.001 1.707 1.00 76.88 346 ARG A N 1
ATOM 2690 C CA . ARG A 1 346 ? 27.742 4.251 1.101 1.00 76.88 346 ARG A CA 1
ATOM 2691 C C . ARG A 1 346 ? 28.331 4.913 -0.140 1.00 76.88 346 ARG A C 1
ATOM 2693 O O . ARG A 1 346 ? 29.475 4.628 -0.478 1.00 76.88 346 ARG A O 1
ATOM 2700 N N . ARG A 1 347 ? 27.552 5.733 -0.847 1.00 76.69 347 ARG A N 1
ATOM 2701 C CA . ARG A 1 347 ? 27.987 6.373 -2.097 1.00 76.69 347 ARG A CA 1
ATOM 2702 C C . ARG A 1 347 ? 28.484 7.803 -1.883 1.00 76.69 347 ARG A C 1
ATOM 2704 O O . ARG A 1 347 ? 29.214 8.299 -2.731 1.00 76.69 347 ARG A O 1
ATOM 2711 N N . GLY A 1 348 ? 28.157 8.440 -0.751 1.00 70.88 348 GLY A N 1
ATOM 2712 C CA . GLY A 1 348 ? 28.738 9.706 -0.264 1.00 70.88 348 GLY A CA 1
ATOM 2713 C C . GLY A 1 348 ? 28.428 10.964 -1.095 1.00 70.88 348 GLY A C 1
ATOM 2714 O O . GLY A 1 348 ? 28.506 12.082 -0.587 1.00 70.88 348 GLY A O 1
ATOM 2715 N N . ASN A 1 349 ? 28.040 10.797 -2.359 1.00 79.62 349 ASN A N 1
ATOM 2716 C CA . ASN A 1 349 ? 27.758 11.861 -3.319 1.00 79.62 349 ASN A CA 1
ATOM 2717 C C . ASN A 1 349 ? 26.269 11.992 -3.679 1.00 79.62 349 ASN A C 1
ATOM 2719 O O . ASN A 1 349 ? 25.902 12.864 -4.463 1.00 79.62 349 ASN A O 1
ATOM 2723 N N . LEU A 1 350 ? 25.401 11.147 -3.123 1.00 82.75 350 LEU A N 1
ATOM 2724 C CA . LEU A 1 350 ? 23.958 11.246 -3.321 1.00 82.75 350 LEU A CA 1
ATOM 2725 C C . LEU A 1 350 ? 23.413 12.213 -2.274 1.00 82.75 350 LEU A C 1
ATOM 2727 O O . LEU A 1 350 ? 23.342 11.854 -1.108 1.00 82.75 350 LEU A O 1
ATOM 2731 N N . ARG A 1 351 ? 23.101 13.451 -2.671 1.00 83.44 351 ARG A N 1
ATOM 2732 C CA . ARG A 1 351 ? 22.689 14.516 -1.734 1.00 83.44 351 ARG A CA 1
ATOM 2733 C C . ARG A 1 351 ? 21.340 15.158 -2.062 1.00 83.44 351 ARG A C 1
ATOM 2735 O O . ARG A 1 351 ? 20.841 15.960 -1.282 1.00 83.44 351 ARG A O 1
ATOM 2742 N N . TYR A 1 352 ? 20.751 14.834 -3.212 1.00 87.50 352 TYR A N 1
ATOM 2743 C CA . TYR A 1 352 ? 19.542 15.508 -3.680 1.00 87.50 352 TYR A CA 1
ATOM 2744 C C . TYR A 1 352 ? 18.270 14.839 -3.133 1.00 87.50 352 TYR A C 1
ATOM 2746 O O . TYR A 1 352 ? 18.144 13.617 -3.248 1.00 87.50 352 TYR A O 1
ATOM 2754 N N . PRO A 1 353 ? 17.284 15.612 -2.635 1.00 89.69 353 PRO A N 1
ATOM 2755 C CA . PRO A 1 353 ? 16.004 15.083 -2.156 1.00 89.69 353 PRO A CA 1
ATOM 2756 C C . PRO A 1 353 ? 15.300 14.141 -3.143 1.00 89.69 353 PRO A C 1
ATOM 2758 O O . PRO A 1 353 ? 14.816 13.078 -2.759 1.00 89.69 353 PRO A O 1
ATOM 2761 N N . LEU A 1 354 ? 15.316 14.481 -4.437 1.00 89.38 354 LEU A N 1
ATOM 2762 C CA . LEU A 1 354 ? 14.744 13.638 -5.489 1.00 89.38 354 LEU A CA 1
ATOM 2763 C C . LEU A 1 354 ? 15.462 12.283 -5.609 1.00 89.38 354 LEU A C 1
ATOM 2765 O O . LEU A 1 354 ? 14.820 11.263 -5.839 1.00 89.38 354 LEU A O 1
ATOM 2769 N N . THR A 1 355 ? 16.784 12.247 -5.407 1.00 90.31 355 THR A N 1
ATOM 2770 C CA . THR A 1 355 ? 17.548 10.991 -5.388 1.00 90.31 355 THR A CA 1
ATOM 2771 C C . THR A 1 355 ? 17.101 10.093 -4.239 1.00 90.31 355 THR A C 1
ATOM 2773 O O . THR A 1 355 ? 17.033 8.880 -4.410 1.00 90.31 355 THR A O 1
ATOM 2776 N N . TYR A 1 356 ? 16.772 10.665 -3.080 1.00 90.94 356 TYR A N 1
ATOM 2777 C CA . TYR A 1 356 ? 16.310 9.886 -1.930 1.00 90.94 356 TYR A CA 1
ATOM 2778 C C . TYR A 1 356 ? 14.918 9.317 -2.174 1.00 90.94 356 TYR A C 1
ATOM 2780 O O . TYR A 1 356 ? 14.699 8.140 -1.906 1.00 90.94 356 TYR A O 1
ATOM 2788 N N . ALA A 1 357 ? 14.016 10.120 -2.745 1.00 91.25 357 ALA A N 1
ATOM 2789 C CA . ALA A 1 357 ? 12.689 9.660 -3.137 1.00 91.25 357 ALA A CA 1
ATOM 2790 C C . ALA A 1 357 ? 12.757 8.504 -4.148 1.00 91.25 357 ALA A C 1
ATOM 2792 O O . ALA A 1 357 ? 12.113 7.482 -3.939 1.00 91.25 357 ALA A O 1
ATOM 2793 N N . LEU A 1 358 ? 13.603 8.619 -5.178 1.00 91.19 358 LEU A N 1
ATOM 2794 C CA . LEU A 1 358 ? 13.800 7.556 -6.167 1.00 91.19 358 LEU A CA 1
ATOM 2795 C C . LEU A 1 358 ? 14.366 6.276 -5.536 1.00 91.19 358 LEU A C 1
ATOM 2797 O O . LEU A 1 358 ? 13.870 5.185 -5.789 1.00 91.19 358 LEU A O 1
ATOM 2801 N N . LEU A 1 359 ? 15.401 6.391 -4.699 1.00 90.44 359 LEU A N 1
ATOM 2802 C CA . LEU A 1 359 ? 15.982 5.228 -4.021 1.00 90.44 359 LEU A CA 1
ATOM 2803 C C . LEU A 1 359 ? 15.002 4.572 -3.047 1.00 90.44 359 LEU A C 1
ATOM 2805 O O . LEU A 1 359 ? 15.051 3.357 -2.859 1.00 90.44 359 LEU A O 1
ATOM 2809 N N . PHE A 1 360 ? 14.142 5.369 -2.414 1.00 91.19 360 PHE A N 1
ATOM 2810 C CA . PHE A 1 360 ? 13.093 4.873 -1.540 1.00 91.19 360 PHE A CA 1
ATOM 2811 C C . PHE A 1 360 ? 12.059 4.070 -2.324 1.00 91.19 360 PHE A C 1
ATOM 2813 O O . PHE A 1 360 ? 11.827 2.916 -1.976 1.00 91.19 360 PHE A O 1
ATOM 2820 N N . ASP A 1 361 ? 11.535 4.627 -3.415 1.00 90.56 361 ASP A N 1
ATOM 2821 C CA . ASP A 1 361 ? 10.597 3.947 -4.311 1.00 90.56 361 ASP A CA 1
ATOM 2822 C C . ASP A 1 361 ? 11.183 2.635 -4.867 1.00 90.56 361 ASP A C 1
ATOM 2824 O O . ASP A 1 361 ? 10.563 1.572 -4.785 1.00 90.56 361 ASP A O 1
ATOM 2828 N N . MET A 1 362 ? 12.449 2.662 -5.296 1.00 89.88 362 MET A N 1
ATOM 2829 C CA . MET A 1 362 ? 13.175 1.453 -5.689 1.00 89.88 362 MET A CA 1
ATOM 2830 C C . MET A 1 362 ? 13.311 0.451 -4.535 1.00 89.88 362 MET A C 1
ATOM 2832 O O . MET A 1 362 ? 13.241 -0.755 -4.752 1.00 89.88 362 MET A O 1
ATOM 2836 N N . GLY A 1 363 ? 13.536 0.918 -3.307 1.00 89.00 363 GLY A N 1
ATOM 2837 C CA . GLY A 1 363 ? 13.619 0.066 -2.121 1.00 89.00 363 GLY A CA 1
ATOM 2838 C C . GLY A 1 363 ? 12.285 -0.580 -1.743 1.00 89.00 363 GLY A C 1
ATOM 2839 O O . GLY A 1 363 ? 12.291 -1.663 -1.157 1.00 89.00 363 GLY A O 1
ATOM 2840 N N . ILE A 1 364 ? 11.166 0.055 -2.091 1.00 86.38 364 ILE A N 1
ATOM 2841 C CA . ILE A 1 364 ? 9.816 -0.493 -1.940 1.00 86.38 364 ILE A CA 1
ATOM 2842 C C . ILE A 1 364 ? 9.578 -1.578 -2.998 1.00 86.38 364 ILE A C 1
ATOM 2844 O O . ILE A 1 364 ? 9.308 -2.721 -2.632 1.00 86.38 364 ILE A O 1
ATOM 2848 N N . HIS A 1 365 ? 9.791 -1.266 -4.280 1.00 84.25 365 HIS A N 1
ATOM 2849 C CA . HIS A 1 365 ? 9.523 -2.181 -5.398 1.00 84.25 365 HIS A CA 1
ATOM 2850 C C . HIS A 1 365 ? 10.493 -3.367 -5.476 1.00 84.25 365 HIS A C 1
ATOM 2852 O O . HIS A 1 365 ? 10.092 -4.504 -5.719 1.00 84.25 365 HIS A O 1
ATOM 2858 N N . PHE A 1 366 ? 11.786 -3.113 -5.271 1.00 84.06 366 PHE A N 1
ATOM 2859 C CA . PHE A 1 366 ? 12.859 -4.099 -5.433 1.00 84.06 366 PHE A CA 1
ATOM 2860 C C . PHE A 1 366 ? 13.474 -4.529 -4.104 1.00 84.06 366 PHE A C 1
ATOM 2862 O O . PHE A 1 366 ? 14.524 -5.160 -4.094 1.00 84.06 366 PHE A O 1
ATOM 2869 N N . GLY A 1 367 ? 12.890 -4.148 -2.969 1.00 84.25 367 GLY A N 1
ATOM 2870 C CA . GLY A 1 367 ? 13.415 -4.472 -1.651 1.00 84.25 367 GLY A CA 1
ATOM 2871 C C . GLY A 1 367 ? 14.653 -3.662 -1.233 1.00 84.25 367 GLY A C 1
ATOM 2872 O O . GLY A 1 367 ? 15.604 -3.399 -1.973 1.00 84.25 367 GLY A O 1
ATOM 2873 N N . VAL A 1 368 ? 14.708 -3.344 0.058 1.00 83.69 368 VAL A N 1
ATOM 2874 C CA . VAL A 1 368 ? 15.725 -2.474 0.685 1.00 83.69 368 VAL A CA 1
ATOM 2875 C C . VAL A 1 368 ? 17.149 -3.056 0.711 1.00 83.69 368 VAL A C 1
ATOM 2877 O O . VAL A 1 368 ? 18.109 -2.373 1.078 1.00 83.69 368 VAL A O 1
ATOM 2880 N N . ASN A 1 369 ? 17.293 -4.329 0.330 1.00 78.69 369 ASN A N 1
ATOM 2881 C CA . ASN A 1 369 ? 18.547 -5.085 0.321 1.00 78.69 369 ASN A CA 1
ATOM 2882 C C . ASN A 1 369 ? 18.990 -5.521 -1.092 1.00 78.69 369 ASN A C 1
ATOM 2884 O O . ASN A 1 369 ? 19.877 -6.368 -1.200 1.00 78.69 369 ASN A O 1
ATOM 2888 N N . HIS A 1 370 ? 18.377 -4.996 -2.159 1.00 67.38 370 HIS A N 1
ATOM 2889 C CA . HIS A 1 370 ? 18.658 -5.403 -3.541 1.00 67.38 370 HIS A CA 1
ATOM 2890 C C . HIS A 1 370 ? 20.121 -5.196 -3.989 1.00 67.38 370 HIS A C 1
ATOM 2892 O O . HIS A 1 370 ? 20.899 -4.447 -3.389 1.00 67.38 370 HIS A O 1
ATOM 2898 N N . ALA A 1 371 ? 20.479 -5.845 -5.104 1.00 52.53 371 ALA A N 1
ATOM 2899 C CA . ALA A 1 371 ? 21.811 -6.005 -5.700 1.00 52.53 371 ALA A CA 1
ATOM 2900 C C . ALA A 1 371 ? 22.613 -4.718 -5.999 1.00 52.53 371 ALA A C 1
ATOM 2902 O O . ALA A 1 371 ? 23.782 -4.801 -6.368 1.00 52.53 371 ALA A O 1
ATOM 2903 N N . LEU A 1 372 ? 22.072 -3.522 -5.751 1.00 54.28 372 LEU A N 1
ATOM 2904 C CA . LEU A 1 372 ? 22.838 -2.267 -5.742 1.00 54.28 372 LEU A CA 1
ATOM 2905 C C . LEU A 1 372 ? 23.960 -2.244 -4.673 1.00 54.28 372 LEU A C 1
ATOM 2907 O O . LEU A 1 372 ? 24.795 -1.333 -4.679 1.00 54.28 372 LEU A O 1
ATOM 2911 N N . ARG A 1 373 ? 23.998 -3.254 -3.785 1.00 53.75 373 ARG A N 1
ATOM 2912 C CA . ARG A 1 373 ? 25.111 -3.587 -2.877 1.00 53.75 373 ARG A CA 1
ATOM 2913 C C . ARG A 1 373 ? 26.361 -4.127 -3.569 1.00 53.75 373 ARG A C 1
ATOM 2915 O O . ARG A 1 373 ? 27.429 -4.074 -2.959 1.00 53.75 373 ARG A O 1
ATOM 2922 N N . ALA A 1 374 ? 26.258 -4.644 -4.794 1.00 51.31 374 ALA A N 1
ATOM 2923 C CA . ALA A 1 374 ? 27.407 -5.118 -5.554 1.00 51.31 374 ALA A CA 1
ATOM 2924 C C . ALA A 1 374 ? 28.202 -3.920 -6.095 1.00 51.31 374 ALA A C 1
ATOM 2926 O O . ALA A 1 374 ? 28.240 -3.658 -7.291 1.00 51.31 374 ALA A O 1
ATOM 2927 N N . VAL A 1 375 ? 28.852 -3.169 -5.203 1.00 53.25 375 VAL A N 1
ATOM 2928 C CA . VAL A 1 375 ? 30.065 -2.464 -5.605 1.00 53.25 375 VAL A CA 1
ATOM 2929 C C . VAL A 1 375 ? 31.072 -3.582 -5.860 1.00 53.25 375 VAL A C 1
ATOM 2931 O O . VAL A 1 375 ? 31.394 -4.300 -4.907 1.00 53.25 375 VAL A O 1
ATOM 2934 N N . PRO A 1 376 ? 31.527 -3.813 -7.104 1.00 50.50 376 PRO A N 1
ATOM 2935 C CA . PRO A 1 376 ? 32.579 -4.784 -7.328 1.00 50.50 376 PRO A CA 1
ATOM 2936 C C . PRO A 1 376 ? 33.748 -4.380 -6.433 1.00 50.50 376 PRO A C 1
ATOM 2938 O O . PRO A 1 376 ? 34.264 -3.264 -6.541 1.00 50.5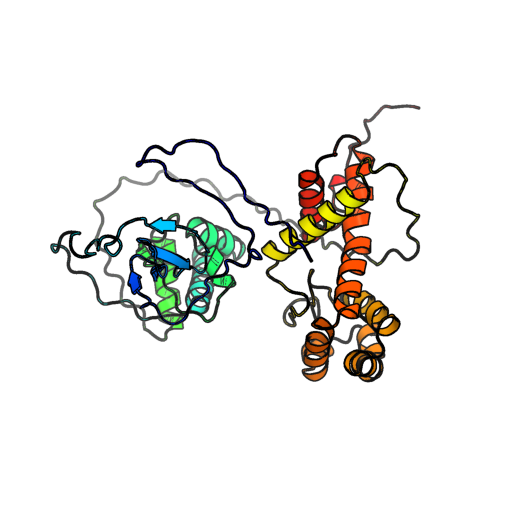0 376 PRO A O 1
ATOM 2941 N N . LYS A 1 377 ? 34.144 -5.263 -5.506 1.00 50.69 377 LYS A N 1
ATOM 2942 C CA . LYS A 1 377 ? 35.445 -5.129 -4.851 1.00 50.69 377 LYS A CA 1
ATOM 2943 C C . LYS A 1 377 ? 36.444 -4.987 -5.989 1.00 50.69 377 LYS A C 1
ATOM 2945 O O . LYS A 1 377 ? 36.552 -5.910 -6.792 1.00 50.69 377 LYS A O 1
ATOM 2950 N N . LYS A 1 378 ? 37.137 -3.847 -6.087 1.00 51.59 378 LYS A N 1
ATOM 2951 C CA . LYS A 1 378 ? 38.288 -3.741 -6.987 1.00 51.59 378 LYS A CA 1
ATOM 2952 C C . LYS A 1 378 ? 39.216 -4.908 -6.633 1.00 51.59 378 LYS A C 1
ATOM 2954 O O . LYS A 1 378 ? 39.668 -4.962 -5.485 1.00 51.59 378 LYS A O 1
ATOM 2959 N N . PRO A 1 379 ? 39.474 -5.855 -7.547 1.00 46.78 379 PRO A N 1
ATOM 2960 C CA . PRO A 1 379 ? 40.476 -6.872 -7.291 1.00 46.78 379 PRO A CA 1
ATOM 2961 C C . PRO A 1 379 ? 41.828 -6.149 -7.225 1.00 46.78 379 PRO A C 1
ATOM 2963 O O . PRO A 1 379 ? 42.282 -5.612 -8.230 1.00 46.78 379 PRO A O 1
ATOM 2966 N N . GLY A 1 380 ? 42.427 -6.053 -6.032 1.00 62.66 380 GLY A N 1
ATOM 2967 C CA . GLY A 1 380 ? 43.810 -5.579 -5.866 1.00 62.66 380 GLY A CA 1
ATOM 2968 C C . GLY A 1 380 ? 44.071 -4.367 -4.960 1.00 62.66 380 GLY A C 1
ATOM 2969 O O . GLY A 1 380 ? 45.205 -3.907 -4.924 1.00 62.66 380 GLY A O 1
ATOM 2970 N N . GLY A 1 381 ? 43.096 -3.837 -4.215 1.00 48.50 381 GLY A N 1
ATOM 2971 C CA . GLY A 1 381 ? 43.376 -2.793 -3.213 1.00 48.50 381 GLY A CA 1
ATOM 2972 C C . GLY A 1 381 ? 43.771 -3.387 -1.858 1.00 48.50 381 GLY A C 1
ATOM 2973 O O . GLY A 1 381 ? 42.880 -3.752 -1.094 1.00 48.50 381 GLY A O 1
ATOM 2974 N N . ALA A 1 382 ? 45.070 -3.509 -1.571 1.00 44.22 382 ALA A N 1
ATOM 2975 C CA . ALA A 1 382 ? 45.576 -3.753 -0.217 1.00 44.22 382 ALA A CA 1
ATOM 2976 C C . ALA A 1 382 ? 45.542 -2.441 0.589 1.00 44.22 382 ALA A C 1
ATOM 2978 O O . ALA A 1 382 ? 45.856 -1.386 0.034 1.00 44.22 382 ALA A O 1
ATOM 2979 N N . PHE A 1 383 ? 45.106 -2.523 1.849 1.00 45.31 383 PHE A N 1
ATOM 2980 C CA . PHE A 1 383 ? 45.119 -1.418 2.814 1.00 45.31 383 PHE A CA 1
ATOM 2981 C C . PHE A 1 383 ? 46.515 -1.185 3.381 1.00 45.31 383 PHE A C 1
ATOM 2983 O O . PHE A 1 383 ? 47.228 -2.198 3.581 1.00 45.31 383 PHE A O 1
#

Sequence (383 aa):
MFFARQAVNIHIEPDPRSTVLGNLPAEADVLVTGAVGHALAEQGYIWHQLQGQDGWVAERNINGDILLLEWRASTPPPVIPLTTLDSRVGLPAQPASFSNKQLLDAVHRAALALEGNLDKVQDWLLRGRLYWLGNHPQDLYWGDAIANLPGLNRDQKTEIISQLARLLGQEPAPVVVIPEPDAPEPQAEPAPPVVVAVEVMRQPAPQPATDLPTLPENVDLDPADYERTRLAALNITRAFEGGGYASYNNYDRGIVSYGIMQFTLAAGSLGTVLRRYWNASESEAARALQGEFASRVEAKDPNLRHDGRFKELLKAAAQEEPMKTAQQTVAREGYWDVVLRNYVQRRGNLRYPLTYALLFDMGIHFGVNHALRAVPKKPGGAF

pLDDT: mean 72.5, std 25.28, range [21.44, 98.69]

Nearest PDB structures (foldseek):
  7c6d-assembly1_A  TM=7.321E-01  e=4.811E-04  Bacillus subtilis subsp. subtilis str. 168
  7c6c-assembly1_A  TM=7.513E-01  e=8.561E-04  Bacillus subtilis subsp. subtilis str. 168
  6x2q-assembly1_A  TM=7.964E-01  e=3.130E-03  Gynuella sunshinyii YC6258

Foldseek 3Di:
DDDDDPDPDPPDPDDPPDDDFDDDPPPDPPPLDDDDDDFDDPDQFTWGDRPPFQWIFTCDRVVRDDGTDIDRHVDDDDDPPPPPPDPPDDDDDDPDWDFLQLLLVLLQVLCCVPPVDSVCSVVCCVQQVSPCSVLGRGHIDDDDDLCPRGRDDPSSSVSSLCSSCVSVVHHDDPPPDPDDPDDDDDDDDDDDDDDDDDDPDDDQQQDQDPDDDDQDPPLPDDPVRVVVLLVVLLVVLLVVVSDAQLDWDCPDPLLIFGGSLRQGLNSLLVLQLLVQLLVQDPDPLNCCCCVVPNVVSVVSPSCCSVDPSNSVSSNVSSVDPSSVVSVSVSLCSRQLSLLCVQPVVVVVPPNDSVSSSVSRSCCSVVNSPDPVNCPPPPPPDDD